Protein AF-0000000065856736 (afdb_homodimer)

Radius of gyration: 24.72 Å; Cα contacts (8 Å, |Δi|>4): 1465; chains: 2; bounding box: 56×66×64 Å

Foldseek 3Di:
DDPVVQQPFAEEEEAQEDDPCRVLRVQLSVQLQVLCVVVRHNYDYDDDDPCRVVVCVVVVHQAYEQSYDAPCGQQQNVLVVCLVVFHWYFKFHRQLSNCQQFQVNLVVLCVVLPHAAFDKDKDFPPDDDDVVVVPQHDFKWKAAGRDDLCQLIFTRGDPVCVVVSNVSRVVPHRIMIIGHDDDFWKKKFKDAQLFTQAIKTWAQPVPVVPRPRVRPPDDTDIDVRDDDPPVLRVVVRVSQSSSCPSSPMGGIWMWIWGAHPVSRTHTRGIGRNFRQDCPTDNQVNCCRRPVQHSSNRSSRSRRRTGRDDDDDPPPD/DDPVVQQPFAEEEEAQEDDPCRVLRVQLSVQLQVLCVVVRHNYDYDHDDPCRVVVCVVVVHQAYEQSYDAPCGQQQNVLVVCLVVFHWYFKFHRQLSNCQQFQVNLVVLCVVLPHAAFDKDKDFPPDDDDVVVVPQHDFKWKAAGRDDLCQLIFTRGDPVCVVVSNVSRVVPHRIMIIGHDDDFWKKKFKDAQLFTQAIKTWAQPVPVVPRPRVRPPDDTDIDVRDDDPPVLRVVVRVSQSSSCVSSPMGGIWMWIWGAHPVSRTHTRGIGRNFRQDCPTDNQVNCCRRPVQHSSNRSVRSRRRTGRDDDDDPPPD

Nearest PDB structures (foldseek):
  5bph-assembly2_B  TM=9.162E-01  e=7.139E-39  Yersinia pestis
  4c5b-assembly1_A  TM=9.143E-01  e=4.103E-37  Escherichia coli K-12
  8evy-assembly1_B  TM=9.304E-01  e=3.976E-36  Pseudomonas aeruginosa PAO1
  5c1p-assembly2_D  TM=9.088E-01  e=4.103E-37  Yersinia pestis
  1iow-assembly1_A  TM=9.155E-01  e=1.030E-36  Escherichia coli

InterPro domains:
  IPR000291 D-alanine--D-alanine ligase/VANA/B/C, conserved site [PS00843] (69-80)
  IPR000291 D-alanine--D-alanine ligase/VANA/B/C, conserved site [PS00844] (247-275)
  IPR005905 D-alanine--D-alanine ligase [MF_00047] (9-306)
  IPR005905 D-alanine--D-alanine ligase [PIRSF039102] (8-306)
  IPR005905 D-alanine--D-alanine ligase [TIGR01205] (10-305)
  IPR011095 D-alanine--D-alanine ligase, C-terminal [PF07478] (110-302)
  IPR011127 D-alanine--D-alanine ligase, N-terminal domain [PF01820] (10-50)
  IPR011127 D-alanine--D-alanine ligase, N-terminal domain [PF01820] (59-92)
  IPR011761 ATP-grasp fold [PS50975] (107-303)
  IPR013815 ATP-grasp fold, subdomain 1 [G3DSA:3.30.1490.20] (117-182)
  IPR016185 Pre-ATP-grasp domain superfamily [SSF52440] (8-102)

Secondary structure (DSSP, 8-state):
--HHHHHTSEEEEEEE-SSTTHHHHHHHHHHHHHHHHHTT-EEEEEEE-TTHHHHHHHTT--EEEE---STTTSSSHHHHHHHHHT--BSS--HHHHHHHH-HHHHHHHHHHTT-----EEEEETT----HHHHT--SSEEEEESS--TTTT-EEE-SGGGHHHHHHHHHTT-SEEEEEE----EEEEEEEETTEEEEEEEEEESS----TTGGGS---EEEESS----HHHHHHHHHHHHHHHHHTT--SEEEEEEEE-TT--EEEEEEESS---STTSHHHHHHHHHH---HHHHHHHHHHT-B--S--TT---/--HHHHHTSEEEEEEE-SSTTHHHHHHHHHHHHHHHHHTT-EEEEEEE-TTHHHHHHHTT--EEEE---STTTSSSHHHHHHHHHT--BSS--HHHHHHHH-HHHHHHHHHHTT-----EEEEETT----HHHHT--SSEEEEESS--TTTT-EEE-SGGGHHHHHHHHHTT-SEEEEEE----EEEEEEEETTEEEEEEEEEESS----TTGGGS---EEEESS----HHHHHHHHHHHHHHHHHTT--SEEEEEEEE-TT--EEEEEEESS---STTSHHHHHHHHHH---HHHHHHHHHHT-B--S--TT---

Sequence (632 aa):
MTRDELKTTKIGVLMGGLSAEREVSLASGGAVLKALQSRGYDAVPVDVGRDLPQVLVREWIDVAFICLHGRYGEDGTVQGLLELMGIPYTGSGVLASALAMNKIVAKEVFAARGLTIAPYRVVRRGETVDPVAEGFGYPVVVKPSQEGSSVGVSIVKSPEELPSALELAFRYDDDILVERFIKGREIQIGILDDRAMGAIEIVPVNEFYDFEAKYTAGKAEHICPPVLPAELHRRLLAEGEAAHRALGCSGYSRVDFLVTEGGECYLLEVNTLPGMTALSLLPEIALKESGIGFEDLVERILISAELKIKGEGAGSMTRDELKTTKIGVLMGGLSAEREVSLASGGAVLKALQSRGYDAVPVDVGRDLPQVLVREWIDVAFICLHGRYGEDGTVQGLLELMGIPYTGSGVLASALAMNKIVAKEVFAARGLTIAPYRVVRRGETVDPVAEGFGYPVVVKPSQEGSSVGVSIVKSPEELPSALELAFRYDDDILVERFIKGREIQIGILDDRAMGAIEIVPVNEFYDFEAKYTAGKAEHICPPVLPAELHRRLLAEGEAAHRALGCSGYSRVDFLVTEGGECYLLEVNTLPGMTALSLLPEIALKESGIGFEDLVERILISAELKIKGEGAGS

pLDDT: mean 92.14, std 13.68, range [24.47, 98.94]

Structure (mmCIF, N/CA/C/O backbone):
data_AF-0000000065856736-model_v1
#
loop_
_entity.id
_entity.type
_entity.pdbx_description
1 polymer 'D-alanine--D-alanine ligase'
#
loop_
_atom_site.group_PDB
_atom_site.id
_atom_site.type_symbol
_atom_site.label_atom_id
_atom_site.label_alt_id
_atom_site.label_comp_id
_atom_site.label_asym_id
_atom_site.label_entity_id
_atom_site.label_seq_id
_atom_site.pdbx_PDB_ins_code
_atom_site.Cartn_x
_atom_site.Cartn_y
_atom_site.Cartn_z
_atom_site.occupancy
_atom_site.B_iso_or_equiv
_atom_site.auth_seq_id
_atom_site.auth_comp_id
_atom_site.auth_asym_id
_atom_site.auth_atom_id
_atom_site.pdbx_PDB_model_num
ATOM 1 N N . MET A 1 1 ? -14.578 17.531 -8.914 1 79 1 MET A N 1
ATOM 2 C CA . MET A 1 1 ? -15.945 18.031 -8.961 1 79 1 MET A CA 1
ATOM 3 C C . MET A 1 1 ? -15.992 19.531 -8.688 1 79 1 MET A C 1
ATOM 5 O O . MET A 1 1 ? -15.18 20.047 -7.926 1 79 1 MET A O 1
ATOM 9 N N . THR A 1 2 ? -17 20.156 -9.305 1 84.31 2 THR A N 1
ATOM 10 C CA . THR A 1 2 ? -17.156 21.594 -9.062 1 84.31 2 THR A CA 1
ATOM 11 C C . THR A 1 2 ? -17.938 21.844 -7.781 1 84.31 2 THR A C 1
ATOM 13 O O . THR A 1 2 ? -18.594 20.938 -7.266 1 84.31 2 THR A O 1
ATOM 16 N N . ARG A 1 3 ? -17.906 23.047 -7.379 1 85.88 3 ARG A N 1
ATOM 17 C CA . ARG A 1 3 ? -18.656 23.453 -6.191 1 85.88 3 ARG A CA 1
ATOM 18 C C . ARG A 1 3 ? -20.156 23.266 -6.398 1 85.88 3 ARG A C 1
ATOM 20 O O . ARG A 1 3 ? -20.859 22.828 -5.496 1 85.88 3 ARG A O 1
ATOM 27 N N . ASP A 1 4 ? -20.547 23.625 -7.555 1 87 4 ASP A N 1
ATOM 28 C CA . ASP A 1 4 ? -21.984 23.547 -7.852 1 87 4 ASP A CA 1
ATOM 29 C C . ASP A 1 4 ? -22.453 22.094 -7.848 1 87 4 ASP A C 1
ATOM 31 O O . ASP A 1 4 ? -23.547 21.797 -7.34 1 87 4 ASP A O 1
ATOM 35 N N . GLU A 1 5 ? -21.688 21.219 -8.375 1 88.62 5 GLU A N 1
ATOM 36 C CA . GLU A 1 5 ? -22 19.797 -8.359 1 88.62 5 GLU A CA 1
ATOM 37 C C . GLU A 1 5 ? -22.047 19.266 -6.938 1 88.62 5 GLU A C 1
ATOM 39 O O . GLU A 1 5 ? -22.953 18.5 -6.59 1 88.62 5 GLU A O 1
ATOM 44 N N . LEU A 1 6 ? -21.172 19.75 -6.18 1 92.25 6 LEU A N 1
ATOM 45 C CA . LEU A 1 6 ? -21.078 19.25 -4.809 1 92.25 6 LEU A CA 1
ATOM 46 C C . LEU A 1 6 ? -22.234 19.766 -3.965 1 92.25 6 LEU A C 1
ATOM 48 O O . LEU A 1 6 ? -22.641 19.094 -3.006 1 92.25 6 LEU A O 1
ATOM 52 N N . LYS A 1 7 ? -22.781 20.859 -4.352 1 91.25 7 LYS A N 1
ATOM 53 C CA . LYS A 1 7 ? -23.906 21.422 -3.602 1 91.25 7 LYS A CA 1
ATOM 54 C C . LYS A 1 7 ? -25.188 20.625 -3.832 1 91.25 7 LYS A C 1
ATOM 56 O O . LYS A 1 7 ? -26.125 20.734 -3.051 1 91.25 7 LYS A O 1
ATOM 61 N N . THR A 1 8 ? -25.172 19.781 -4.855 1 91.81 8 THR A N 1
ATOM 62 C CA . THR A 1 8 ? -26.359 19 -5.164 1 91.81 8 THR A CA 1
ATOM 63 C C . THR A 1 8 ? -26.141 17.516 -4.836 1 91.81 8 THR A C 1
ATOM 65 O O . THR A 1 8 ? -26.969 16.672 -5.18 1 91.81 8 THR A O 1
ATOM 68 N N . THR A 1 9 ? -25.016 17.266 -4.238 1 96 9 THR A N 1
ATOM 69 C CA . THR A 1 9 ? -24.719 15.891 -3.861 1 96 9 THR A CA 1
ATOM 70 C C . THR A 1 9 ? -24.781 15.719 -2.346 1 96 9 THR A C 1
ATOM 72 O O . THR A 1 9 ? -24.719 16.703 -1.602 1 96 9 THR A O 1
ATOM 75 N N . LYS A 1 10 ? -25.047 14.539 -1.944 1 98.5 10 LYS A N 1
ATOM 76 C CA . LYS A 1 10 ? -25.047 14.227 -0.518 1 98.5 10 LYS A CA 1
ATOM 77 C C . LYS A 1 10 ? -23.672 13.805 -0.045 1 98.5 10 LYS A C 1
ATOM 79 O O . LYS A 1 10 ? -23.094 12.844 -0.564 1 98.5 10 LYS 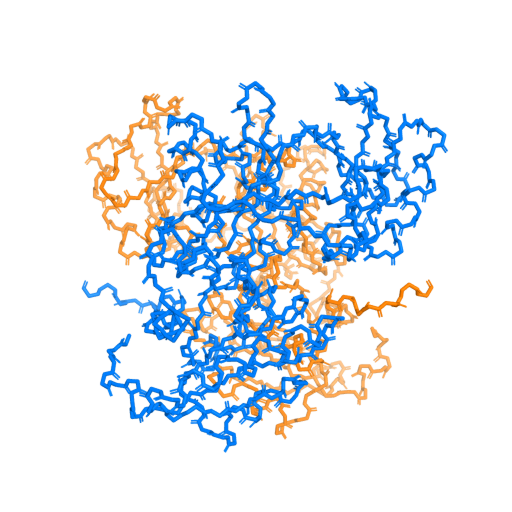A O 1
ATOM 84 N N . ILE A 1 11 ? -23.141 14.547 0.938 1 98.81 11 ILE A N 1
ATOM 85 C CA . ILE A 1 11 ? -21.797 14.336 1.436 1 98.81 11 ILE A CA 1
ATOM 86 C C . ILE A 1 11 ? -21.844 13.578 2.762 1 98.81 11 ILE A C 1
ATOM 88 O O . ILE A 1 11 ? -22.5 14.023 3.711 1 98.81 11 ILE A O 1
ATOM 92 N N . GLY A 1 12 ? -21.25 12.391 2.818 1 98.88 12 GLY A N 1
ATOM 93 C CA . GLY A 1 12 ? -21.062 11.688 4.078 1 98.88 12 GLY A CA 1
ATOM 94 C C . GLY A 1 12 ? -19.75 12.031 4.762 1 98.88 12 GLY A C 1
ATOM 95 O O . GLY A 1 12 ? -18.672 11.789 4.211 1 98.88 12 GLY A O 1
ATOM 96 N N . VAL A 1 13 ? -19.812 12.617 5.914 1 98.94 13 VAL A N 1
ATOM 97 C CA . VAL A 1 13 ? -18.625 12.828 6.727 1 98.94 13 VAL A CA 1
ATOM 98 C C . VAL A 1 13 ? -18.344 11.586 7.566 1 98.94 13 VAL A C 1
ATOM 100 O O . VAL A 1 13 ? -19.016 11.336 8.57 1 98.94 13 VAL A O 1
ATOM 103 N N . LEU A 1 14 ? -17.391 10.828 7.141 1 98.94 14 LEU A N 1
ATOM 104 C CA . LEU A 1 14 ? -17.047 9.586 7.828 1 98.94 14 LEU A CA 1
ATOM 105 C C . LEU A 1 14 ? -16.234 9.875 9.094 1 98.94 14 L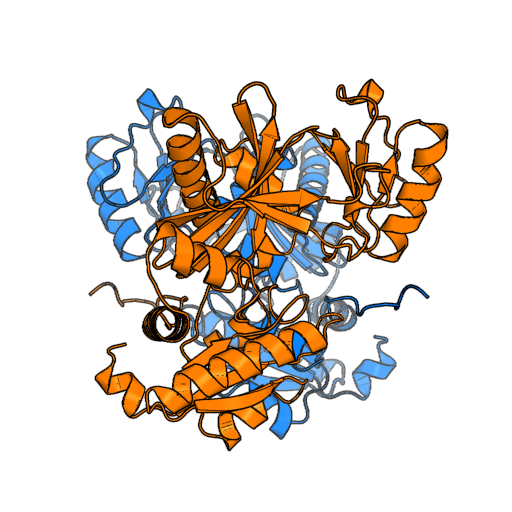EU A C 1
ATOM 107 O O . LEU A 1 14 ? -15.156 10.469 9.023 1 98.94 14 LEU A O 1
ATOM 111 N N . MET A 1 15 ? -16.672 9.445 10.234 1 98.62 15 MET A N 1
ATOM 112 C CA . MET A 1 15 ? -16.047 9.727 11.523 1 98.62 15 MET A CA 1
ATOM 113 C C . MET A 1 15 ? -16.203 8.539 12.477 1 98.62 15 MET A C 1
ATOM 115 O O . MET A 1 15 ? -16.844 7.543 12.125 1 98.62 15 MET A O 1
ATOM 119 N N . GLY A 1 16 ? -15.539 8.578 13.672 1 97.56 16 GLY A N 1
ATOM 120 C CA . GLY A 1 16 ? -15.523 7.473 14.609 1 97.56 16 GLY A CA 1
ATOM 121 C C . GLY A 1 16 ? -14.562 6.371 14.227 1 97.56 16 GLY A C 1
ATOM 122 O O . GLY A 1 16 ? -13.344 6.574 14.227 1 97.56 16 GLY A O 1
ATOM 123 N N . GLY A 1 17 ? -15.219 5.285 13.773 1 94.69 17 GLY A N 1
ATOM 124 C CA . GLY A 1 17 ? -14.391 4.184 13.312 1 94.69 17 GLY A CA 1
ATOM 125 C C . GLY A 1 17 ? -14.078 3.178 14.406 1 94.69 17 GLY A C 1
ATOM 126 O O . GLY A 1 17 ? -14.664 3.227 15.484 1 94.69 17 GLY A O 1
ATOM 127 N N . LEU A 1 18 ? -13.156 2.299 14.156 1 90.94 18 LEU A N 1
ATOM 128 C CA . LEU A 1 18 ? -12.914 1.116 14.977 1 90.94 18 LEU A CA 1
ATOM 129 C C . LEU A 1 18 ? -11.562 1.209 15.68 1 90.94 18 LEU A C 1
ATOM 131 O O . LEU A 1 18 ? -11.188 0.304 16.422 1 90.94 18 LEU A O 1
ATOM 135 N N . SER A 1 19 ? -10.867 2.287 15.477 1 87.06 19 SER A N 1
ATOM 136 C CA . SER A 1 19 ? -9.523 2.408 16.031 1 87.06 19 SER A CA 1
ATOM 137 C C . SER A 1 19 ? -9.57 3.021 17.438 1 87.06 19 SER A C 1
ATOM 139 O O . SER A 1 19 ? -10.609 3.512 17.875 1 87.06 19 SER A O 1
ATOM 141 N N . ALA A 1 20 ? -8.406 3.014 18.094 1 83.06 20 ALA A N 1
ATOM 142 C CA . ALA A 1 20 ? -8.273 3.607 19.422 1 83.06 20 ALA A CA 1
ATOM 143 C C . ALA A 1 20 ? -8.398 5.125 19.359 1 83.06 20 ALA A C 1
ATOM 145 O O . ALA A 1 20 ? -8.594 5.781 20.391 1 83.06 20 ALA A O 1
ATOM 146 N N . GLU A 1 21 ? -8.398 5.723 18.203 1 87.44 21 GLU A N 1
ATOM 147 C CA . GLU A 1 21 ? -8.445 7.172 18.031 1 87.44 21 GLU A CA 1
ATOM 148 C C . GLU A 1 21 ? -9.852 7.637 17.641 1 87.44 21 GLU A C 1
ATOM 150 O O . GLU A 1 21 ? -10.016 8.703 17.047 1 87.44 21 GLU A O 1
ATOM 155 N N . ARG A 1 22 ? -10.812 6.879 17.984 1 92.75 22 ARG A N 1
ATOM 156 C CA . ARG A 1 22 ? -12.203 7.133 17.656 1 92.75 22 ARG A CA 1
ATOM 157 C C . ARG A 1 22 ? -12.648 8.508 18.156 1 92.75 22 ARG A C 1
ATOM 159 O O . ARG A 1 22 ? -13.328 9.242 17.438 1 92.75 22 ARG A O 1
ATOM 166 N N . GLU A 1 23 ? -12.242 8.898 19.328 1 92.12 23 GLU A N 1
ATOM 167 C CA . GLU A 1 23 ? -12.703 10.156 19.906 1 92.12 23 GLU A CA 1
ATOM 168 C C . GLU A 1 23 ? -12.148 11.352 19.156 1 92.12 23 GLU A C 1
ATOM 170 O O . GLU A 1 23 ? -12.852 12.344 18.938 1 92.12 23 GLU A O 1
ATOM 175 N N . VAL A 1 24 ? -10.883 11.273 18.766 1 90.56 24 VAL A N 1
ATOM 176 C CA . VAL A 1 24 ? -10.273 12.32 17.953 1 90.56 24 VAL A CA 1
ATOM 177 C C . VAL A 1 24 ? -10.992 12.422 16.609 1 90.56 24 VAL A C 1
ATOM 179 O O . VAL A 1 24 ? -11.227 13.523 16.109 1 90.56 24 VAL A O 1
ATOM 182 N N . SER A 1 25 ? -11.32 11.305 16.062 1 95.69 25 SER A N 1
ATOM 183 C CA . SER A 1 25 ? -12.047 11.234 14.797 1 95.69 25 SER A CA 1
ATOM 184 C C . SER A 1 25 ? -13.414 11.891 14.906 1 95.69 25 SER A C 1
ATOM 186 O O . SER A 1 25 ? -13.797 12.688 14.047 1 95.69 25 SER A O 1
ATOM 188 N N . LEU A 1 26 ? -14.141 11.602 15.977 1 97.25 26 LEU A N 1
ATOM 189 C CA . LEU A 1 26 ? -15.469 12.18 16.172 1 97.25 26 LEU A CA 1
ATOM 190 C C . LEU A 1 26 ? -15.391 13.695 16.297 1 97.25 26 LEU A C 1
ATOM 192 O O . LEU A 1 26 ? -16.25 14.414 15.773 1 97.25 26 LEU A O 1
ATOM 196 N N . ALA A 1 27 ? -14.367 14.172 16.984 1 96.31 27 ALA A N 1
ATOM 197 C CA . ALA A 1 27 ? -14.172 15.609 17.125 1 96.31 27 ALA A CA 1
ATOM 198 C C . ALA A 1 27 ? -13.898 16.266 15.766 1 96.31 27 ALA A C 1
ATOM 200 O O . ALA A 1 27 ? -14.508 17.281 15.422 1 96.31 27 ALA A O 1
ATOM 201 N N . SER A 1 28 ? -12.984 15.664 15.008 1 97.25 28 SER A N 1
ATOM 202 C CA . SER A 1 28 ? -12.648 16.172 13.68 1 97.25 28 SER A CA 1
ATOM 203 C C . SER A 1 28 ? -13.867 16.156 12.758 1 97.25 28 SER A C 1
ATOM 205 O O . SER A 1 28 ? -14.148 17.141 12.078 1 97.25 28 SER A O 1
ATOM 207 N N . GLY A 1 29 ? -14.562 15.023 12.773 1 98.44 29 GLY A N 1
ATOM 208 C CA . GLY A 1 29 ? -15.742 14.883 11.938 1 98.44 29 GLY A CA 1
ATOM 209 C C . GLY A 1 29 ? -16.828 15.883 12.281 1 98.44 29 GLY A C 1
ATOM 210 O O . GLY A 1 29 ? -17.484 16.422 11.391 1 98.44 29 GLY A O 1
ATOM 211 N N . GLY A 1 30 ? -17.031 16.062 13.594 1 98.19 30 GLY A N 1
ATOM 212 C CA . GLY A 1 30 ? -18 17.047 14.023 1 98.19 30 GLY A CA 1
ATOM 213 C C . GLY A 1 30 ? -17.688 18.453 13.531 1 98.19 30 GLY A C 1
ATOM 214 O O . GLY A 1 30 ? -18.578 19.172 13.078 1 98.19 30 GLY A O 1
ATOM 215 N N . ALA A 1 31 ? -16.438 18.859 13.648 1 98.25 31 ALA A N 1
ATOM 216 C CA . ALA A 1 31 ? -16 20.172 13.188 1 98.25 31 ALA A CA 1
ATOM 217 C C . ALA A 1 31 ? -16.188 20.328 11.68 1 98.25 31 ALA A C 1
ATOM 219 O O . ALA A 1 31 ? -16.688 21.344 11.211 1 98.25 31 ALA A O 1
ATOM 220 N N . VAL A 1 32 ? -15.836 19.328 10.922 1 98.75 32 VAL A N 1
ATOM 221 C CA . VAL A 1 32 ? -15.953 19.344 9.469 1 98.75 32 VAL A CA 1
ATOM 222 C C . VAL A 1 32 ? -17.422 19.406 9.07 1 98.75 32 VAL A C 1
ATOM 224 O O . VAL A 1 32 ? -17.797 20.172 8.172 1 98.75 32 VAL A O 1
ATOM 227 N N . LEU A 1 33 ? -18.234 18.609 9.742 1 98.69 33 LEU A N 1
ATOM 228 C CA . LEU A 1 33 ? -19.672 18.594 9.469 1 98.69 33 LEU A CA 1
ATOM 229 C C . LEU A 1 33 ? -20.266 19.984 9.617 1 98.69 33 LEU A C 1
ATOM 231 O O . LEU A 1 33 ? -20.984 20.453 8.727 1 98.69 33 LEU A O 1
ATOM 235 N N . LYS A 1 34 ? -20.016 20.609 10.727 1 98.44 34 LYS A N 1
ATOM 236 C CA . LYS A 1 34 ? -20.531 21.938 10.992 1 98.44 34 LYS A CA 1
ATOM 237 C C . LYS A 1 34 ? -20.078 22.938 9.93 1 98.44 34 LYS A C 1
ATOM 239 O O . LYS A 1 34 ? -20.859 23.766 9.477 1 98.44 34 LYS A O 1
ATOM 244 N N . ALA A 1 35 ? -18.812 22.859 9.57 1 98.38 35 ALA A N 1
ATOM 245 C CA . ALA A 1 35 ? -18.266 23.766 8.562 1 98.38 35 ALA A CA 1
ATOM 246 C C . ALA A 1 35 ? -18.969 23.578 7.223 1 98.38 35 ALA A C 1
ATOM 248 O O . ALA A 1 35 ? -19.344 24.562 6.574 1 98.38 35 ALA A O 1
ATOM 249 N N . LEU A 1 36 ? -19.172 22.359 6.801 1 98.38 36 LEU A N 1
ATOM 250 C CA . LEU A 1 36 ? -19.828 22.094 5.527 1 98.38 36 LEU A CA 1
ATOM 251 C C . LEU A 1 36 ? -21.281 22.562 5.547 1 98.38 36 LEU A C 1
ATOM 253 O O . LEU A 1 36 ? -21.734 23.203 4.598 1 98.38 36 LEU A O 1
ATOM 257 N N . GLN A 1 37 ? -21.953 22.281 6.613 1 98.25 37 GLN A N 1
ATOM 258 C CA . GLN A 1 37 ? -23.344 22.703 6.734 1 98.25 37 GLN A CA 1
ATOM 259 C C . GLN A 1 37 ? -23.453 24.219 6.746 1 98.25 37 GLN A C 1
ATOM 261 O O . GLN A 1 37 ? -24.375 24.781 6.148 1 98.25 37 GLN A O 1
ATOM 266 N N . SER A 1 38 ? -22.562 24.875 7.387 1 97.62 38 SER A N 1
ATOM 267 C CA . SER A 1 38 ? -22.578 26.328 7.434 1 97.62 38 SER A CA 1
ATOM 268 C C . SER A 1 38 ? -22.375 26.938 6.047 1 97.62 38 SER A C 1
ATOM 270 O O . SER A 1 38 ? -22.781 28.062 5.797 1 97.62 38 SER A O 1
ATOM 272 N N . ARG A 1 39 ? -21.75 26.188 5.184 1 96.69 39 ARG A N 1
ATOM 273 C CA . ARG A 1 39 ? -21.5 26.656 3.826 1 96.69 39 ARG A CA 1
ATOM 274 C C . ARG A 1 39 ? -22.594 26.188 2.873 1 96.69 39 ARG A C 1
ATOM 276 O O . ARG A 1 39 ? -22.469 26.344 1.655 1 96.69 39 ARG A O 1
ATOM 283 N N . GLY A 1 40 ? -23.594 25.453 3.387 1 96.75 40 GLY A N 1
ATOM 284 C CA . GLY A 1 40 ? -24.766 25.125 2.615 1 96.75 40 GLY A CA 1
ATOM 285 C C . GLY A 1 40 ? -24.688 23.75 1.96 1 96.75 40 GLY A C 1
ATOM 286 O O . GLY A 1 40 ? -25.516 23.422 1.115 1 96.75 40 GLY A O 1
ATOM 287 N N . TYR A 1 41 ? -23.75 22.953 2.256 1 98.19 41 TYR A N 1
ATOM 288 C CA . TYR A 1 41 ? -23.656 21.609 1.69 1 98.19 41 TYR A CA 1
ATOM 289 C C . TYR A 1 41 ? -24.609 20.656 2.395 1 98.19 41 TYR A C 1
ATOM 291 O O . TYR A 1 41 ? -24.875 20.812 3.588 1 98.19 41 TYR A O 1
ATOM 299 N N . ASP A 1 42 ? -25.109 19.703 1.625 1 98.38 42 ASP A N 1
ATOM 300 C CA . ASP A 1 42 ? -25.891 18.609 2.203 1 98.38 42 ASP A CA 1
ATOM 301 C C . ASP A 1 42 ? -24.969 17.547 2.793 1 98.38 42 ASP A C 1
ATOM 303 O O . ASP A 1 42 ? -24.781 16.484 2.189 1 98.38 42 ASP A O 1
ATOM 307 N N . ALA A 1 43 ? -24.469 17.859 3.994 1 98.69 43 ALA A N 1
ATOM 308 C CA . ALA A 1 43 ? -23.531 16.969 4.684 1 98.69 43 ALA A CA 1
ATOM 309 C C . ALA A 1 43 ? -24.203 16.266 5.859 1 98.69 43 ALA A C 1
ATOM 311 O O . ALA A 1 43 ? -24.938 16.891 6.621 1 98.69 43 ALA A O 1
ATOM 312 N N . VAL A 1 44 ? -23.938 14.969 6 1 98.81 44 VAL A N 1
ATOM 313 C CA . VAL A 1 44 ? -24.5 14.195 7.098 1 98.81 44 VAL A CA 1
ATOM 314 C C . VAL A 1 44 ? -23.391 13.406 7.797 1 98.81 44 VAL A C 1
ATOM 316 O O . VAL A 1 44 ? -22.391 13.039 7.172 1 98.81 44 VAL A O 1
ATOM 319 N N . PRO A 1 45 ? -23.516 13.227 9.094 1 98.75 45 PRO A N 1
ATOM 320 C CA . PRO A 1 45 ? -22.531 12.406 9.805 1 98.75 45 PRO A CA 1
ATOM 321 C C . PRO A 1 45 ? -22.688 10.914 9.523 1 98.75 45 PRO A C 1
ATOM 323 O O . PRO A 1 45 ? -23.812 10.422 9.406 1 98.75 45 PRO A O 1
ATOM 326 N N . VAL A 1 46 ? -21.656 10.234 9.336 1 98.75 46 VAL A N 1
ATOM 327 C CA . VAL A 1 46 ? -21.625 8.781 9.227 1 98.75 46 VAL A CA 1
ATOM 328 C C . VAL A 1 46 ? -20.672 8.203 10.273 1 98.75 46 VAL A C 1
ATOM 330 O O . VAL A 1 46 ? -19.453 8.328 10.141 1 98.75 46 VAL A O 1
ATOM 333 N N . ASP A 1 47 ? -21.156 7.617 11.328 1 98.31 47 ASP A N 1
ATOM 334 C CA . ASP A 1 47 ? -20.344 6.926 12.32 1 98.31 47 ASP A CA 1
ATOM 335 C C . ASP A 1 47 ? -19.922 5.543 11.812 1 98.31 47 ASP A C 1
ATOM 337 O O . ASP A 1 47 ? -20.734 4.621 11.773 1 98.31 47 ASP A O 1
ATOM 341 N N . VAL A 1 48 ? -18.688 5.406 11.555 1 98.12 48 VAL A N 1
ATOM 342 C CA . VAL A 1 48 ? -18.188 4.281 10.773 1 98.12 48 VAL A CA 1
ATOM 343 C C . VAL A 1 48 ? -18.094 3.039 11.656 1 98.12 48 VAL A C 1
ATOM 345 O O . VAL A 1 48 ? -17.484 3.078 12.734 1 98.12 48 VAL A O 1
ATOM 348 N N . GLY A 1 49 ? -18.672 2.008 11.289 1 96.62 49 GLY A N 1
ATOM 349 C CA . GLY A 1 49 ? -18.547 0.655 11.805 1 96.62 49 GLY A CA 1
ATOM 350 C C . GLY A 1 49 ? -18.391 -0.39 10.719 1 96.62 49 GLY A C 1
ATOM 351 O O . GLY A 1 49 ? -18.109 -0.058 9.57 1 96.62 49 GLY A O 1
ATOM 352 N N . ARG A 1 50 ? -18.562 -1.616 11.109 1 95.88 50 ARG A N 1
ATOM 353 C CA . ARG A 1 50 ? -18.422 -2.713 10.156 1 95.88 50 ARG A CA 1
ATOM 354 C C . ARG A 1 50 ? -19.531 -2.682 9.125 1 95.88 50 ARG A C 1
ATOM 356 O O . ARG A 1 50 ? -19.422 -3.287 8.055 1 95.88 50 ARG A O 1
ATOM 363 N N . ASP A 1 51 ? -20.562 -1.938 9.352 1 97.38 51 ASP A N 1
ATOM 364 C CA . ASP A 1 51 ? -21.719 -1.863 8.461 1 97.38 51 ASP A CA 1
ATOM 365 C C . ASP A 1 51 ? -21.625 -0.634 7.559 1 97.38 51 ASP A C 1
ATOM 367 O O . ASP A 1 51 ? -22.625 -0.237 6.941 1 97.38 51 ASP A O 1
ATOM 371 N N . LEU A 1 52 ? -20.469 -0.017 7.434 1 98.38 52 LEU A N 1
ATOM 372 C CA . LEU A 1 52 ? -20.281 1.222 6.688 1 98.38 52 LEU A CA 1
ATOM 373 C C . LEU A 1 52 ? -20.844 1.101 5.277 1 98.38 52 LEU A C 1
ATOM 375 O O . LEU A 1 52 ? -21.562 1.992 4.812 1 98.38 52 LEU A O 1
ATOM 379 N N . PRO A 1 53 ? -20.578 0.002 4.527 1 98.25 53 PRO A N 1
ATOM 380 C CA . PRO A 1 53 ? -21.125 -0.05 3.166 1 98.25 53 PRO A CA 1
ATOM 381 C C . PRO A 1 53 ? -22.656 0.058 3.133 1 98.25 53 PRO A C 1
ATOM 383 O O . PRO A 1 53 ? -23.203 0.723 2.256 1 98.25 53 PRO A O 1
ATOM 386 N N . GLN A 1 54 ? -23.328 -0.566 4.031 1 97.25 54 GLN A N 1
ATOM 387 C CA . GLN A 1 54 ? -24.781 -0.501 4.109 1 97.25 54 GLN A CA 1
ATOM 388 C C . GLN A 1 54 ? -25.266 0.919 4.41 1 97.25 54 GLN A C 1
ATOM 390 O O . GLN A 1 54 ? -26.25 1.385 3.834 1 97.25 54 GLN A O 1
ATOM 395 N N . VAL A 1 55 ? -24.578 1.545 5.316 1 98.38 55 VAL A N 1
ATOM 396 C CA . VAL A 1 55 ? -24.938 2.902 5.711 1 98.38 55 VAL A CA 1
ATOM 397 C C . VAL A 1 55 ? -24.781 3.848 4.52 1 98.38 55 VAL A C 1
ATOM 399 O O . VAL A 1 55 ? -25.641 4.699 4.277 1 98.38 55 VAL A O 1
ATOM 402 N N . LEU A 1 56 ? -23.688 3.674 3.748 1 98.62 56 LEU A N 1
ATOM 403 C CA . LEU A 1 56 ? -23.422 4.531 2.598 1 98.62 56 LEU A CA 1
ATOM 404 C C . LEU A 1 56 ? -24.531 4.418 1.566 1 98.62 56 LEU A C 1
ATOM 406 O O . LEU A 1 56 ? -24.953 5.418 0.979 1 98.62 56 LEU A O 1
ATOM 410 N N . VAL A 1 57 ? -24.984 3.203 1.359 1 97.75 57 VAL A N 1
ATOM 411 C CA . VAL A 1 57 ? -26.047 2.961 0.389 1 97.75 57 VAL A CA 1
ATOM 412 C C . VAL A 1 57 ? -27.375 3.494 0.931 1 97.75 57 VAL A C 1
ATOM 414 O O . VAL A 1 57 ? -28.109 4.191 0.225 1 97.75 57 VAL A O 1
ATOM 417 N N . ARG A 1 58 ? -27.672 3.107 2.176 1 97.31 58 ARG A N 1
ATOM 418 C CA . ARG A 1 58 ? -28.938 3.494 2.799 1 97.31 58 ARG A CA 1
ATOM 419 C C . ARG A 1 58 ? -29.094 5.012 2.82 1 97.31 58 ARG A C 1
ATOM 421 O O . ARG A 1 58 ? -30.188 5.527 2.605 1 97.31 58 ARG A O 1
ATOM 428 N N . GLU A 1 59 ? -28.016 5.738 3.018 1 98 59 GLU A N 1
ATOM 429 C CA . GLU A 1 59 ? -28.062 7.191 3.148 1 98 59 GLU A CA 1
ATOM 430 C C . GLU A 1 59 ? -27.797 7.871 1.809 1 98 59 GLU A C 1
ATOM 432 O O . GLU A 1 59 ? -27.75 9.102 1.73 1 98 59 GLU A O 1
ATOM 437 N N . TRP A 1 60 ? -27.578 7.137 0.737 1 97.62 60 TRP A N 1
ATOM 438 C CA . TRP A 1 60 ? -27.375 7.633 -0.621 1 97.62 60 TRP A CA 1
ATOM 439 C C . TRP A 1 60 ? -26.203 8.602 -0.682 1 97.62 60 TRP A C 1
ATOM 441 O O . TRP A 1 60 ? -26.328 9.703 -1.225 1 97.62 60 TRP A O 1
ATOM 451 N N . ILE A 1 61 ? -25.125 8.25 -0.067 1 98.62 61 ILE A N 1
ATOM 452 C CA . ILE A 1 61 ? -23.953 9.109 -0.038 1 98.62 61 ILE A CA 1
ATOM 453 C C . ILE A 1 61 ? -23.312 9.156 -1.424 1 98.62 61 ILE A C 1
ATOM 455 O O . ILE A 1 61 ? -23.016 8.117 -2.014 1 98.62 61 ILE A O 1
ATOM 459 N N . ASP A 1 62 ? -23.016 10.352 -1.89 1 98.25 62 ASP A N 1
ATOM 460 C CA . ASP A 1 62 ? -22.422 10.555 -3.209 1 98.25 62 ASP A CA 1
ATOM 461 C C . ASP A 1 62 ? -20.922 10.797 -3.105 1 98.25 62 ASP A C 1
ATOM 463 O O . ASP A 1 62 ? -20.172 10.484 -4.031 1 98.25 62 ASP A O 1
ATOM 467 N N . VAL A 1 63 ? -20.547 11.438 -2.074 1 98.62 63 VAL A N 1
ATOM 468 C CA . VAL A 1 63 ? -19.156 11.82 -1.833 1 98.62 63 VAL A CA 1
ATOM 469 C C . VAL A 1 63 ? -18.812 11.617 -0.358 1 98.62 63 VAL A C 1
ATOM 471 O O . VAL A 1 63 ? -19.641 11.875 0.517 1 98.62 63 VAL A O 1
ATOM 474 N N . ALA A 1 64 ? -17.641 11.164 -0.133 1 98.88 64 ALA A N 1
ATOM 475 C CA . ALA A 1 64 ? -17.234 10.914 1.249 1 98.88 64 ALA A CA 1
ATOM 476 C C . ALA A 1 64 ? -16.109 11.852 1.668 1 98.88 64 ALA A C 1
ATOM 478 O O . ALA A 1 64 ? -15.102 11.969 0.975 1 98.88 64 ALA A O 1
ATOM 479 N N . PHE A 1 65 ? -16.281 12.586 2.736 1 98.88 65 PHE A N 1
ATOM 480 C CA . PHE A 1 65 ? -15.227 13.289 3.445 1 98.88 65 PHE A CA 1
ATOM 481 C C . PHE A 1 65 ? -14.68 12.438 4.586 1 98.88 65 PHE A C 1
ATOM 483 O O . PHE A 1 65 ? -15.367 12.227 5.59 1 98.88 65 PHE A O 1
ATOM 490 N N . ILE A 1 66 ? -13.492 12.016 4.531 1 98.88 66 ILE A N 1
ATOM 491 C CA . ILE A 1 66 ? -12.977 11.031 5.48 1 98.88 66 ILE A CA 1
ATOM 492 C C . ILE A 1 66 ? -12.336 11.742 6.668 1 98.88 66 ILE A C 1
ATOM 494 O O . ILE A 1 66 ? -11.328 12.445 6.508 1 98.88 66 ILE A O 1
ATOM 498 N N . CYS A 1 67 ? -12.875 11.578 7.82 1 98.44 67 CYS A N 1
ATOM 499 C CA . CYS A 1 67 ? -12.312 12.078 9.07 1 98.44 67 CYS A CA 1
ATOM 500 C C . CYS A 1 67 ? -12.031 10.93 10.031 1 98.44 67 CYS A C 1
ATOM 502 O O . CYS A 1 67 ? -12.438 10.969 11.195 1 98.44 67 CYS A O 1
ATOM 504 N N . LEU A 1 68 ? -11.359 9.93 9.586 1 97.56 68 LEU A N 1
ATOM 505 C CA . LEU A 1 68 ? -11.008 8.758 10.375 1 97.56 68 LEU A CA 1
ATOM 506 C C . LEU A 1 68 ? -9.523 8.773 10.742 1 97.56 68 LEU A C 1
ATOM 508 O O . LEU A 1 68 ? -8.719 9.406 10.055 1 97.56 68 LEU A O 1
ATOM 512 N N . HIS A 1 69 ? -9.203 8.039 11.789 1 93.62 69 HIS A N 1
ATOM 513 C CA . HIS A 1 69 ? -7.812 7.945 12.227 1 93.62 69 HIS A CA 1
ATOM 514 C C . HIS A 1 69 ? -7.43 6.5 12.531 1 93.62 69 HIS A C 1
ATOM 516 O O . HIS A 1 69 ? -8.281 5.703 12.938 1 93.62 69 HIS A O 1
ATOM 522 N N . GLY A 1 70 ? -6.148 6.223 12.344 1 91.25 70 GLY A N 1
ATOM 523 C CA . GLY A 1 70 ? -5.633 4.906 12.688 1 91.25 70 GLY A CA 1
ATOM 524 C C . GLY A 1 70 ? -6.07 3.824 11.719 1 91.25 70 GLY A C 1
ATOM 525 O O . GLY A 1 70 ? -6.324 4.102 10.547 1 91.25 70 GLY A O 1
ATOM 526 N N . ARG A 1 71 ? -6.105 2.625 12.211 1 91.88 71 ARG A N 1
ATOM 527 C CA . ARG A 1 71 ? -6.48 1.458 11.414 1 91.88 71 ARG A CA 1
ATOM 528 C C . ARG A 1 71 ? -7.902 1.599 10.875 1 91.88 71 ARG A C 1
ATOM 530 O O . ARG A 1 71 ? -8.773 2.166 11.539 1 91.88 71 ARG A O 1
ATOM 537 N N . TYR A 1 72 ? -8.172 1.107 9.68 1 95.69 72 TYR A N 1
ATOM 538 C CA . TYR A 1 72 ? -9.445 1.131 8.961 1 95.69 72 TYR A CA 1
ATOM 539 C C . TYR A 1 72 ? -9.758 2.531 8.445 1 95.69 72 TYR A C 1
ATOM 541 O O . TYR A 1 72 ? -10.727 2.73 7.715 1 95.69 72 TYR A O 1
ATOM 549 N N . GLY A 1 73 ? -8.945 3.488 8.805 1 96 73 GLY A N 1
ATOM 550 C CA . GLY A 1 73 ? -9.148 4.855 8.352 1 96 73 GLY A CA 1
ATOM 551 C C . GLY A 1 73 ? -8 5.387 7.516 1 96 73 GLY A C 1
ATOM 552 O O . GLY A 1 73 ? -8.195 5.836 6.387 1 96 73 GLY A O 1
ATOM 553 N N . GLU A 1 74 ? -6.848 5.242 8.023 1 96.44 74 GLU A N 1
ATOM 554 C CA . GLU A 1 74 ? -5.656 5.828 7.418 1 96.44 74 GLU A CA 1
ATOM 555 C C . GLU A 1 74 ? -4.82 4.766 6.711 1 96.44 74 GLU A C 1
ATOM 557 O O . GLU A 1 74 ? -3.715 5.051 6.242 1 96.44 74 GLU A O 1
ATOM 562 N N . ASP A 1 75 ? -5.332 3.564 6.559 1 96.62 75 ASP A N 1
ATOM 563 C CA . ASP A 1 75 ? -4.484 2.447 6.152 1 96.62 75 ASP A CA 1
ATOM 564 C C . ASP A 1 75 ? -4.91 1.901 4.793 1 96.62 75 ASP A C 1
ATOM 566 O O . ASP A 1 75 ? -4.5 0.808 4.402 1 96.62 75 ASP A O 1
ATOM 570 N N . GLY A 1 76 ? -5.789 2.557 4.09 1 98.19 76 GLY A N 1
ATOM 571 C CA . GLY A 1 76 ? -6.207 2.146 2.758 1 98.19 76 GLY A CA 1
ATOM 572 C C . GLY A 1 76 ? -7.488 1.334 2.756 1 98.19 76 GLY A C 1
ATOM 573 O O . GLY A 1 76 ? -8.062 1.078 1.697 1 98.19 76 GLY A O 1
ATOM 574 N N . THR A 1 77 ? -8.039 0.92 3.959 1 98.12 77 THR A N 1
ATOM 575 C CA . THR A 1 77 ? -9.211 0.049 4.039 1 98.12 77 THR A CA 1
ATOM 576 C C . THR A 1 77 ? -10.461 0.781 3.568 1 98.12 77 THR A C 1
ATOM 578 O O . THR A 1 77 ? -11.109 0.364 2.604 1 98.12 77 THR A O 1
ATOM 581 N N . VAL A 1 78 ? -10.711 1.924 4.168 1 98.69 78 VAL A N 1
ATOM 582 C CA . VAL A 1 78 ? -11.914 2.662 3.799 1 98.69 78 VAL A CA 1
ATOM 583 C C . VAL A 1 78 ? -11.773 3.205 2.377 1 98.69 78 VAL A C 1
ATOM 585 O O . VAL A 1 78 ? -12.758 3.277 1.633 1 98.69 78 VAL A O 1
ATOM 588 N N . GLN A 1 79 ? -10.562 3.57 2 1 98.75 79 GLN A N 1
ATOM 589 C CA . GLN A 1 79 ? -10.312 4.016 0.634 1 98.75 79 GLN A CA 1
ATOM 590 C C . GLN A 1 79 ? -10.664 2.928 -0.374 1 98.75 79 GLN A C 1
ATOM 592 O O . GLN A 1 79 ? -11.289 3.203 -1.399 1 98.75 79 GLN A O 1
ATOM 597 N N . GLY A 1 80 ? -10.219 1.713 -0.026 1 98.56 80 GLY A N 1
ATOM 598 C CA . GLY A 1 80 ? -10.531 0.595 -0.9 1 98.56 80 GLY A CA 1
ATOM 599 C C . GLY A 1 80 ? -12.023 0.366 -1.057 1 98.56 80 GLY A C 1
ATOM 600 O O . GLY A 1 80 ? -12.508 0.122 -2.164 1 98.56 80 GLY A O 1
ATOM 601 N N . LEU A 1 81 ? -12.758 0.419 0.029 1 98.5 81 LEU A N 1
ATOM 602 C CA . LEU A 1 81 ? -14.211 0.29 0.008 1 98.5 81 LEU A CA 1
ATOM 603 C C . LEU A 1 81 ? -14.836 1.339 -0.904 1 98.5 81 LEU A C 1
ATOM 605 O O . LEU A 1 81 ? -15.672 1.015 -1.747 1 98.5 81 LEU A O 1
ATOM 609 N N . LEU A 1 82 ? -14.391 2.584 -0.759 1 98.75 82 LEU A N 1
ATOM 610 C CA . LEU A 1 82 ? -14.977 3.688 -1.513 1 98.75 82 LEU A CA 1
ATOM 611 C C . LEU A 1 82 ? -14.641 3.574 -2.994 1 98.75 82 LEU A C 1
ATOM 613 O O . LEU A 1 82 ? -15.477 3.861 -3.854 1 98.75 82 LEU A O 1
ATOM 617 N N . GLU A 1 83 ? -13.398 3.156 -3.289 1 98.25 83 GLU A N 1
ATOM 618 C CA . GLU A 1 83 ? -13.031 2.896 -4.676 1 98.25 83 GLU A CA 1
ATOM 619 C C . GLU A 1 83 ? -13.945 1.852 -5.305 1 98.25 83 GLU A C 1
ATOM 621 O O . GLU A 1 83 ? -14.453 2.047 -6.414 1 98.25 83 GLU A O 1
ATOM 626 N N . LEU A 1 84 ? -14.141 0.789 -4.617 1 97.5 84 LEU A N 1
ATOM 627 C CA . LEU A 1 84 ? -14.93 -0.312 -5.156 1 97.5 84 LEU A CA 1
ATOM 628 C C . LEU A 1 84 ? -16.375 0.117 -5.375 1 97.5 84 LEU A C 1
ATOM 630 O O . LEU A 1 84 ? -17 -0.253 -6.375 1 97.5 84 LEU A O 1
ATOM 634 N N . MET A 1 85 ? -16.891 0.886 -4.48 1 97.88 85 MET A N 1
ATOM 635 C CA . MET A 1 85 ? -18.281 1.313 -4.559 1 97.88 85 MET A CA 1
ATOM 636 C C . MET A 1 85 ? -18.438 2.484 -5.523 1 97.88 85 MET A C 1
ATOM 638 O O . MET A 1 85 ? -19.562 2.877 -5.848 1 97.88 85 MET A O 1
ATOM 642 N N . GLY A 1 86 ? -17.328 3.088 -5.965 1 97.31 86 GLY A N 1
ATOM 643 C CA . GLY A 1 86 ? -17.375 4.203 -6.898 1 97.31 86 GLY A CA 1
ATOM 644 C C . GLY A 1 86 ? -17.781 5.508 -6.254 1 97.31 86 GLY A C 1
ATOM 645 O O . GLY A 1 86 ? -18.453 6.332 -6.887 1 97.31 86 GLY A O 1
ATOM 646 N N . ILE A 1 87 ? -17.453 5.684 -5 1 98.19 87 ILE A N 1
ATOM 647 C CA . ILE A 1 87 ? -17.797 6.902 -4.273 1 98.19 87 ILE A CA 1
ATOM 648 C C . ILE A 1 87 ? -16.547 7.781 -4.145 1 98.19 87 ILE A C 1
ATOM 650 O O . ILE A 1 87 ? -15.594 7.422 -3.447 1 98.19 87 ILE A O 1
ATOM 654 N N . PRO A 1 88 ? -16.531 8.938 -4.812 1 98.12 88 PRO A N 1
ATOM 655 C CA . PRO A 1 88 ? -15.391 9.844 -4.645 1 98.12 88 PRO A CA 1
ATOM 656 C C . PRO A 1 88 ? -15.148 10.227 -3.186 1 98.12 88 PRO A C 1
ATOM 658 O O . PRO A 1 88 ? -16.094 10.305 -2.4 1 98.12 88 PRO A O 1
ATOM 661 N N . TYR A 1 89 ? -13.891 10.5 -2.844 1 98.69 89 TYR A N 1
ATOM 662 C CA . TYR A 1 89 ? -13.57 10.75 -1.443 1 98.69 89 TYR A CA 1
ATOM 663 C C . TYR A 1 89 ? -12.383 11.695 -1.312 1 98.69 89 TYR A C 1
ATOM 665 O O . TYR A 1 89 ? -11.625 11.891 -2.266 1 98.69 89 TYR A O 1
ATOM 673 N N . THR A 1 90 ? -12.258 12.289 -0.15 1 98.62 90 THR A N 1
ATOM 674 C CA . THR A 1 90 ? -11.172 13.219 0.131 1 98.62 90 THR A CA 1
ATOM 675 C C . THR A 1 90 ? -9.906 12.469 0.534 1 98.62 90 THR A C 1
ATOM 677 O O . THR A 1 90 ? -9.977 11.391 1.137 1 98.62 90 THR A O 1
ATOM 680 N N . GLY A 1 91 ? -8.734 13.094 0.225 1 98.25 91 GLY A N 1
ATOM 681 C CA . GLY A 1 91 ? -7.457 12.562 0.685 1 98.25 91 GLY A CA 1
ATOM 682 C C . GLY A 1 91 ? -6.852 11.555 -0.267 1 98.25 91 GLY A C 1
ATOM 683 O O . GLY A 1 91 ? -7.18 11.539 -1.456 1 98.25 91 GLY A O 1
ATOM 684 N N . SER A 1 92 ? -5.977 10.773 0.267 1 98.62 92 SER A N 1
ATOM 685 C CA . SER A 1 92 ? -5.133 9.898 -0.534 1 98.62 92 SER A CA 1
ATOM 686 C C . SER A 1 92 ? -5.801 8.539 -0.756 1 98.62 92 SER A C 1
ATOM 688 O O . SER A 1 92 ? -6.719 8.172 -0.022 1 98.62 92 SER A O 1
ATOM 690 N N . GLY A 1 93 ? -5.355 7.828 -1.768 1 98.25 93 GLY A N 1
ATOM 691 C CA . GLY A 1 93 ? -5.914 6.539 -2.148 1 98.25 93 GLY A CA 1
ATOM 692 C C . GLY A 1 93 ? -5.359 5.387 -1.335 1 98.25 93 GLY A C 1
ATOM 693 O O . GLY A 1 93 ? -4.738 5.598 -0.29 1 98.25 93 GLY A O 1
ATOM 694 N N . VAL A 1 94 ? -5.52 4.191 -1.806 1 98.56 94 VAL A N 1
ATOM 695 C CA . VAL A 1 94 ? -5.25 2.957 -1.078 1 98.56 94 VAL A CA 1
ATOM 696 C C . VAL A 1 94 ? -3.748 2.824 -0.827 1 98.56 94 VAL A C 1
ATOM 698 O O . VAL A 1 94 ? -3.312 2.729 0.322 1 98.56 94 VAL A O 1
ATOM 701 N N . LEU A 1 95 ? -2.979 2.848 -1.822 1 98.25 95 LEU A N 1
ATOM 702 C CA . LEU A 1 95 ? -1.545 2.615 -1.688 1 98.25 95 LEU A CA 1
ATOM 703 C C . LEU A 1 95 ? -0.906 3.672 -0.793 1 98.25 95 LEU A C 1
ATOM 705 O O . LEU A 1 95 ? -0.188 3.338 0.152 1 98.25 95 LEU A O 1
ATOM 709 N N . ALA A 1 96 ? -1.178 4.926 -1.095 1 98.56 96 ALA A N 1
ATOM 710 C CA . ALA A 1 96 ? -0.572 6.012 -0.328 1 98.56 96 ALA A CA 1
ATOM 711 C C . ALA A 1 96 ? -0.934 5.906 1.15 1 98.56 96 ALA A C 1
ATOM 713 O O . ALA A 1 96 ? -0.075 6.074 2.02 1 98.56 96 ALA A O 1
ATOM 714 N N . SER A 1 97 ? -2.199 5.641 1.406 1 98.56 97 SER A N 1
ATOM 715 C CA . SER A 1 97 ? -2.654 5.492 2.785 1 98.56 97 SER A CA 1
ATOM 716 C C . SER A 1 97 ? -1.977 4.309 3.469 1 98.56 97 SER A C 1
ATOM 718 O O . SER A 1 97 ? -1.484 4.434 4.59 1 98.56 97 SER A O 1
ATOM 720 N N . ALA A 1 98 ? -1.918 3.217 2.783 1 98.19 98 ALA A N 1
ATOM 721 C CA . ALA A 1 98 ? -1.311 2.014 3.348 1 98.19 98 ALA A CA 1
ATOM 722 C C . ALA A 1 98 ? 0.178 2.223 3.609 1 98.19 98 ALA A C 1
ATOM 724 O O . ALA A 1 98 ? 0.701 1.792 4.641 1 98.19 98 ALA A O 1
ATOM 725 N N . LEU A 1 99 ? 0.853 2.852 2.688 1 98.38 99 LEU A N 1
ATOM 726 C CA . LEU A 1 99 ? 2.271 3.152 2.848 1 98.38 99 LEU A CA 1
ATOM 727 C C . LEU A 1 99 ? 2.506 4.043 4.066 1 98.38 99 LEU A C 1
ATOM 729 O O . LEU A 1 99 ? 3.381 3.76 4.887 1 98.38 99 LEU A O 1
ATOM 733 N N . ALA A 1 100 ? 1.704 5.074 4.133 1 98.06 100 ALA A N 1
ATOM 734 C CA . ALA A 1 100 ? 1.905 6.066 5.188 1 98.06 100 ALA A CA 1
ATOM 735 C C . ALA A 1 100 ? 1.684 5.453 6.566 1 98.06 100 ALA A C 1
ATOM 737 O O . ALA A 1 100 ? 2.32 5.859 7.543 1 98.06 100 ALA A O 1
ATOM 738 N N . MET A 1 101 ? 0.859 4.457 6.645 1 95.62 101 MET A N 1
ATOM 739 C CA . MET A 1 101 ? 0.517 3.83 7.918 1 95.62 101 MET A CA 1
ATOM 740 C C . MET A 1 101 ? 1.637 2.91 8.391 1 95.62 101 MET A C 1
ATOM 742 O O . MET A 1 101 ? 1.736 2.609 9.586 1 95.62 101 MET A O 1
ATOM 746 N N . ASN A 1 102 ? 2.445 2.402 7.539 1 96.12 102 ASN A N 1
ATOM 747 C CA . ASN A 1 102 ? 3.541 1.496 7.863 1 96.12 102 ASN A CA 1
ATOM 748 C C . ASN A 1 102 ? 4.883 2.223 7.875 1 96.12 102 ASN A C 1
ATOM 750 O O . ASN A 1 102 ? 5.473 2.459 6.82 1 96.12 102 ASN A O 1
ATOM 754 N N . LYS A 1 103 ? 5.418 2.467 9.047 1 96.12 103 LYS A N 1
ATOM 755 C CA . LYS A 1 103 ? 6.602 3.307 9.219 1 96.12 103 LYS A CA 1
ATOM 756 C C . LYS A 1 103 ? 7.809 2.703 8.508 1 96.12 103 LYS A C 1
ATOM 758 O O . LYS A 1 103 ? 8.641 3.43 7.969 1 96.12 103 LYS A O 1
ATOM 763 N N . ILE A 1 104 ? 7.871 1.43 8.469 1 96.44 104 ILE A N 1
ATOM 764 C CA . ILE A 1 104 ? 9.031 0.762 7.887 1 96.44 104 ILE A CA 1
ATOM 765 C C . ILE A 1 104 ? 9.008 0.918 6.367 1 96.44 104 ILE A C 1
ATOM 767 O O . ILE A 1 104 ? 9.977 1.397 5.773 1 96.44 104 ILE A O 1
ATOM 771 N N . VAL A 1 105 ? 7.902 0.603 5.738 1 97.81 105 VAL A N 1
ATOM 772 C CA . VAL A 1 105 ? 7.828 0.674 4.281 1 97.81 105 VAL A CA 1
ATOM 773 C C . VAL A 1 105 ? 7.891 2.131 3.832 1 97.81 105 VAL A C 1
ATOM 775 O O . VAL A 1 105 ? 8.516 2.447 2.816 1 97.81 105 VAL A O 1
ATOM 778 N N . ALA A 1 106 ? 7.258 2.994 4.57 1 98.19 106 ALA A N 1
ATOM 779 C CA . ALA A 1 106 ? 7.355 4.418 4.254 1 98.19 106 ALA A CA 1
ATOM 780 C C . ALA A 1 106 ? 8.812 4.871 4.219 1 98.19 106 ALA A C 1
ATOM 782 O O . ALA A 1 106 ? 9.234 5.551 3.281 1 98.19 106 ALA A O 1
ATOM 783 N N . LYS A 1 107 ? 9.578 4.48 5.199 1 98 107 LYS A N 1
ATOM 784 C CA . LYS A 1 107 ? 10.992 4.859 5.277 1 98 107 LYS A CA 1
ATOM 785 C C . LYS A 1 107 ? 11.773 4.309 4.09 1 98 107 LYS A C 1
ATOM 787 O O . LYS A 1 107 ? 12.664 4.98 3.561 1 98 107 LYS A O 1
ATOM 792 N N . GLU A 1 108 ? 11.453 3.094 3.732 1 97.88 108 GLU A N 1
ATOM 793 C CA . GLU A 1 108 ? 12.109 2.5 2.574 1 97.88 108 GLU A CA 1
ATOM 794 C C . GLU A 1 108 ? 11.836 3.305 1.307 1 97.88 108 GLU A C 1
ATOM 796 O O . GLU A 1 108 ? 12.742 3.561 0.517 1 97.88 108 GLU A O 1
ATOM 801 N N . VAL A 1 109 ? 10.633 3.734 1.167 1 98.19 109 VAL A N 1
ATOM 802 C CA . VAL A 1 109 ? 10.242 4.527 0.004 1 98.19 109 VAL A CA 1
ATOM 803 C C . VAL A 1 109 ? 10.906 5.902 0.07 1 98.19 109 VAL A C 1
ATOM 805 O O . VAL A 1 109 ? 11.438 6.391 -0.928 1 98.19 109 VAL A O 1
ATOM 808 N N . PHE A 1 110 ? 10.875 6.539 1.279 1 98.44 110 PHE A N 1
ATOM 809 C CA . PHE A 1 110 ? 11.523 7.832 1.458 1 98.44 110 PHE A CA 1
ATOM 810 C C . PHE A 1 110 ? 12.992 7.758 1.066 1 98.44 110 PHE A C 1
ATOM 812 O O . PHE A 1 110 ? 13.484 8.609 0.321 1 98.44 110 PHE A O 1
ATOM 819 N N . ALA A 1 111 ?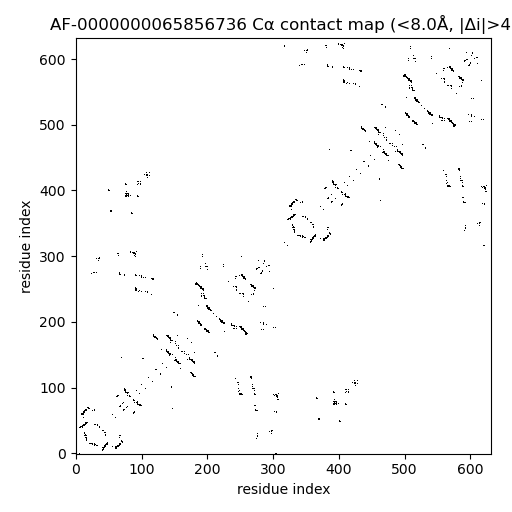 13.656 6.754 1.554 1 97.75 111 ALA A N 1
ATOM 820 C CA . ALA A 1 111 ? 15.078 6.586 1.271 1 97.75 111 ALA A CA 1
ATOM 821 C C . ALA A 1 111 ? 15.328 6.406 -0.224 1 97.75 111 ALA A C 1
ATOM 823 O O . ALA A 1 111 ? 16.25 7.008 -0.787 1 97.75 111 ALA A O 1
ATOM 824 N N . ALA A 1 112 ? 14.492 5.629 -0.847 1 95.75 112 ALA A N 1
ATOM 825 C CA . ALA A 1 112 ? 14.625 5.367 -2.277 1 95.75 112 ALA A CA 1
ATOM 826 C C . ALA A 1 112 ? 14.445 6.648 -3.088 1 95.75 112 ALA A C 1
ATOM 828 O O . ALA A 1 112 ? 14.977 6.773 -4.191 1 95.75 112 ALA A O 1
ATOM 829 N N . ARG A 1 113 ? 13.711 7.559 -2.541 1 95.69 113 ARG A N 1
ATOM 830 C CA . ARG A 1 113 ? 13.414 8.805 -3.24 1 95.69 113 ARG A CA 1
ATOM 831 C C . ARG A 1 113 ? 14.383 9.914 -2.826 1 95.69 113 ARG A C 1
ATOM 833 O O . ARG A 1 113 ? 14.18 11.078 -3.168 1 95.69 113 ARG A O 1
ATOM 840 N N . GLY A 1 114 ? 15.344 9.617 -2.031 1 96.25 114 GLY A N 1
ATOM 841 C CA . GLY A 1 114 ? 16.422 10.539 -1.706 1 96.25 114 GLY A CA 1
ATOM 842 C C . GLY A 1 114 ? 16.094 11.438 -0.527 1 96.25 114 GLY A C 1
ATOM 843 O O . GLY A 1 114 ? 16.75 12.461 -0.317 1 96.25 114 GLY A O 1
ATOM 844 N N . LEU A 1 115 ? 15.07 11.164 0.209 1 98.06 115 LEU A N 1
ATOM 845 C CA . LEU A 1 115 ? 14.719 11.938 1.395 1 98.06 115 LEU A CA 1
ATOM 846 C C . LEU A 1 115 ? 15.484 11.438 2.617 1 98.06 115 LEU A C 1
ATOM 848 O O . LEU A 1 115 ? 15.789 10.25 2.719 1 98.06 115 LEU A O 1
ATOM 852 N N . THR A 1 116 ? 15.789 12.289 3.551 1 98.12 116 THR A N 1
ATOM 853 C CA . THR A 1 116 ? 16.625 11.969 4.703 1 98.12 116 THR A CA 1
ATOM 854 C C . THR A 1 116 ? 15.797 11.344 5.816 1 98.12 116 THR A C 1
ATOM 856 O O . THR A 1 116 ? 14.812 11.93 6.27 1 98.12 116 THR A O 1
ATOM 859 N N . ILE A 1 117 ? 16.156 10.172 6.258 1 97.94 117 ILE A N 1
ATOM 860 C CA . ILE A 1 117 ? 15.516 9.484 7.375 1 97.94 117 ILE A CA 1
ATOM 861 C C . ILE A 1 117 ? 16.562 9.094 8.406 1 97.94 117 ILE A C 1
ATOM 863 O O . ILE A 1 117 ? 17.766 9.039 8.094 1 97.94 117 ILE A O 1
ATOM 867 N N . ALA A 1 118 ? 16.172 8.836 9.602 1 97.44 118 ALA A N 1
ATOM 868 C CA . ALA A 1 118 ? 17.094 8.352 10.617 1 97.44 118 ALA A CA 1
ATOM 869 C C . ALA A 1 118 ? 17.562 6.934 10.289 1 97.44 118 ALA A C 1
ATOM 871 O O . ALA A 1 118 ? 16.781 6.102 9.836 1 97.44 118 ALA A O 1
ATOM 872 N N . PRO A 1 119 ? 18.859 6.695 10.547 1 97.19 119 PRO A N 1
ATOM 873 C CA . PRO A 1 119 ? 19.297 5.297 10.453 1 97.19 119 PRO A CA 1
ATOM 874 C C . PRO A 1 119 ? 18.484 4.367 11.352 1 97.19 119 PRO A C 1
ATOM 876 O O . PRO A 1 119 ? 18.125 4.746 12.469 1 97.19 119 PRO A O 1
ATOM 879 N N . TYR A 1 120 ? 18.203 3.197 10.844 1 97 120 TYR A N 1
ATOM 880 C CA . TYR A 1 120 ? 17.344 2.312 11.617 1 97 120 TYR A CA 1
ATOM 881 C C . TYR A 1 120 ? 17.641 0.851 11.312 1 97 120 TYR A C 1
ATOM 883 O O . TYR A 1 120 ? 18.391 0.545 10.383 1 97 120 TYR A O 1
ATOM 891 N N . ARG A 1 121 ? 17.109 0.006 12.156 1 96.44 121 ARG A N 1
ATOM 892 C CA . ARG A 1 121 ? 17.062 -1.441 11.977 1 96.44 121 ARG A CA 1
ATOM 893 C C . ARG A 1 121 ? 15.68 -1.991 12.336 1 96.44 121 ARG A C 1
ATOM 895 O O . ARG A 1 121 ? 15.07 -1.565 13.312 1 96.44 121 ARG A O 1
ATOM 902 N N . VAL A 1 122 ? 15.219 -2.871 11.461 1 95.81 122 VAL A N 1
ATOM 903 C CA . VAL A 1 122 ? 13.969 -3.568 11.758 1 95.81 122 VAL A CA 1
ATOM 904 C C . VAL A 1 122 ? 14.266 -4.855 12.523 1 95.81 122 VAL A C 1
ATOM 906 O O . VAL A 1 122 ? 15.18 -5.602 12.164 1 95.81 122 VAL A O 1
ATOM 909 N N . VAL A 1 123 ? 13.5 -5.047 13.539 1 95.44 123 VAL A N 1
ATOM 910 C CA . VAL A 1 123 ? 13.719 -6.219 14.383 1 95.44 123 VAL A CA 1
ATOM 911 C C . VAL A 1 123 ? 12.422 -7.012 14.516 1 95.44 123 VAL A C 1
ATOM 913 O O . VAL A 1 123 ? 11.367 -6.441 14.781 1 95.44 123 VAL A O 1
ATOM 916 N N . ARG A 1 124 ? 12.531 -8.32 14.297 1 92.31 124 ARG A N 1
ATOM 917 C CA . ARG A 1 124 ? 11.422 -9.242 14.547 1 92.31 124 ARG A CA 1
ATOM 918 C C . ARG A 1 124 ? 11.688 -10.086 15.789 1 92.31 124 ARG A C 1
ATOM 920 O O . ARG A 1 124 ? 12.805 -10.109 16.297 1 92.31 124 ARG A O 1
ATOM 927 N N . ARG A 1 125 ? 10.57 -10.719 16.234 1 90.31 125 ARG A N 1
ATOM 928 C CA . ARG A 1 125 ? 10.727 -11.539 17.438 1 90.31 125 ARG A CA 1
ATOM 929 C C . ARG A 1 125 ? 11.82 -12.586 17.234 1 90.31 125 ARG A C 1
ATOM 931 O O . ARG A 1 125 ? 11.867 -13.258 16.203 1 90.31 125 ARG A O 1
ATOM 938 N N . GLY A 1 126 ? 12.703 -12.703 18.188 1 90.06 126 GLY A N 1
ATOM 939 C CA . GLY A 1 126 ? 13.781 -13.664 18.141 1 90.06 126 GLY A CA 1
ATOM 940 C C . GLY A 1 126 ? 15.07 -13.102 17.562 1 90.06 126 GLY A C 1
ATOM 941 O O . GLY A 1 126 ? 16.141 -13.695 17.703 1 90.06 126 GLY A O 1
ATOM 942 N N . GLU A 1 127 ? 14.922 -11.969 16.906 1 91.88 127 GLU A N 1
ATOM 943 C CA . GLU A 1 127 ? 16.109 -11.32 16.359 1 91.88 127 GLU A CA 1
ATOM 944 C C . GLU A 1 127 ? 16.75 -10.398 17.406 1 91.88 127 GLU A C 1
ATOM 946 O O . GLU A 1 127 ? 16.094 -9.977 18.359 1 91.88 127 GLU A O 1
ATOM 951 N N . THR A 1 128 ? 18.016 -10.242 17.219 1 90.69 128 THR A N 1
ATOM 952 C CA . THR A 1 128 ? 18.75 -9.336 18.094 1 90.69 128 THR A CA 1
ATOM 953 C C . THR A 1 128 ? 19.234 -8.109 17.312 1 90.69 128 THR A C 1
ATOM 955 O O . THR A 1 128 ? 19.359 -8.156 16.078 1 90.69 128 THR A O 1
ATOM 958 N N . VAL A 1 129 ? 19.375 -7.078 18.078 1 94.25 129 VAL A N 1
ATOM 959 C CA . VAL A 1 129 ? 19.891 -5.859 17.469 1 94.25 129 VAL A CA 1
ATOM 960 C C . VAL A 1 129 ? 20.875 -5.188 18.422 1 94.25 129 VAL A C 1
ATOM 962 O O . VAL A 1 129 ? 20.672 -5.191 19.641 1 94.25 129 VAL A O 1
ATOM 965 N N . ASP A 1 130 ? 21.984 -4.762 17.875 1 95.81 130 ASP A N 1
ATOM 966 C CA . ASP A 1 130 ? 22.984 -3.955 18.578 1 95.81 130 ASP A CA 1
ATOM 967 C C . ASP A 1 130 ? 23.219 -2.635 17.844 1 95.81 130 ASP A C 1
ATOM 969 O O . ASP A 1 130 ? 23.984 -2.582 16.875 1 95.81 130 ASP A O 1
ATOM 973 N N . PRO A 1 131 ? 22.641 -1.638 18.375 1 95.56 131 PRO A N 1
ATOM 974 C CA . PRO A 1 131 ? 22.766 -0.334 17.719 1 95.56 131 PRO A CA 1
ATOM 975 C C . PRO A 1 131 ? 24.219 0.094 17.516 1 95.56 131 PRO A C 1
ATOM 977 O O . PRO A 1 131 ? 24.531 0.781 16.531 1 95.56 131 PRO A O 1
ATOM 980 N N . VAL A 1 132 ? 25.094 -0.217 18.391 1 95.44 132 VAL A N 1
ATOM 981 C CA . VAL A 1 132 ? 26.5 0.118 18.25 1 95.44 132 VAL A CA 1
ATOM 982 C C . VAL A 1 132 ? 27.094 -0.603 17.031 1 95.44 132 VAL A C 1
ATOM 984 O O . VAL A 1 132 ? 27.766 0.011 16.203 1 95.44 132 VAL A O 1
ATOM 987 N N . ALA A 1 133 ? 26.812 -1.841 16.953 1 93.5 133 ALA A N 1
ATOM 988 C CA . ALA A 1 133 ? 27.297 -2.635 15.836 1 93.5 133 ALA A CA 1
ATOM 989 C C . ALA A 1 133 ? 26.688 -2.154 14.523 1 93.5 133 ALA A C 1
ATOM 991 O O . ALA A 1 133 ? 27.312 -2.279 13.461 1 93.5 133 ALA A O 1
ATOM 992 N N . GLU A 1 134 ? 25.453 -1.624 14.617 1 92.5 134 GLU A N 1
ATOM 993 C CA . GLU A 1 134 ? 24.75 -1.13 13.438 1 92.5 134 GLU A CA 1
ATOM 994 C C . GLU A 1 134 ? 25.328 0.21 12.977 1 92.5 134 GLU A C 1
ATOM 996 O O . GLU A 1 134 ? 25.016 0.676 11.875 1 92.5 134 GLU A O 1
ATOM 1001 N N . GLY A 1 135 ? 26.031 0.91 13.922 1 92.62 135 GLY A N 1
ATOM 1002 C CA . GLY A 1 135 ? 26.75 2.117 13.523 1 92.62 135 GLY A CA 1
ATOM 1003 C C . GLY A 1 135 ? 26.078 3.387 14.031 1 92.62 135 GLY A C 1
ATOM 1004 O O . GLY A 1 135 ? 26.609 4.484 13.836 1 92.62 135 GLY A O 1
ATOM 1005 N N . PHE A 1 136 ? 24.875 3.299 14.703 1 89.31 136 PHE A N 1
ATOM 1006 C CA . PHE A 1 136 ? 24.25 4.551 15.125 1 89.31 136 PHE A CA 1
ATOM 1007 C C . PHE A 1 136 ? 24.219 4.652 16.641 1 89.31 136 PHE A C 1
ATOM 1009 O O . PHE A 1 136 ? 24 5.738 17.188 1 89.31 136 PHE A O 1
ATOM 1016 N N . GLY A 1 137 ? 24.5 3.594 17.344 1 94 137 GLY A N 1
ATOM 1017 C CA . GLY A 1 137 ? 24.672 3.645 18.781 1 94 137 GLY A CA 1
ATOM 1018 C C . GLY A 1 137 ? 23.438 4.105 19.516 1 94 137 GLY A C 1
ATOM 1019 O O . GLY A 1 137 ? 22.328 4.031 18.984 1 94 137 GLY A O 1
ATOM 1020 N N . TYR A 1 138 ? 23.688 4.469 20.812 1 96 138 TYR A N 1
ATOM 1021 C CA . TYR A 1 138 ? 22.625 4.969 21.672 1 96 138 TYR A CA 1
ATOM 1022 C C . TYR A 1 138 ? 22.703 6.488 21.812 1 96 138 TYR A C 1
ATOM 1024 O O . TYR A 1 138 ? 23.781 7.074 21.688 1 96 138 TYR A O 1
ATOM 1032 N N . PRO A 1 139 ? 21.578 7.227 22.062 1 97 139 PRO A N 1
ATOM 1033 C CA . PRO A 1 139 ? 20.234 6.703 22.297 1 97 139 PRO A CA 1
ATOM 1034 C C . PRO A 1 139 ? 19.516 6.285 21.016 1 97 139 PRO A C 1
ATOM 1036 O O . PRO A 1 139 ? 19.859 6.758 19.938 1 97 139 PRO A O 1
ATOM 1039 N N . VAL A 1 140 ? 18.5 5.371 21.156 1 97.5 140 VAL A N 1
ATOM 1040 C CA . VAL A 1 140 ? 17.688 4.934 20.031 1 97.5 140 VAL A CA 1
ATOM 1041 C C . VAL A 1 140 ? 16.203 5.055 20.406 1 97.5 140 VAL A C 1
ATOM 1043 O O . VAL A 1 140 ? 15.852 5.148 21.578 1 97.5 140 VAL A O 1
ATOM 1046 N N . VAL A 1 141 ? 15.414 5.184 19.422 1 96.56 141 VAL A N 1
ATOM 1047 C CA . VAL A 1 141 ? 13.969 5.117 19.578 1 96.56 141 VAL A CA 1
ATOM 1048 C C . VAL A 1 141 ? 13.461 3.75 19.125 1 96.56 141 VAL A C 1
ATOM 1050 O O . VAL A 1 141 ? 13.797 3.289 18.031 1 96.56 141 VAL A O 1
ATOM 1053 N N . VAL A 1 142 ? 12.734 3.082 19.984 1 96.62 142 VAL A N 1
ATOM 1054 C CA . VAL A 1 142 ? 12.109 1.797 19.688 1 96.62 142 VAL A CA 1
ATOM 1055 C C . VAL A 1 142 ? 10.609 1.979 19.516 1 96.62 142 VAL A C 1
ATOM 1057 O O . VAL A 1 142 ? 9.93 2.492 20.406 1 96.62 142 VAL A O 1
ATOM 1060 N N . LYS A 1 143 ? 10.109 1.599 18.359 1 94.81 143 LYS A N 1
ATOM 1061 C CA . LYS A 1 143 ? 8.68 1.835 18.156 1 94.81 143 LYS A CA 1
ATOM 1062 C C . LYS A 1 143 ? 8.07 0.77 17.25 1 94.81 143 LYS A C 1
ATOM 1064 O O . LYS A 1 143 ? 8.734 0.277 16.328 1 94.81 143 LYS A O 1
ATOM 1069 N N . PRO A 1 144 ? 6.781 0.42 17.547 1 92.44 144 PRO A N 1
ATOM 1070 C CA . PRO A 1 144 ? 6.066 -0.447 16.609 1 92.44 144 PRO A CA 1
ATOM 1071 C C . PRO A 1 144 ? 5.883 0.195 15.234 1 92.44 144 PRO A C 1
ATOM 1073 O O . PRO A 1 144 ? 5.805 1.422 15.133 1 92.44 144 PRO A O 1
ATOM 1076 N N . SER A 1 145 ? 5.727 -0.588 14.203 1 91.12 145 SER A N 1
ATOM 1077 C CA . SER A 1 145 ? 5.73 -0.095 12.828 1 91.12 145 SER A CA 1
ATOM 1078 C C . SER A 1 145 ? 4.383 0.522 12.461 1 91.12 145 SER A C 1
ATOM 1080 O O . SER A 1 145 ? 4.316 1.41 11.609 1 91.12 145 SER A O 1
ATOM 1082 N N . GLN A 1 146 ? 3.273 0.076 13.086 1 85.75 146 GLN A N 1
ATOM 1083 C CA . GLN A 1 146 ? 1.965 0.471 12.57 1 85.75 146 GLN A CA 1
ATOM 1084 C C . GLN A 1 146 ? 1.126 1.137 13.656 1 85.75 146 GLN A C 1
ATOM 1086 O O . GLN A 1 146 ? -0.1 1.212 13.547 1 85.75 146 GLN A O 1
ATOM 1091 N N . GLU A 1 147 ? 1.725 1.517 14.68 1 78.38 147 GLU A N 1
ATOM 1092 C CA . GLU A 1 147 ? 0.966 2.176 15.734 1 78.38 147 GLU A CA 1
ATOM 1093 C C . GLU A 1 147 ? 1.158 3.689 15.695 1 78.38 147 GLU A C 1
ATOM 1095 O O . GLU A 1 147 ? 2.15 4.18 15.148 1 78.38 147 GLU A O 1
ATOM 1100 N N . GLY A 1 148 ? 0.104 4.297 16.125 1 73.56 148 GLY A N 1
ATOM 1101 C CA . GLY A 1 148 ? 0.152 5.742 16.25 1 73.56 148 GLY A CA 1
ATOM 1102 C C . GLY A 1 148 ? 0.162 6.215 17.703 1 73.56 148 GLY A C 1
ATOM 1103 O O . GLY A 1 148 ? 0.238 5.402 18.625 1 73.56 148 GLY A O 1
ATOM 1104 N N . SER A 1 149 ? 0.351 7.438 17.844 1 69.44 149 SER A N 1
ATOM 1105 C CA . SER A 1 149 ? 0.205 8.125 19.109 1 69.44 149 SER A CA 1
ATOM 1106 C C . SER A 1 149 ? 1.211 7.613 20.141 1 69.44 149 SER A C 1
ATOM 1108 O O . SER A 1 149 ? 0.868 7.41 21.312 1 69.44 149 SER A O 1
ATOM 1110 N N . SER A 1 150 ? 2.264 7.258 19.75 1 73.19 150 SER A N 1
ATOM 1111 C CA . SER A 1 150 ? 3.416 6.902 20.578 1 73.19 150 SER A CA 1
ATOM 1112 C C . SER A 1 150 ? 3.135 5.66 21.406 1 73.19 150 SER A C 1
ATOM 1114 O O . SER A 1 150 ? 3.77 5.449 22.453 1 73.19 150 SER A O 1
ATOM 1116 N N . VAL A 1 151 ? 2.213 4.945 20.984 1 77.12 151 VAL A N 1
ATOM 1117 C CA . VAL A 1 151 ? 1.944 3.682 21.672 1 77.12 151 VAL A CA 1
ATOM 1118 C C . VAL A 1 151 ? 3.1 2.711 21.438 1 77.12 151 VAL A C 1
ATOM 1120 O O . VAL A 1 151 ? 3.514 2.496 20.297 1 77.12 151 VAL A O 1
ATOM 1123 N N . GLY A 1 152 ? 3.656 2.25 22.453 1 85.38 152 GLY A N 1
ATOM 1124 C CA . GLY A 1 152 ? 4.711 1.252 22.375 1 85.38 152 GLY A CA 1
ATOM 1125 C C . GLY A 1 152 ? 6.066 1.842 22.031 1 85.38 152 GLY A C 1
ATOM 1126 O O . GLY A 1 152 ? 6.984 1.117 21.641 1 85.38 152 GLY A O 1
ATOM 1127 N N . VAL A 1 153 ? 6.133 3.119 22.156 1 91.06 153 VAL A N 1
ATOM 1128 C CA . VAL A 1 153 ? 7.367 3.807 21.797 1 91.06 153 VAL A CA 1
ATOM 1129 C C . VAL A 1 153 ? 8.234 4.004 23.047 1 91.06 153 VAL A C 1
ATOM 1131 O O . VAL A 1 153 ? 7.719 4.32 24.125 1 91.06 153 VAL A O 1
ATOM 1134 N N . SER A 1 154 ? 9.508 3.805 22.922 1 94.19 154 SER A N 1
ATOM 1135 C CA . SER A 1 154 ? 10.469 4.016 24 1 94.19 154 SER A CA 1
ATOM 1136 C C . SER A 1 154 ? 11.734 4.691 23.484 1 94.19 154 SER A C 1
ATOM 1138 O O . SER A 1 154 ? 12.195 4.391 22.375 1 94.19 154 SER A O 1
ATOM 1140 N N . ILE A 1 155 ? 12.219 5.578 24.266 1 94.5 155 ILE A N 1
ATOM 1141 C CA . ILE A 1 155 ? 13.578 6.062 24.062 1 94.5 155 ILE A CA 1
ATOM 1142 C C . ILE A 1 155 ? 14.547 5.262 24.922 1 94.5 155 ILE A C 1
ATOM 1144 O O . ILE A 1 155 ? 14.391 5.195 26.156 1 94.5 155 ILE A O 1
ATOM 1148 N N . VAL A 1 156 ? 15.484 4.684 24.312 1 96.25 156 VAL A N 1
ATOM 1149 C CA . VAL A 1 156 ? 16.422 3.795 24.984 1 96.25 156 VAL A CA 1
ATOM 1150 C C . VAL A 1 156 ? 17.812 4.426 24.984 1 96.25 156 VAL A C 1
ATOM 1152 O O . VAL A 1 156 ? 18.391 4.703 23.922 1 96.25 156 VAL A O 1
ATOM 1155 N N . LYS A 1 157 ? 18.391 4.516 26.141 1 96 157 LYS A N 1
ATOM 1156 C CA . LYS A 1 157 ? 19.641 5.258 26.266 1 96 157 LYS A CA 1
ATOM 1157 C C . LYS A 1 157 ? 20.828 4.312 26.469 1 96 157 LYS A C 1
ATOM 1159 O O . LYS A 1 157 ? 21.984 4.723 26.359 1 96 157 LYS A O 1
ATOM 1164 N N . SER A 1 158 ? 20.5 3.027 26.859 1 95.88 158 SER A N 1
ATOM 1165 C CA . SER A 1 158 ? 21.562 2.062 27.109 1 95.88 158 SER A CA 1
ATOM 1166 C C . SER A 1 158 ? 21.156 0.658 26.688 1 95.88 158 SER A C 1
ATOM 1168 O O . SER A 1 158 ? 19.969 0.371 26.531 1 95.88 158 SER A O 1
ATOM 1170 N N . PRO A 1 159 ? 22.156 -0.185 26.469 1 96.06 159 PRO A N 1
ATOM 1171 C CA . PRO A 1 159 ? 21.859 -1.556 26.047 1 96.06 159 PRO A CA 1
ATOM 1172 C C . PRO A 1 159 ? 20.969 -2.305 27.031 1 96.06 159 PRO A C 1
ATOM 1174 O O . PRO A 1 159 ? 20.172 -3.16 26.625 1 96.06 159 PRO A O 1
ATOM 1177 N N . GLU A 1 160 ? 21.094 -2.004 28.25 1 96.31 160 GLU A N 1
ATOM 1178 C CA . GLU A 1 160 ? 20.359 -2.725 29.281 1 96.31 160 GLU A CA 1
ATOM 1179 C C . GLU A 1 160 ? 18.859 -2.484 29.188 1 96.31 160 GLU A C 1
ATOM 1181 O O . GLU A 1 160 ? 18.062 -3.322 29.594 1 96.31 160 GLU A O 1
ATOM 1186 N N . GLU A 1 161 ? 18.531 -1.376 28.562 1 96.62 161 GLU A N 1
ATOM 1187 C CA . GLU A 1 161 ? 17.125 -0.993 28.453 1 96.62 161 GLU A CA 1
ATOM 1188 C C . GLU A 1 161 ? 16.484 -1.584 27.203 1 96.62 161 GLU A C 1
ATOM 1190 O O . GLU A 1 161 ? 15.25 -1.622 27.094 1 96.62 161 GLU A O 1
ATOM 1195 N N . LEU A 1 162 ? 17.234 -2.016 26.297 1 96.25 162 LEU A N 1
ATOM 1196 C CA . LEU A 1 162 ? 16.781 -2.348 24.953 1 96.25 162 LEU A CA 1
ATOM 1197 C C . LEU A 1 162 ? 15.844 -3.553 24.984 1 96.25 162 LEU A C 1
ATOM 1199 O O . LEU A 1 162 ? 14.781 -3.529 24.359 1 96.25 162 LEU A O 1
ATOM 1203 N N . PRO A 1 163 ? 16.172 -4.613 25.734 1 95.88 163 PRO A N 1
ATOM 1204 C CA . PRO A 1 163 ? 15.281 -5.781 25.734 1 95.88 163 PRO A CA 1
ATOM 1205 C C . PRO A 1 163 ? 13.867 -5.449 26.219 1 95.88 163 PRO A C 1
ATOM 1207 O O . PRO A 1 163 ? 12.891 -5.895 25.609 1 95.88 163 PRO A O 1
ATOM 1210 N N . SER A 1 164 ? 13.781 -4.695 27.234 1 96.25 164 SER A N 1
ATOM 1211 C CA . SER A 1 164 ? 12.469 -4.332 27.766 1 96.25 164 SER A CA 1
ATOM 1212 C C . SER A 1 164 ? 11.695 -3.471 26.766 1 96.25 164 SER A C 1
ATOM 1214 O O . SER A 1 164 ? 10.477 -3.613 26.641 1 96.25 164 SER A O 1
ATOM 1216 N N . ALA A 1 165 ? 12.383 -2.555 26.156 1 96.12 165 ALA A N 1
ATOM 1217 C CA . ALA A 1 165 ? 11.75 -1.705 25.141 1 96.12 165 ALA A CA 1
ATOM 1218 C C . ALA A 1 165 ? 11.227 -2.535 23.969 1 96.12 165 ALA A C 1
ATOM 1220 O O . ALA A 1 165 ? 10.125 -2.287 23.469 1 96.12 165 ALA A O 1
ATOM 1221 N N . LEU A 1 166 ? 11.992 -3.467 23.547 1 96.44 166 LEU A N 1
ATOM 1222 C CA . LEU A 1 166 ? 11.578 -4.352 22.469 1 96.44 166 LEU A CA 1
ATOM 1223 C C . LEU A 1 166 ? 10.359 -5.176 22.859 1 96.44 166 LEU A C 1
ATOM 1225 O O . LEU A 1 166 ? 9.414 -5.312 22.078 1 96.44 166 LEU A O 1
ATOM 1229 N N . GLU A 1 167 ? 10.391 -5.719 24.047 1 95.31 167 GLU A N 1
ATOM 1230 C CA . GLU A 1 167 ? 9.266 -6.504 24.531 1 95.31 167 GLU A CA 1
ATOM 1231 C C . GLU A 1 167 ? 7.98 -5.676 24.531 1 95.31 167 GLU A C 1
ATOM 1233 O O . GLU A 1 167 ? 6.922 -6.156 24.141 1 95.31 167 GLU A O 1
ATOM 1238 N N . LEU A 1 168 ? 8.141 -4.465 25.016 1 93.94 168 LEU A N 1
ATOM 1239 C CA . LEU A 1 168 ? 6.988 -3.572 25.016 1 93.94 168 LEU A CA 1
ATOM 1240 C C . LEU A 1 168 ? 6.461 -3.355 23.594 1 93.94 168 LEU A C 1
ATOM 1242 O O . LEU A 1 168 ? 5.258 -3.453 23.359 1 93.94 168 LEU A O 1
ATOM 1246 N N . ALA A 1 169 ? 7.328 -3.004 22.719 1 93.69 169 ALA A N 1
ATOM 1247 C CA . ALA A 1 169 ? 6.934 -2.729 21.328 1 93.69 169 ALA A CA 1
ATOM 1248 C C . ALA A 1 169 ? 6.297 -3.959 20.688 1 93.69 169 ALA A C 1
ATOM 1250 O O . ALA A 1 169 ? 5.316 -3.844 19.953 1 93.69 169 ALA A O 1
ATOM 1251 N N . PHE A 1 170 ? 6.777 -5.148 20.984 1 93.5 170 PHE A N 1
ATOM 1252 C CA . PHE A 1 170 ? 6.312 -6.402 20.406 1 93.5 170 PHE A CA 1
ATOM 1253 C C . PHE A 1 170 ? 4.895 -6.719 20.859 1 93.5 170 PHE A C 1
ATOM 1255 O O . PHE A 1 170 ? 4.219 -7.559 20.266 1 93.5 170 PHE A O 1
ATOM 1262 N N . ARG A 1 171 ? 4.457 -6.09 21.906 1 89.88 171 ARG A N 1
ATOM 1263 C CA . ARG A 1 171 ? 3.074 -6.262 22.344 1 89.88 171 ARG A CA 1
ATOM 1264 C C . ARG A 1 171 ? 2.1 -5.688 21.312 1 89.88 171 ARG A C 1
ATOM 1266 O O . ARG A 1 171 ? 0.927 -6.062 21.297 1 89.88 171 ARG A O 1
ATOM 1273 N N . TYR A 1 172 ? 2.684 -4.852 20.469 1 86.19 172 TYR A N 1
ATOM 1274 C CA . TYR A 1 172 ? 1.771 -4.113 19.594 1 86.19 172 TYR A CA 1
ATOM 1275 C C . TYR A 1 172 ? 2.014 -4.453 18.141 1 86.19 172 TYR A C 1
ATOM 1277 O O . TYR A 1 172 ? 1.163 -4.191 17.281 1 86.19 172 TYR A O 1
ATOM 1285 N N . ASP A 1 173 ? 3.121 -4.949 17.875 1 88.38 173 ASP A N 1
ATOM 1286 C CA . ASP A 1 173 ? 3.449 -5.227 16.469 1 88.38 173 ASP A CA 1
ATOM 1287 C C . ASP A 1 173 ? 4.5 -6.328 16.359 1 88.38 173 ASP A C 1
ATOM 1289 O O . ASP A 1 173 ? 5.238 -6.59 17.312 1 88.38 173 ASP A O 1
ATOM 1293 N N . ASP A 1 174 ? 4.559 -6.926 15.25 1 88.19 174 ASP A N 1
ATOM 1294 C CA . ASP A 1 174 ? 5.543 -7.98 15.016 1 88.19 174 ASP A CA 1
ATOM 1295 C C . ASP A 1 174 ? 6.84 -7.406 14.453 1 88.19 174 ASP A C 1
ATOM 1297 O O . ASP A 1 174 ? 7.906 -8.016 14.594 1 88.19 174 ASP A O 1
ATOM 1301 N N . ASP A 1 175 ? 6.781 -6.328 13.766 1 92.56 175 ASP A N 1
ATOM 1302 C CA . ASP A 1 175 ? 7.938 -5.637 13.203 1 92.56 175 ASP A CA 1
ATOM 1303 C C . ASP A 1 175 ? 8.234 -4.355 13.984 1 92.56 175 ASP A C 1
ATOM 1305 O O . ASP A 1 175 ? 7.418 -3.439 14.023 1 92.56 175 ASP A O 1
ATOM 1309 N N . ILE A 1 176 ? 9.43 -4.324 14.555 1 95.56 176 ILE A N 1
ATOM 1310 C CA . ILE A 1 176 ? 9.789 -3.205 15.414 1 95.56 176 ILE A CA 1
ATOM 1311 C C . ILE A 1 176 ? 10.898 -2.387 14.766 1 95.56 176 ILE A C 1
ATOM 1313 O O . ILE A 1 176 ? 11.852 -2.947 14.211 1 95.56 176 ILE A O 1
ATOM 1317 N N . LEU A 1 177 ? 10.719 -1.127 14.797 1 95.88 177 LEU A N 1
ATOM 1318 C CA . LEU A 1 177 ? 11.719 -0.181 14.305 1 95.88 177 LEU A CA 1
ATOM 1319 C C . LEU A 1 177 ? 12.625 0.286 15.445 1 95.88 177 LEU A C 1
ATOM 1321 O O . LEU A 1 177 ? 12.141 0.816 16.453 1 95.88 177 LEU A O 1
ATOM 1325 N N . VAL A 1 178 ? 13.891 0.067 15.312 1 96.94 178 VAL A N 1
ATOM 1326 C CA . VAL A 1 178 ? 14.914 0.634 16.188 1 96.94 178 VAL A CA 1
ATOM 1327 C C . VAL A 1 178 ? 15.727 1.678 15.414 1 96.94 178 VAL A C 1
ATOM 1329 O O . VAL A 1 178 ? 16.484 1.339 14.5 1 96.94 178 VAL A O 1
ATOM 1332 N N . GLU A 1 179 ? 15.562 2.912 15.805 1 97.19 179 GLU A N 1
ATOM 1333 C CA . GLU A 1 179 ? 16.188 3.963 15.008 1 97.19 179 GLU A CA 1
ATOM 1334 C C . GLU A 1 179 ? 17.016 4.902 15.883 1 97.19 179 GLU A C 1
ATOM 1336 O O . GLU A 1 179 ? 16.719 5.07 17.078 1 97.19 179 GLU A O 1
ATOM 1341 N N . ARG A 1 180 ? 18 5.5 15.281 1 97.44 180 ARG A N 1
ATOM 1342 C CA . ARG A 1 180 ? 18.812 6.508 15.969 1 97.44 180 ARG A CA 1
ATOM 1343 C C . ARG A 1 180 ? 17.938 7.648 16.484 1 97.44 180 ARG A C 1
ATOM 1345 O O . ARG A 1 180 ? 17.047 8.133 15.781 1 97.44 180 ARG A O 1
ATOM 1352 N N . PHE A 1 181 ? 18.188 7.977 17.75 1 96.31 181 PHE A N 1
ATOM 1353 C CA . PHE A 1 181 ? 17.547 9.18 18.266 1 96.31 181 PHE A CA 1
ATOM 1354 C C . PHE A 1 181 ? 18.141 10.43 17.641 1 96.31 181 PHE A C 1
ATOM 1356 O O . PHE A 1 181 ? 19.344 10.625 17.656 1 96.31 181 PHE A O 1
ATOM 1363 N N . ILE A 1 182 ? 17.312 11.25 17.078 1 96.06 182 ILE A N 1
ATOM 1364 C CA . ILE A 1 182 ? 17.734 12.516 16.484 1 96.06 182 ILE A CA 1
ATOM 1365 C C . ILE A 1 182 ? 17.297 13.672 17.375 1 96.06 182 ILE A C 1
ATOM 1367 O O . ILE A 1 182 ? 16.094 13.883 17.578 1 96.06 182 ILE A O 1
ATOM 1371 N N . LYS A 1 183 ? 18.203 14.344 17.906 1 93.62 183 LYS A N 1
ATOM 1372 C CA . LYS A 1 183 ? 17.875 15.57 18.641 1 93.62 183 LYS A CA 1
ATOM 1373 C C . LYS A 1 183 ? 17.578 16.719 17.672 1 93.62 183 LYS A C 1
ATOM 1375 O O . LYS A 1 183 ? 18.422 17.078 16.844 1 93.62 183 LYS A O 1
ATOM 1380 N N . GLY A 1 184 ? 16.438 17.25 17.781 1 94.94 184 GLY A N 1
ATOM 1381 C CA . GLY A 1 184 ? 16.062 18.328 16.875 1 94.94 184 GLY A CA 1
ATOM 1382 C C . GLY A 1 184 ? 14.711 18.938 17.188 1 94.94 184 GLY A C 1
ATOM 1383 O O . GLY A 1 184 ? 14.039 18.516 18.141 1 94.94 184 GLY A O 1
ATOM 1384 N N . ARG A 1 185 ? 14.383 19.969 16.438 1 95.69 185 ARG A N 1
ATOM 1385 C CA . ARG A 1 185 ? 13.086 20.641 16.531 1 95.69 185 ARG A CA 1
ATOM 1386 C C . ARG A 1 185 ? 12.031 19.891 15.734 1 95.69 185 ARG A C 1
ATOM 1388 O O . ARG A 1 185 ? 12.266 19.5 14.586 1 95.69 185 ARG A O 1
ATOM 1395 N N . GLU A 1 186 ? 10.883 19.688 16.359 1 96.38 186 GLU A N 1
ATOM 1396 C CA . GLU A 1 186 ? 9.773 19.078 15.625 1 96.38 186 GLU A CA 1
ATOM 1397 C C . GLU A 1 186 ? 9.031 20.109 14.781 1 96.38 186 GLU A C 1
ATOM 1399 O O . GLU A 1 186 ? 8.438 21.047 15.32 1 96.38 186 GLU A O 1
ATOM 1404 N N . ILE A 1 187 ? 9.078 19.938 13.508 1 98.06 187 ILE A N 1
ATOM 1405 C CA . ILE A 1 187 ? 8.422 20.844 12.57 1 98.06 187 ILE A CA 1
ATOM 1406 C C . ILE A 1 187 ? 7.484 20.047 11.664 1 98.06 187 ILE A C 1
ATOM 1408 O O . ILE A 1 187 ? 7.867 19.016 11.109 1 98.06 187 ILE A O 1
ATOM 1412 N N . GLN A 1 188 ? 6.27 20.547 11.523 1 98.25 188 GLN A N 1
ATOM 1413 C CA . GLN A 1 188 ? 5.254 19.875 10.711 1 98.25 188 GLN A CA 1
ATOM 1414 C C . GLN A 1 188 ? 4.824 20.766 9.547 1 98.25 188 GLN A C 1
ATOM 1416 O O . GLN A 1 188 ? 4.617 21.969 9.719 1 98.25 188 GLN A O 1
ATOM 1421 N N . ILE A 1 189 ? 4.793 20.219 8.383 1 98.81 189 ILE A N 1
ATOM 1422 C CA . ILE A 1 189 ? 4.434 20.938 7.16 1 98.81 189 ILE A CA 1
ATOM 1423 C C . ILE A 1 189 ? 3.002 20.578 6.762 1 98.81 189 ILE A C 1
ATOM 1425 O O . ILE A 1 189 ? 2.645 19.406 6.68 1 98.81 189 ILE A O 1
ATOM 1429 N N . GLY A 1 190 ? 2.182 21.594 6.535 1 98.75 190 GLY A N 1
ATOM 1430 C CA . GLY A 1 190 ? 0.844 21.391 6.008 1 98.75 190 GLY A CA 1
ATOM 1431 C C . GLY A 1 190 ? 0.79 21.391 4.492 1 98.75 190 GLY A C 1
ATOM 1432 O O . GLY A 1 190 ? 1.305 22.312 3.854 1 98.75 190 GLY A O 1
ATOM 1433 N N . ILE A 1 191 ? 0.211 20.359 3.914 1 98.88 191 ILE A N 1
ATOM 1434 C CA . ILE A 1 191 ? 0.021 20.234 2.473 1 98.88 191 ILE A CA 1
ATOM 1435 C C . ILE A 1 191 ? -1.454 20.438 2.129 1 98.88 191 ILE A C 1
ATOM 1437 O O . ILE A 1 191 ? -2.33 19.891 2.803 1 98.88 191 ILE A O 1
ATOM 1441 N N . LEU A 1 192 ? -1.787 21.188 1.172 1 98.62 192 LEU A N 1
ATOM 1442 C CA . LEU A 1 192 ? -3.109 21.391 0.585 1 98.62 192 LEU A CA 1
ATOM 1443 C C . LEU A 1 192 ? -3.014 21.547 -0.929 1 98.62 192 LEU A C 1
ATOM 1445 O O . LEU A 1 192 ? -2.137 22.25 -1.429 1 98.62 192 LEU A O 1
ATOM 1449 N N . ASP A 1 193 ? -3.922 20.906 -1.655 1 97.69 193 ASP A N 1
ATOM 1450 C CA . ASP A 1 193 ? -3.873 20.922 -3.115 1 97.69 193 ASP A CA 1
ATOM 1451 C C . ASP A 1 193 ? -2.504 20.484 -3.623 1 97.69 193 ASP A C 1
ATOM 1453 O O . ASP A 1 193 ? -1.957 21.078 -4.555 1 97.69 193 ASP A O 1
ATOM 1457 N N . ASP A 1 194 ? -1.863 19.609 -2.863 1 97.81 194 ASP A N 1
ATOM 1458 C CA . ASP A 1 194 ? -0.604 18.953 -3.195 1 97.81 194 ASP A CA 1
ATOM 1459 C C . ASP A 1 194 ? 0.567 19.922 -3.102 1 97.81 194 ASP A C 1
ATOM 1461 O O . ASP A 1 194 ? 1.631 19.688 -3.678 1 97.81 194 ASP A O 1
ATOM 1465 N N . ARG A 1 195 ? 0.338 21 -2.363 1 98.31 195 ARG A N 1
ATOM 1466 C CA . ARG A 1 195 ? 1.382 22 -2.164 1 98.31 195 ARG A CA 1
ATOM 1467 C C . ARG A 1 195 ? 1.54 22.344 -0.685 1 98.31 195 ARG A C 1
ATOM 1469 O O . ARG A 1 195 ? 0.565 22.328 0.069 1 98.31 195 ARG A O 1
ATOM 1476 N N . ALA A 1 196 ? 2.74 22.703 -0.356 1 98.62 196 ALA A N 1
ATOM 1477 C CA . ALA A 1 196 ? 2.98 23.094 1.027 1 98.62 196 ALA A CA 1
ATOM 1478 C C . ALA A 1 196 ? 2.357 24.453 1.323 1 98.62 196 ALA A C 1
ATOM 1480 O O . ALA A 1 196 ? 2.576 25.422 0.584 1 98.62 196 ALA A O 1
ATOM 1481 N N . MET A 1 197 ? 1.638 24.531 2.404 1 97.75 197 MET A N 1
ATOM 1482 C CA . MET A 1 197 ? 0.99 25.781 2.801 1 97.75 197 MET A CA 1
ATOM 1483 C C . MET A 1 197 ? 1.853 26.547 3.795 1 97.75 197 MET A C 1
ATOM 1485 O O . MET A 1 197 ? 1.736 27.766 3.908 1 97.75 197 MET A O 1
ATOM 1489 N N . GLY A 1 198 ? 2.568 25.766 4.539 1 98.06 198 GLY A N 1
ATOM 1490 C CA . GLY A 1 198 ? 3.332 26.344 5.633 1 98.06 198 GLY A CA 1
ATOM 1491 C C . GLY A 1 198 ? 3.818 25.312 6.633 1 98.06 198 GLY A C 1
ATOM 1492 O O . GLY A 1 198 ? 3.623 24.109 6.438 1 98.06 198 GLY A O 1
ATOM 1493 N N . ALA A 1 199 ? 4.488 25.859 7.668 1 98.38 199 ALA A N 1
ATOM 1494 C CA . ALA A 1 199 ? 5.098 25 8.672 1 98.38 199 ALA A CA 1
ATOM 1495 C C . ALA A 1 199 ? 4.781 25.484 10.086 1 98.38 199 ALA A C 1
ATOM 1497 O O . ALA A 1 199 ? 4.492 26.672 10.289 1 98.38 199 ALA A O 1
ATOM 1498 N N . ILE A 1 200 ? 4.801 24.547 11 1 97.81 200 ILE A N 1
ATOM 1499 C CA . ILE A 1 200 ? 4.598 24.859 12.414 1 97.81 200 ILE A CA 1
ATOM 1500 C C . ILE A 1 200 ? 5.582 24.047 13.258 1 97.81 200 ILE A C 1
ATOM 1502 O O . ILE A 1 200 ? 5.918 22.906 12.922 1 97.81 200 ILE A O 1
ATOM 1506 N N . GLU A 1 201 ? 6.062 24.688 14.289 1 97.38 201 GLU A N 1
ATOM 1507 C CA . GLU A 1 201 ? 6.945 24.016 15.242 1 97.38 201 GLU A CA 1
ATOM 1508 C C . GLU A 1 201 ? 6.199 23.641 16.516 1 97.38 201 GLU A C 1
ATOM 1510 O O . GLU A 1 201 ? 5.445 24.453 17.062 1 97.38 201 GLU A O 1
ATOM 1515 N N . ILE A 1 202 ? 6.375 22.453 16.953 1 93.94 202 ILE A N 1
ATOM 1516 C CA . ILE A 1 202 ? 5.832 21.984 18.234 1 93.94 202 ILE A CA 1
ATOM 1517 C C . ILE A 1 202 ? 6.934 21.969 19.281 1 93.94 202 ILE A C 1
ATOM 1519 O O . ILE A 1 202 ? 7.93 21.25 19.156 1 93.94 202 ILE A O 1
ATOM 1523 N N . VAL A 1 203 ? 6.723 22.75 20.344 1 90.25 203 VAL A N 1
ATOM 1524 C CA . VAL A 1 203 ? 7.707 22.875 21.422 1 90.25 203 VAL A CA 1
ATOM 1525 C C . VAL A 1 203 ? 7.148 22.25 22.688 1 90.25 203 VAL A C 1
ATOM 1527 O O . VAL A 1 203 ? 6.16 22.734 23.25 1 90.25 203 VAL A O 1
ATOM 1530 N N . PRO A 1 204 ? 7.719 21.234 23.094 1 79.31 204 PRO A N 1
ATOM 1531 C CA . PRO A 1 204 ? 7.219 20.641 24.344 1 79.31 204 PRO A CA 1
ATOM 1532 C C . PRO A 1 204 ? 7.43 21.547 25.547 1 79.31 204 PRO A C 1
ATOM 1534 O O . PRO A 1 204 ? 8.445 22.25 25.625 1 79.31 204 PRO A O 1
ATOM 1537 N N . VAL A 1 205 ? 6.383 22.078 26.344 1 66.44 205 VAL A N 1
ATOM 1538 C CA . VAL A 1 205 ? 6.496 22.953 27.5 1 66.44 205 VAL A CA 1
ATOM 1539 C C . VAL A 1 205 ? 7.348 22.266 28.578 1 66.44 205 VAL A C 1
ATOM 1541 O O . VAL A 1 205 ? 8.148 22.922 29.25 1 66.44 205 VAL A O 1
ATOM 1544 N N . ASN A 1 206 ? 6.934 21.312 29.141 1 54.69 206 ASN A N 1
ATOM 1545 C CA . ASN A 1 206 ? 7.762 20.75 30.203 1 54.69 206 ASN A CA 1
ATOM 1546 C C . ASN A 1 206 ? 9.062 20.172 29.656 1 54.69 206 ASN A C 1
ATOM 1548 O O . ASN A 1 206 ? 9.047 19.344 28.734 1 54.69 206 ASN A O 1
ATOM 1552 N N . GLU A 1 207 ? 9.992 21.156 29.625 1 45.78 207 GLU A N 1
ATOM 1553 C CA . GLU A 1 207 ? 11.375 20.906 29.219 1 45.78 207 GLU A CA 1
ATOM 1554 C C . GLU A 1 207 ? 11.805 19.484 29.531 1 45.78 207 GLU A C 1
ATOM 1556 O O . GLU A 1 207 ? 12.828 19.016 29.031 1 45.78 207 GLU A O 1
ATOM 1561 N N . PHE A 1 208 ? 11.648 19.188 30.922 1 38.38 208 PHE A N 1
ATOM 1562 C CA . PHE A 1 208 ? 12.305 17.922 31.188 1 38.38 208 PHE A CA 1
ATOM 1563 C C . PHE A 1 208 ? 11.859 16.859 30.203 1 38.38 208 PHE A C 1
ATOM 1565 O O . PHE A 1 208 ? 10.742 16.359 30.281 1 38.38 208 PHE A O 1
ATOM 1572 N N . TYR A 1 209 ? 12.062 17.125 29.047 1 41.22 209 TYR A N 1
ATOM 1573 C CA . TYR A 1 209 ? 11.922 16.188 27.938 1 41.22 209 TYR A CA 1
ATOM 1574 C C . TYR A 1 209 ? 12.312 14.773 28.375 1 41.22 209 TYR A C 1
ATOM 1576 O O . TYR A 1 209 ? 13.477 14.383 28.266 1 41.22 209 TYR A O 1
ATOM 1584 N N . ASP A 1 210 ? 12.109 14.57 29.562 1 38 210 ASP A N 1
ATOM 1585 C CA . ASP A 1 210 ? 12.375 13.148 29.734 1 38 210 ASP A CA 1
ATOM 1586 C C . ASP A 1 210 ? 11.758 12.328 28.609 1 38 210 ASP A C 1
ATOM 1588 O O . ASP A 1 210 ? 10.773 12.75 28 1 38 210 ASP A O 1
ATOM 1592 N N . PHE A 1 211 ? 12.57 11.586 28.109 1 41.22 211 PHE A N 1
ATOM 1593 C CA . PHE A 1 211 ? 12.242 10.594 27.094 1 41.22 211 PHE A CA 1
ATOM 1594 C C . PHE A 1 211 ? 10.75 10.266 27.125 1 41.22 211 PHE A C 1
ATOM 1596 O O . PHE A 1 211 ? 10.148 10.008 26.078 1 41.22 211 PHE A O 1
ATOM 1603 N N . GLU A 1 212 ? 10.172 10.508 28.266 1 40.91 212 GLU A N 1
ATOM 1604 C CA . GLU A 1 212 ? 8.781 10.102 28.484 1 40.91 212 GLU A CA 1
ATOM 1605 C C . GLU A 1 212 ? 7.816 11.188 28.031 1 40.91 212 GLU A C 1
ATOM 1607 O O . GLU A 1 212 ? 6.664 10.898 27.703 1 40.91 212 GLU A O 1
ATOM 1612 N N . ALA A 1 213 ? 8.18 12.391 28.031 1 43.34 213 ALA A N 1
ATOM 1613 C CA . ALA A 1 213 ? 7.242 13.5 27.891 1 43.34 213 ALA A CA 1
ATOM 1614 C C . ALA A 1 213 ? 6.715 13.594 26.453 1 43.34 213 ALA A C 1
ATOM 1616 O O . ALA A 1 213 ? 5.586 14.039 26.234 1 43.34 213 ALA A O 1
ATOM 1617 N N . LYS A 1 214 ? 7.621 13.422 25.531 1 42.62 214 LYS A N 1
ATOM 1618 C CA . LYS A 1 214 ? 7.172 13.633 24.156 1 42.62 214 LYS A CA 1
ATOM 1619 C C . LYS A 1 214 ? 5.82 12.961 23.922 1 42.62 214 LYS A C 1
ATOM 1621 O O . LYS A 1 214 ? 5.027 13.438 23.094 1 42.62 214 LYS A O 1
ATOM 1626 N N . TYR A 1 215 ? 5.547 11.945 24.641 1 40.44 215 TYR A N 1
ATOM 1627 C CA . TYR A 1 215 ? 4.332 11.195 24.328 1 40.44 215 TYR A CA 1
ATOM 1628 C C . TYR A 1 215 ? 3.242 11.477 25.359 1 40.44 215 TYR A C 1
ATOM 1630 O O . TYR A 1 215 ? 2.172 10.867 25.328 1 40.44 215 TYR A O 1
ATOM 1638 N N . THR A 1 216 ? 3.617 12.312 26.359 1 40.78 216 THR A N 1
ATOM 1639 C CA . THR A 1 216 ? 2.516 12.664 27.25 1 40.78 216 THR A CA 1
ATOM 1640 C C . THR A 1 216 ? 1.774 13.891 26.75 1 40.78 216 THR A C 1
ATOM 1642 O O . THR A 1 216 ? 2.396 14.852 26.281 1 40.78 216 THR A O 1
ATOM 1645 N N . ALA A 1 217 ? 0.521 13.82 26.531 1 46.84 217 ALA A N 1
ATOM 1646 C CA . ALA A 1 217 ? -0.434 14.859 26.141 1 46.84 217 ALA A CA 1
ATOM 1647 C C . ALA A 1 217 ? -0.154 16.156 26.891 1 46.84 217 ALA A C 1
ATOM 1649 O O . ALA A 1 217 ? -0.638 16.359 28 1 46.84 217 ALA A O 1
ATOM 1650 N N . GLY A 1 218 ? 1.096 16.453 27.234 1 50.56 218 GLY A N 1
ATOM 1651 C CA . GLY A 1 218 ? 1.207 17.75 27.875 1 50.56 218 GLY A CA 1
ATOM 1652 C C . GLY A 1 218 ? 1.045 18.906 26.922 1 50.56 218 GLY A C 1
ATOM 1653 O O . GLY A 1 218 ? 0.895 18.703 25.703 1 50.56 218 GLY A O 1
ATOM 1654 N N . LYS A 1 219 ? 0.948 20.219 27.484 1 63.12 219 LYS A N 1
ATOM 1655 C CA . LYS A 1 219 ? 0.776 21.516 26.812 1 63.12 219 LYS A CA 1
ATOM 1656 C C . LYS A 1 219 ? 1.957 21.828 25.906 1 63.12 219 LYS A C 1
ATOM 1658 O O . LYS A 1 219 ? 3.113 21.641 26.281 1 63.12 219 LYS A O 1
ATOM 1663 N N . ALA A 1 220 ? 1.834 21.641 24.625 1 75.44 220 ALA A N 1
ATOM 1664 C CA . ALA A 1 220 ? 2.846 22.078 23.656 1 75.44 220 ALA A CA 1
ATOM 1665 C C . ALA A 1 220 ? 2.564 23.484 23.156 1 75.44 220 ALA A C 1
ATOM 1667 O O . ALA A 1 220 ? 1.405 23.891 23.047 1 75.44 220 ALA A O 1
ATOM 1668 N N . GLU A 1 221 ? 3.629 24.156 23.234 1 86.56 221 GLU A N 1
ATOM 1669 C CA . GLU A 1 221 ? 3.559 25.469 22.578 1 86.56 221 GLU A CA 1
ATOM 1670 C C . GLU A 1 221 ? 3.773 25.328 21.062 1 86.56 221 GLU A C 1
ATOM 1672 O O . GLU A 1 221 ? 4.59 24.516 20.625 1 86.56 221 GLU A O 1
ATOM 1677 N N . HIS A 1 222 ? 3.008 26.078 20.312 1 93 222 HIS A N 1
ATOM 1678 C CA . HIS A 1 222 ? 3.129 26.109 18.859 1 93 222 HIS A CA 1
ATOM 1679 C C . HIS A 1 222 ? 3.744 27.406 18.375 1 93 222 HIS A C 1
ATOM 1681 O O . HIS A 1 222 ? 3.355 28.484 18.828 1 93 222 HIS A O 1
ATOM 1687 N N . ILE A 1 223 ? 4.688 27.297 17.562 1 96.06 223 ILE A N 1
ATOM 1688 C CA . ILE A 1 223 ? 5.27 28.453 16.906 1 96.06 223 ILE A CA 1
ATOM 1689 C C . ILE A 1 223 ? 5.008 28.375 15.398 1 96.06 223 ILE A C 1
ATOM 1691 O O . ILE A 1 223 ? 5.559 27.5 14.711 1 96.06 223 ILE A O 1
ATOM 1695 N N . CYS A 1 224 ? 4.219 29.312 14.906 1 96.12 224 CYS A N 1
ATOM 1696 C CA . CYS A 1 224 ? 3.793 29.266 13.516 1 96.12 224 CYS A CA 1
ATOM 1697 C C . CYS A 1 224 ? 3.816 30.672 12.898 1 96.12 224 CYS A C 1
ATOM 1699 O O . CYS A 1 224 ? 3.049 31.547 13.305 1 96.12 224 CYS A O 1
ATOM 1701 N N . PRO A 1 225 ? 4.68 30.953 11.984 1 96.44 225 PRO A N 1
ATOM 1702 C CA . PRO A 1 225 ? 5.656 30.016 11.43 1 96.44 225 PRO A CA 1
ATOM 1703 C C . PRO A 1 225 ? 6.824 29.75 12.375 1 96.44 225 PRO A C 1
ATOM 1705 O O . PRO A 1 225 ? 7.078 30.531 13.281 1 96.44 225 PRO A O 1
ATOM 1708 N N . PRO A 1 226 ? 7.508 28.609 12.102 1 97.56 226 PRO A N 1
ATOM 1709 C CA . PRO A 1 226 ? 8.711 28.375 12.898 1 97.56 226 PRO A CA 1
ATOM 1710 C C . PRO A 1 226 ? 9.797 29.422 12.648 1 97.56 226 PRO A C 1
ATOM 1712 O O . PRO A 1 226 ? 9.867 29.984 11.555 1 97.56 226 PRO A O 1
ATOM 1715 N N . VAL A 1 227 ? 10.641 29.656 13.656 1 96.62 227 VAL A N 1
ATOM 1716 C CA . VAL A 1 227 ? 11.758 30.578 13.516 1 96.62 227 VAL A CA 1
ATOM 1717 C C . VAL A 1 227 ? 12.945 29.859 12.898 1 96.62 227 VAL A C 1
ATOM 1719 O O . VAL A 1 227 ? 13.734 29.219 13.602 1 96.62 227 VAL A O 1
ATOM 1722 N N . LEU A 1 228 ? 13.086 29.984 11.609 1 96.5 228 LEU A N 1
ATOM 1723 C CA . LEU A 1 228 ? 14.133 29.359 10.805 1 96.5 228 LEU A CA 1
ATOM 1724 C C . LEU A 1 228 ? 14.711 30.344 9.797 1 96.5 228 LEU A C 1
ATOM 1726 O O . LEU A 1 228 ? 14.016 31.266 9.352 1 96.5 228 LEU A O 1
ATOM 1730 N N . PRO A 1 229 ? 16.047 30.109 9.445 1 96.69 229 PRO A N 1
ATOM 1731 C CA . PRO A 1 229 ? 16.516 30.844 8.266 1 96.69 229 PRO A CA 1
ATOM 1732 C C . PRO A 1 229 ? 15.641 30.609 7.035 1 96.69 229 PRO A C 1
ATOM 1734 O O . PRO A 1 229 ? 15.133 29.5 6.832 1 96.69 229 PRO A O 1
ATOM 1737 N N . ALA A 1 230 ? 15.547 31.625 6.207 1 96.44 230 ALA A N 1
ATOM 1738 C CA . ALA A 1 230 ? 14.641 31.609 5.059 1 96.44 230 ALA A CA 1
ATOM 1739 C C . ALA A 1 230 ? 14.938 30.438 4.137 1 96.44 230 ALA A C 1
ATOM 1741 O O . ALA A 1 230 ? 14.023 29.766 3.654 1 96.44 230 ALA A O 1
ATOM 1742 N N . GLU A 1 231 ? 16.172 30.203 3.959 1 97.25 231 GLU A N 1
ATOM 1743 C CA . GLU A 1 231 ? 16.578 29.125 3.059 1 97.25 231 GLU A CA 1
ATOM 1744 C C . GLU A 1 231 ? 16.172 27.766 3.609 1 97.25 231 GLU A C 1
ATOM 1746 O O . GLU A 1 231 ? 15.703 26.906 2.861 1 97.25 231 GLU A O 1
ATOM 1751 N N . LEU A 1 232 ? 16.328 27.578 4.883 1 97.69 232 LEU A N 1
ATOM 1752 C CA . LEU A 1 232 ? 15.961 26.328 5.523 1 97.69 232 LEU A CA 1
ATOM 1753 C C . LEU A 1 232 ? 14.445 26.125 5.484 1 97.69 232 LEU A C 1
ATOM 1755 O O . LEU A 1 232 ? 13.969 25.016 5.25 1 97.69 232 LEU A O 1
ATOM 1759 N N . HIS A 1 233 ? 13.734 27.156 5.727 1 97.44 233 HIS A N 1
ATOM 1760 C CA . HIS A 1 233 ? 12.273 27.109 5.664 1 97.44 233 HIS A CA 1
ATOM 1761 C C . HIS A 1 233 ? 11.797 26.672 4.281 1 97.44 233 HIS A C 1
ATOM 1763 O O . HIS A 1 233 ? 10.945 25.797 4.16 1 97.44 233 HIS A O 1
ATOM 1769 N N . ARG A 1 234 ? 12.352 27.281 3.271 1 97.44 234 ARG A N 1
ATOM 1770 C CA . ARG A 1 234 ? 11.992 26.938 1.897 1 97.44 234 ARG A CA 1
ATOM 1771 C C . ARG A 1 234 ? 12.32 25.484 1.585 1 97.44 234 ARG A C 1
ATOM 1773 O O . ARG A 1 234 ? 11.523 24.797 0.948 1 97.44 234 ARG A O 1
ATOM 1780 N N . ARG A 1 235 ? 13.43 25.094 2.006 1 97.69 235 ARG A N 1
ATOM 1781 C CA . ARG A 1 235 ? 13.844 23.719 1.78 1 97.69 235 ARG A CA 1
ATOM 1782 C C . ARG A 1 235 ? 12.898 22.734 2.475 1 97.69 235 ARG A C 1
ATOM 1784 O O . ARG A 1 235 ? 12.547 21.703 1.91 1 97.69 235 ARG A O 1
ATOM 1791 N N . LEU A 1 236 ? 12.516 23.062 3.637 1 98 236 LEU A N 1
ATOM 1792 C CA . LEU A 1 236 ? 11.609 22.219 4.402 1 98 236 LEU A CA 1
ATOM 1793 C C . LEU A 1 236 ? 10.266 22.078 3.695 1 98 236 LEU A C 1
ATOM 1795 O O . LEU A 1 236 ? 9.695 20.984 3.645 1 98 236 LEU A O 1
ATOM 1799 N N . LEU A 1 237 ? 9.766 23.172 3.217 1 98.56 237 LEU A N 1
ATOM 1800 C CA . LEU A 1 237 ? 8.508 23.125 2.477 1 98.56 237 LEU A CA 1
ATOM 1801 C C . LEU A 1 237 ? 8.633 22.25 1.243 1 98.56 237 LEU A C 1
ATOM 1803 O O . LEU A 1 237 ? 7.762 21.422 0.976 1 98.56 237 LEU A O 1
ATOM 1807 N N . ALA A 1 238 ? 9.719 22.375 0.556 1 98.44 238 ALA A N 1
ATOM 1808 C CA . ALA A 1 238 ? 9.969 21.578 -0.64 1 98.44 238 ALA A CA 1
ATOM 1809 C C . ALA A 1 238 ? 10.078 20.094 -0.292 1 98.44 238 ALA A C 1
ATOM 1811 O O . ALA A 1 238 ? 9.562 19.234 -1.016 1 98.44 238 ALA A O 1
ATOM 1812 N N . GLU A 1 239 ? 10.734 19.766 0.8 1 98.38 239 GLU A N 1
ATOM 1813 C CA . GLU A 1 239 ? 10.875 18.375 1.242 1 98.38 239 GLU A CA 1
ATOM 1814 C C . GLU A 1 239 ? 9.539 17.797 1.685 1 98.38 239 GLU A C 1
ATOM 1816 O O . GLU A 1 239 ? 9.281 16.609 1.504 1 98.38 239 GLU A O 1
ATOM 1821 N N . GLY A 1 240 ? 8.75 18.656 2.301 1 98.69 240 GLY A N 1
ATOM 1822 C CA . GLY A 1 240 ? 7.402 18.219 2.633 1 98.69 240 GLY A CA 1
ATOM 1823 C C . GLY A 1 240 ? 6.594 17.812 1.418 1 98.69 240 GLY A C 1
ATOM 1824 O O . GLY A 1 240 ? 5.945 16.766 1.432 1 98.69 240 GLY A O 1
ATOM 1825 N N . GLU A 1 241 ? 6.648 18.594 0.362 1 98.62 241 GLU A N 1
ATOM 1826 C CA . GLU A 1 241 ? 5.973 18.266 -0.886 1 98.62 241 GLU A CA 1
ATOM 1827 C C . GLU A 1 241 ? 6.531 16.969 -1.489 1 98.62 241 GLU A C 1
ATOM 1829 O O . GLU A 1 241 ? 5.777 16.141 -1.989 1 98.62 241 GLU A O 1
ATOM 1834 N N . ALA A 1 242 ? 7.852 16.859 -1.4 1 98.25 242 ALA A N 1
ATOM 1835 C CA . ALA A 1 242 ? 8.508 15.68 -1.944 1 98.25 242 ALA A CA 1
ATOM 1836 C C . ALA A 1 242 ? 8.062 14.422 -1.203 1 98.25 242 ALA A C 1
ATOM 1838 O O . ALA A 1 242 ? 7.828 13.375 -1.821 1 98.25 242 ALA A O 1
ATOM 1839 N N . ALA A 1 243 ? 7.941 14.508 0.102 1 98.81 243 ALA A N 1
ATOM 1840 C CA . ALA A 1 243 ? 7.5 13.375 0.906 1 98.81 243 ALA A CA 1
ATOM 1841 C C . ALA A 1 243 ? 6.059 12.992 0.573 1 98.81 243 ALA A C 1
ATOM 1843 O O . ALA A 1 243 ? 5.742 11.805 0.428 1 98.81 243 ALA A O 1
ATOM 1844 N N . HIS A 1 244 ? 5.211 14 0.469 1 98.75 244 HIS A N 1
ATOM 1845 C CA . HIS A 1 244 ? 3.824 13.828 0.057 1 98.75 244 HIS A CA 1
ATOM 1846 C C . HIS A 1 244 ? 3.732 13.094 -1.279 1 98.75 244 HIS A C 1
ATOM 1848 O O . HIS A 1 244 ? 2.975 12.133 -1.415 1 98.75 244 HIS A O 1
ATOM 1854 N N . ARG A 1 245 ? 4.551 13.445 -2.191 1 96.94 245 ARG A N 1
ATOM 1855 C CA . ARG A 1 245 ? 4.559 12.852 -3.525 1 96.94 245 ARG A CA 1
ATOM 1856 C C . ARG A 1 245 ? 5.18 11.461 -3.506 1 96.94 245 ARG A C 1
ATOM 1858 O O . ARG A 1 245 ? 4.738 10.57 -4.23 1 96.94 245 ARG A O 1
ATOM 1865 N N . ALA A 1 246 ? 6.164 11.305 -2.713 1 97.25 246 ALA A N 1
ATOM 1866 C CA . ALA A 1 246 ? 6.891 10.039 -2.666 1 97.25 246 ALA A CA 1
ATOM 1867 C C . ALA A 1 246 ? 5.961 8.883 -2.316 1 97.25 246 ALA A C 1
ATOM 1869 O O . ALA A 1 246 ? 6.082 7.789 -2.877 1 97.25 246 ALA A O 1
ATOM 1870 N N . LEU A 1 247 ? 5.031 9.172 -1.453 1 98.19 247 LEU A N 1
ATOM 1871 C CA . LEU A 1 247 ? 4.125 8.102 -1.039 1 98.19 247 LEU A CA 1
ATOM 1872 C C . LEU A 1 247 ? 2.92 8.023 -1.971 1 98.19 247 LEU A C 1
ATOM 1874 O O . LEU A 1 247 ? 2.088 7.125 -1.84 1 98.19 247 LEU A O 1
ATOM 1878 N N . GLY A 1 248 ? 2.82 8.922 -2.883 1 96.56 248 GLY A N 1
ATOM 1879 C CA . GLY A 1 248 ? 1.684 8.961 -3.789 1 96.56 248 GLY A CA 1
ATOM 1880 C C . GLY A 1 248 ? 0.455 9.609 -3.18 1 96.56 248 GLY A C 1
ATOM 1881 O O . GLY A 1 248 ? -0.674 9.289 -3.553 1 96.56 248 GLY A O 1
ATOM 1882 N N . CYS A 1 249 ? 0.643 10.453 -2.199 1 98.38 249 CYS A N 1
ATOM 1883 C CA . CYS A 1 249 ? -0.476 11.141 -1.559 1 98.38 249 CYS A CA 1
ATOM 1884 C C . CYS A 1 249 ? -1.122 12.133 -2.512 1 98.38 249 CYS A C 1
ATOM 1886 O O . CYS A 1 249 ? -0.499 12.562 -3.486 1 98.38 249 CYS A O 1
ATOM 1888 N N . SER A 1 250 ? -2.357 12.469 -2.209 1 97.25 250 SER A N 1
ATOM 1889 C CA . SER A 1 250 ? -3.109 13.414 -3.021 1 97.25 250 SER A CA 1
ATOM 1890 C C . SER A 1 250 ? -3.99 14.305 -2.154 1 97.25 250 SER A C 1
ATOM 1892 O O . SER A 1 250 ? -4.566 13.852 -1.169 1 97.25 250 SER A O 1
ATOM 1894 N N . GLY A 1 251 ? -4.086 15.57 -2.547 1 97.56 251 GLY A N 1
ATOM 1895 C CA . GLY A 1 251 ? -4.988 16.516 -1.904 1 97.56 251 GLY A CA 1
ATOM 1896 C C . GLY A 1 251 ? -4.359 17.234 -0.731 1 97.56 251 GLY A C 1
ATOM 1897 O O . GLY A 1 251 ? -3.889 18.375 -0.876 1 97.56 251 GLY A O 1
ATOM 1898 N N . TYR A 1 252 ? -4.262 16.5 0.367 1 98.62 252 TYR A N 1
ATOM 1899 C CA . TYR A 1 252 ? -3.729 17.125 1.569 1 98.62 252 TYR A CA 1
ATOM 1900 C C . TYR A 1 252 ? -3.066 16.094 2.479 1 98.62 252 TYR A C 1
ATOM 1902 O O . TYR A 1 252 ? -3.332 14.898 2.365 1 98.62 252 TYR A O 1
ATOM 1910 N N . SER A 1 253 ? -2.186 16.516 3.252 1 98.81 253 SER A N 1
ATOM 1911 C CA . SER A 1 253 ? -1.514 15.734 4.289 1 98.81 253 SER A CA 1
ATOM 1912 C C . SER A 1 253 ? -0.725 16.641 5.23 1 98.81 253 SER A C 1
ATOM 1914 O O . SER A 1 253 ? -0.71 17.859 5.062 1 98.81 253 SER A O 1
ATOM 1916 N N . ARG A 1 254 ? -0.245 16.109 6.258 1 98.62 254 ARG A N 1
ATOM 1917 C CA . ARG A 1 254 ? 0.712 16.75 7.148 1 98.62 254 ARG A CA 1
ATOM 1918 C C . ARG A 1 254 ? 2 15.945 7.25 1 98.62 254 ARG A C 1
ATOM 1920 O O . ARG A 1 254 ? 1.964 14.742 7.52 1 98.62 254 ARG A O 1
ATOM 1927 N N . VAL A 1 255 ? 3.104 16.578 7.07 1 98.75 255 VAL A N 1
ATOM 1928 C CA . VAL A 1 255 ? 4.398 15.906 7.039 1 98.75 255 VAL A CA 1
ATOM 1929 C C . VAL A 1 255 ? 5.238 16.344 8.234 1 98.75 255 VAL A C 1
ATOM 1931 O O . VAL A 1 255 ? 5.453 17.547 8.445 1 98.75 255 VAL A O 1
ATOM 1934 N N . ASP A 1 256 ? 5.727 15.391 8.984 1 97.62 256 ASP A N 1
ATOM 1935 C CA . ASP A 1 256 ? 6.445 15.672 10.219 1 97.62 256 ASP A CA 1
ATOM 1936 C C . ASP A 1 256 ? 7.949 15.477 10.039 1 97.62 256 ASP A C 1
ATOM 1938 O O . ASP A 1 256 ? 8.391 14.461 9.492 1 97.62 256 ASP A O 1
ATOM 1942 N N . PHE A 1 257 ? 8.703 16.469 10.586 1 98.44 257 PHE A N 1
ATOM 1943 C CA . PHE A 1 257 ? 10.164 16.422 10.508 1 98.44 257 PHE A CA 1
ATOM 1944 C C . PHE A 1 257 ? 10.781 16.672 11.883 1 98.44 257 PHE A C 1
ATOM 1946 O O . PHE A 1 257 ? 10.156 17.281 12.758 1 98.44 257 PHE A O 1
ATOM 1953 N N . LEU A 1 258 ? 11.961 16.203 12.016 1 97.62 258 LEU A N 1
ATOM 1954 C CA . LEU A 1 258 ? 12.914 16.719 12.992 1 97.62 258 LEU A CA 1
ATOM 1955 C C . LEU A 1 258 ? 14.008 17.516 12.305 1 97.62 258 LEU A C 1
ATOM 1957 O O . LEU A 1 258 ? 14.641 17.047 11.359 1 97.62 258 LEU A O 1
ATOM 1961 N N . VAL A 1 259 ? 14.211 18.703 12.781 1 98.12 259 VAL A N 1
ATOM 1962 C CA . VAL A 1 259 ? 15.242 19.562 12.219 1 98.12 259 VAL A CA 1
ATOM 1963 C C . VAL A 1 259 ? 16.359 19.766 13.227 1 98.12 259 VAL A C 1
ATOM 1965 O O . VAL A 1 259 ? 16.141 20.297 14.32 1 98.12 259 VAL A O 1
ATOM 1968 N N . THR A 1 260 ? 17.547 19.375 12.852 1 97.56 260 THR A N 1
ATOM 1969 C CA . THR A 1 260 ? 18.688 19.469 13.758 1 97.56 260 THR A CA 1
ATOM 1970 C C . THR A 1 260 ? 19.234 20.891 13.812 1 97.56 260 THR A C 1
ATOM 1972 O O . THR A 1 260 ? 18.859 21.734 12.992 1 97.56 260 THR A O 1
ATOM 1975 N N . GLU A 1 261 ? 20.062 21.094 14.75 1 95.44 261 GLU A N 1
ATOM 1976 C CA . GLU A 1 261 ? 20.719 22.406 14.867 1 95.44 261 GLU A CA 1
ATOM 1977 C C . GLU A 1 261 ? 21.531 22.734 13.617 1 95.44 261 GLU A C 1
ATOM 1979 O O . GLU A 1 261 ? 21.641 23.891 13.227 1 95.44 261 GLU A O 1
ATOM 1984 N N . GLY A 1 262 ? 22.047 21.734 12.977 1 95.19 262 GLY A N 1
ATOM 1985 C CA . GLY A 1 262 ? 22.844 21.906 11.773 1 95.19 262 GLY A CA 1
ATOM 1986 C C . GLY A 1 262 ? 22 22.109 10.523 1 95.19 262 GLY A C 1
ATOM 1987 O O . GLY A 1 262 ? 22.531 22.375 9.445 1 95.19 262 GLY A O 1
ATOM 1988 N N . GLY A 1 263 ? 20.75 21.953 10.672 1 96.19 263 GLY A N 1
ATOM 1989 C CA . GLY A 1 263 ? 19.859 22.234 9.555 1 96.19 263 GLY A CA 1
ATOM 1990 C C . GLY A 1 263 ? 19.469 20.984 8.781 1 96.19 263 GLY A C 1
ATOM 1991 O O . GLY A 1 263 ? 18.844 21.078 7.723 1 96.19 263 GLY A O 1
ATOM 1992 N N . GLU A 1 264 ? 19.844 19.828 9.234 1 96.88 264 GLU A N 1
ATOM 1993 C CA . GLU A 1 264 ? 19.406 18.594 8.586 1 96.88 264 GLU A CA 1
ATOM 1994 C C . GLU A 1 264 ? 17.938 18.312 8.891 1 96.88 264 GLU A C 1
ATOM 1996 O O . GLU A 1 264 ? 17.484 18.469 10.023 1 96.88 264 GLU A O 1
ATOM 2001 N N . CYS A 1 265 ? 17.203 17.969 7.852 1 98 265 CYS A N 1
ATOM 2002 C CA . CYS A 1 265 ? 15.781 17.672 7.973 1 98 265 CYS A CA 1
ATOM 2003 C C . CYS A 1 265 ? 15.523 16.172 7.914 1 98 265 CYS A C 1
ATOM 2005 O O . CYS A 1 265 ? 15.602 15.57 6.844 1 98 265 CYS A O 1
ATOM 2007 N N . TYR A 1 266 ? 15.188 15.586 9.047 1 98.44 266 TYR A N 1
ATOM 2008 C CA . TYR A 1 266 ? 14.867 14.164 9.109 1 98.44 266 TYR A CA 1
ATOM 2009 C C . TYR A 1 266 ? 13.359 13.938 9.008 1 98.44 266 TYR A C 1
ATOM 2011 O O . TYR A 1 266 ? 12.602 14.406 9.867 1 98.44 266 TYR A O 1
ATOM 2019 N N . LEU A 1 267 ? 12.953 13.289 7.988 1 98.56 267 LEU A N 1
ATOM 2020 C CA . LEU A 1 267 ? 11.547 12.984 7.758 1 98.56 267 LEU A CA 1
ATOM 2021 C C . LEU A 1 267 ? 11.055 11.906 8.727 1 98.56 267 LEU A C 1
ATOM 2023 O O . LEU A 1 267 ? 11.688 10.852 8.852 1 98.56 267 LEU A O 1
ATOM 2027 N N . LEU A 1 268 ? 9.977 12.164 9.398 1 96.25 268 LEU A N 1
ATOM 2028 C CA . LEU A 1 268 ? 9.422 11.219 10.367 1 96.25 268 LEU A CA 1
ATOM 2029 C C . LEU A 1 268 ? 8.266 10.438 9.75 1 96.25 268 LEU A C 1
ATOM 2031 O O . LEU A 1 268 ? 8.344 9.211 9.609 1 96.25 268 LEU A O 1
ATOM 2035 N N . GLU A 1 269 ? 7.223 11.117 9.352 1 96.31 269 GLU A N 1
ATOM 2036 C CA . GLU A 1 269 ? 6.035 10.453 8.82 1 96.31 269 GLU A CA 1
ATOM 2037 C C . GLU A 1 269 ? 5.172 11.43 8.023 1 96.31 269 GLU A C 1
ATOM 2039 O O . GLU A 1 269 ? 5.348 12.641 8.117 1 96.31 269 GLU A O 1
ATOM 2044 N N . VAL A 1 270 ? 4.344 10.906 7.195 1 98.31 270 VAL A N 1
ATOM 2045 C CA . VAL A 1 270 ? 3.275 11.633 6.508 1 98.31 270 VAL A CA 1
ATOM 2046 C C . VAL A 1 270 ? 1.92 11.203 7.066 1 98.31 270 VAL A C 1
ATOM 2048 O O . VAL A 1 270 ? 1.605 10.008 7.098 1 98.31 270 VAL A O 1
ATOM 2051 N N . ASN A 1 271 ? 1.192 12.125 7.566 1 97.19 271 ASN A N 1
ATOM 2052 C CA . ASN A 1 271 ? -0.171 11.875 8.023 1 97.19 271 ASN A CA 1
ATOM 2053 C C . ASN A 1 271 ? -1.194 12.195 6.938 1 97.19 271 ASN A C 1
ATOM 2055 O O . ASN A 1 271 ? -1.423 13.367 6.617 1 97.19 271 ASN A O 1
ATOM 2059 N N . THR A 1 272 ? -1.861 11.188 6.445 1 98.25 272 THR A N 1
ATOM 2060 C CA . THR A 1 272 ? -2.705 11.344 5.266 1 98.25 272 THR A CA 1
ATOM 2061 C C . THR A 1 272 ? -4.07 11.914 5.648 1 98.25 272 THR A C 1
ATOM 2063 O O . THR A 1 272 ? -4.805 12.406 4.793 1 98.25 272 THR A O 1
ATOM 2066 N N . LEU A 1 273 ? -4.441 11.766 6.922 1 97.75 273 LEU A N 1
ATOM 2067 C CA . LEU A 1 273 ? -5.691 12.312 7.445 1 97.75 273 LEU A CA 1
ATOM 2068 C C . LEU A 1 273 ? -5.453 13.055 8.758 1 97.75 273 LEU A C 1
ATOM 2070 O O . LEU A 1 273 ? -5.926 12.617 9.812 1 97.75 273 LEU A O 1
ATOM 2074 N N . PRO A 1 274 ? -4.781 14.148 8.672 1 97.06 274 PRO A N 1
ATOM 2075 C CA . PRO A 1 274 ? -4.504 14.883 9.906 1 97.06 274 PRO A CA 1
ATOM 2076 C C . PRO A 1 274 ? -5.77 15.359 10.609 1 97.06 274 PRO A C 1
ATOM 2078 O O . PRO A 1 274 ? -6.828 15.453 9.984 1 97.06 274 PRO A O 1
ATOM 2081 N N . GLY A 1 275 ? -5.605 15.641 11.859 1 94.81 275 GLY A N 1
ATOM 2082 C CA . GLY A 1 275 ? -6.719 16.172 12.633 1 94.81 275 GLY A CA 1
ATOM 2083 C C . GLY A 1 275 ? -7.328 17.422 12.016 1 94.81 275 GLY A C 1
ATOM 2084 O O . GLY A 1 275 ? -6.617 18.266 11.477 1 94.81 275 GLY A O 1
ATOM 2085 N N . MET A 1 276 ? -8.664 17.531 12.211 1 96.31 276 MET A N 1
ATOM 2086 C CA . MET A 1 276 ? -9.414 18.594 11.547 1 96.31 276 MET A CA 1
ATOM 2087 C C . MET A 1 276 ? -10.359 19.281 12.531 1 96.31 276 MET A C 1
ATOM 2089 O O . MET A 1 276 ? -11.539 19.484 12.234 1 96.31 276 MET A O 1
ATOM 2093 N N . THR A 1 277 ? -9.82 19.625 13.609 1 90.5 277 THR A N 1
ATOM 2094 C CA . THR A 1 277 ? -10.5 20.578 14.484 1 90.5 277 THR A CA 1
ATOM 2095 C C . THR A 1 277 ? -9.859 21.953 14.383 1 90.5 277 THR A C 1
ATOM 2097 O O . THR A 1 277 ? -8.758 22.109 13.836 1 90.5 277 THR A O 1
ATOM 2100 N N . ALA A 1 278 ? -10.562 22.891 14.914 1 82.25 278 ALA A N 1
ATOM 2101 C CA . ALA A 1 278 ? -10.016 24.25 14.859 1 82.25 278 ALA A CA 1
ATOM 2102 C C . ALA A 1 278 ? -8.695 24.344 15.617 1 82.25 278 ALA A C 1
ATOM 2104 O O . ALA A 1 278 ? -7.879 25.219 15.336 1 82.25 278 ALA A O 1
ATOM 2105 N N . LEU A 1 279 ? -8.391 23.391 16.469 1 83.94 279 LEU A N 1
ATOM 2106 C CA . LEU A 1 279 ? -7.18 23.406 17.281 1 83.94 279 LEU A CA 1
ATOM 2107 C C . LEU A 1 279 ? -6.129 22.453 16.734 1 83.94 279 LEU A C 1
ATOM 2109 O O . LEU A 1 279 ? -5.031 22.344 17.297 1 83.94 279 LEU A O 1
ATOM 2113 N N . SER A 1 280 ? -6.488 21.859 15.664 1 92.56 280 SER A N 1
ATOM 2114 C CA . SER A 1 280 ? -5.543 20.922 15.07 1 92.56 280 SER A CA 1
ATOM 2115 C C . SER A 1 280 ? -4.434 21.656 14.32 1 92.56 280 SER A C 1
ATOM 2117 O O . SER A 1 280 ? -4.57 22.828 14 1 92.56 280 SER A O 1
ATOM 2119 N N . LEU A 1 281 ? -3.432 20.938 14.039 1 94.94 281 LEU A N 1
ATOM 2120 C CA . LEU A 1 281 ? -2.215 21.531 13.492 1 94.94 281 LEU A CA 1
ATOM 2121 C C . LEU A 1 281 ? -2.414 21.953 12.039 1 94.94 281 LEU A C 1
ATOM 2123 O O . LEU A 1 281 ? -2.004 23.031 11.633 1 94.94 281 LEU A O 1
ATOM 2127 N N . LEU A 1 282 ? -3.086 21.188 11.242 1 97.56 282 LEU A N 1
ATOM 2128 C CA . LEU A 1 282 ? -3.244 21.531 9.836 1 97.56 282 LEU A CA 1
ATOM 2129 C C . LEU A 1 282 ? -4.094 22.781 9.664 1 97.56 282 LEU A C 1
ATOM 2131 O O . LEU A 1 282 ? -3.693 23.719 8.969 1 97.56 282 LEU A O 1
ATOM 2135 N N . PRO A 1 283 ? -5.223 22.906 10.336 1 97.69 283 PRO A N 1
ATOM 2136 C CA . PRO A 1 283 ? -5.992 24.156 10.258 1 97.69 283 PRO A CA 1
ATOM 2137 C C . PRO A 1 283 ? -5.219 25.359 10.781 1 97.69 283 PRO A C 1
ATOM 2139 O O . PRO A 1 283 ? -5.328 26.453 10.219 1 97.69 283 PRO A O 1
ATOM 2142 N N . GLU A 1 284 ? -4.418 25.156 11.836 1 97 284 GLU A N 1
ATOM 2143 C CA . GLU A 1 284 ? -3.621 26.25 12.375 1 97 284 GLU A CA 1
ATOM 2144 C C . GLU A 1 284 ? -2.59 26.734 11.352 1 97 284 GLU A C 1
ATOM 2146 O O . GLU A 1 284 ? -2.418 27.938 11.156 1 97 284 GLU A O 1
ATOM 2151 N N . ILE A 1 285 ? -1.983 25.797 10.656 1 97.94 285 ILE A N 1
ATOM 2152 C CA . ILE A 1 285 ? -1.017 26.141 9.625 1 97.94 285 ILE A CA 1
ATOM 2153 C C . ILE A 1 285 ? -1.715 26.891 8.492 1 97.94 285 ILE A C 1
ATOM 2155 O O . ILE A 1 285 ? -1.22 27.922 8.031 1 97.94 285 ILE A O 1
ATOM 2159 N N . ALA A 1 286 ? -2.84 26.406 8.102 1 97.88 286 ALA A N 1
ATOM 2160 C CA . ALA A 1 286 ? -3.592 27.031 7.02 1 97.88 286 ALA A CA 1
ATOM 2161 C C . ALA A 1 286 ? -3.939 28.484 7.359 1 97.88 286 ALA A C 1
ATOM 2163 O O . ALA A 1 286 ? -3.734 29.391 6.543 1 97.88 286 ALA A O 1
ATOM 2164 N N . LEU A 1 287 ? -4.414 28.703 8.562 1 97.12 287 LEU A N 1
ATOM 2165 C CA . LEU A 1 287 ? -4.852 30.016 8.984 1 97.12 287 LEU A CA 1
ATOM 2166 C C . LEU A 1 287 ? -3.662 30.969 9.141 1 97.12 287 LEU A C 1
ATOM 2168 O O . LEU A 1 287 ? -3.645 32.062 8.562 1 97.12 287 LEU A O 1
ATOM 2172 N N . LYS A 1 288 ? -2.635 30.547 9.82 1 96.44 288 LYS A N 1
ATOM 2173 C CA . LYS A 1 288 ? -1.552 31.438 10.234 1 96.44 288 LYS A CA 1
ATOM 2174 C C . LYS A 1 288 ? -0.56 31.672 9.102 1 96.44 288 LYS A C 1
ATOM 2176 O O . LYS A 1 288 ? 0.04 32.75 8.992 1 96.44 288 LYS A O 1
ATOM 2181 N N . GLU A 1 289 ? -0.397 30.656 8.25 1 96.12 289 GLU A N 1
ATOM 2182 C CA . GLU A 1 289 ? 0.632 30.75 7.219 1 96.12 289 GLU A CA 1
ATOM 2183 C C . GLU A 1 289 ? 0.035 31.156 5.875 1 96.12 289 GLU A C 1
ATOM 2185 O O . GLU A 1 289 ? 0.721 31.75 5.039 1 96.12 289 GLU A O 1
ATOM 2190 N N . SER A 1 290 ? -1.243 30.891 5.68 1 95.69 290 SER A N 1
ATOM 2191 C CA . SER A 1 290 ? -1.783 31.109 4.344 1 95.69 290 SER A CA 1
ATOM 2192 C C . SER A 1 290 ? -3.096 31.891 4.398 1 95.69 290 SER A C 1
ATOM 2194 O O . SER A 1 290 ? -3.715 32.156 3.365 1 95.69 290 SER A O 1
ATOM 2196 N N . GLY A 1 291 ? -3.613 32.219 5.602 1 96.81 291 GLY A N 1
ATOM 2197 C CA . GLY A 1 291 ? -4.836 33 5.746 1 96.81 291 GLY A CA 1
ATOM 2198 C C . GLY A 1 291 ? -6.082 32.219 5.348 1 96.81 291 GLY A C 1
ATOM 2199 O O . GLY A 1 291 ? -7.109 32.812 5.027 1 96.81 291 GLY A O 1
ATOM 2200 N N . ILE A 1 292 ? -6.016 30.953 5.32 1 97.56 292 ILE A N 1
ATOM 2201 C CA . ILE A 1 292 ? -7.152 30.094 4.973 1 97.56 292 ILE A CA 1
ATOM 2202 C C . ILE A 1 292 ? -7.91 29.703 6.238 1 97.56 292 ILE A C 1
ATOM 2204 O O . ILE A 1 292 ? -7.395 28.953 7.07 1 97.56 292 ILE A O 1
ATOM 2208 N N . GLY A 1 293 ? -9.094 30.188 6.348 1 97.38 293 GLY A N 1
ATOM 2209 C CA . GLY A 1 293 ? -9.922 29.828 7.488 1 97.38 293 GLY A CA 1
ATOM 2210 C C . GLY A 1 293 ? -10.375 28.375 7.461 1 97.38 293 GLY A C 1
ATOM 2211 O O . GLY A 1 293 ? -10.273 27.703 6.43 1 97.38 293 GLY A O 1
ATOM 2212 N N . PHE A 1 294 ? -10.922 27.984 8.555 1 97.75 294 PHE A N 1
ATOM 2213 C CA . PHE A 1 294 ? -11.273 26.578 8.711 1 97.75 294 PHE A CA 1
ATOM 2214 C C . PHE A 1 294 ? -12.32 26.156 7.684 1 97.75 294 PHE A C 1
ATOM 2216 O O . PHE A 1 294 ? -12.172 25.125 7.027 1 97.75 294 PHE A O 1
ATOM 2223 N N . GLU A 1 295 ? -13.391 26.922 7.535 1 97.88 295 GLU A N 1
ATOM 2224 C CA . GLU A 1 295 ? -14.445 26.578 6.59 1 97.88 295 GLU A CA 1
ATOM 2225 C C . GLU A 1 295 ? -13.922 26.531 5.16 1 97.88 295 GLU A C 1
ATOM 2227 O O . GLU A 1 295 ? -14.305 25.672 4.379 1 97.88 295 GLU A O 1
ATOM 2232 N N . ASP A 1 296 ? -13.094 27.469 4.863 1 97.44 296 ASP A N 1
ATOM 2233 C CA . ASP A 1 296 ? -12.484 27.484 3.537 1 97.44 296 ASP A CA 1
ATOM 2234 C C . ASP A 1 296 ? -11.602 26.25 3.32 1 97.44 296 ASP A C 1
ATOM 2236 O O . ASP A 1 296 ? -11.586 25.672 2.23 1 97.44 296 ASP A O 1
ATOM 2240 N N . LEU A 1 297 ? -10.805 25.906 4.316 1 98.19 297 LEU A N 1
ATOM 2241 C CA . LEU A 1 297 ? -9.945 24.719 4.262 1 98.19 297 LEU A CA 1
ATOM 2242 C C . LEU A 1 297 ? -10.766 23.469 3.998 1 98.19 297 LEU A C 1
ATOM 2244 O O . LEU A 1 297 ? -10.445 22.688 3.096 1 98.19 297 LEU A O 1
ATOM 2248 N N . VAL A 1 298 ? -11.812 23.312 4.727 1 98.31 298 VAL A N 1
ATOM 2249 C CA . VAL A 1 298 ? -12.695 22.156 4.613 1 98.31 298 VAL A CA 1
ATOM 2250 C C . VAL A 1 298 ? -13.281 22.094 3.207 1 98.31 298 VAL A C 1
ATOM 2252 O O . VAL A 1 298 ? -13.305 21.031 2.582 1 98.31 298 VAL A O 1
ATOM 2255 N N . GLU A 1 299 ? -13.75 23.188 2.764 1 97.62 299 GLU A N 1
ATOM 2256 C CA . GLU A 1 299 ? -14.359 23.25 1.438 1 97.62 299 GLU A CA 1
ATOM 2257 C C . GLU A 1 299 ? -13.352 22.891 0.352 1 97.62 299 GLU A C 1
ATOM 2259 O O . GLU A 1 299 ? -13.672 22.156 -0.595 1 97.62 299 GLU A O 1
ATOM 2264 N N . ARG A 1 300 ? -12.164 23.391 0.464 1 97.25 300 ARG A N 1
ATOM 2265 C CA . ARG A 1 300 ? -11.125 23.109 -0.52 1 97.25 300 ARG A CA 1
ATOM 2266 C C . ARG A 1 300 ? -10.789 21.625 -0.536 1 97.25 300 ARG A C 1
ATOM 2268 O O . ARG A 1 300 ? -10.57 21.031 -1.601 1 97.25 300 ARG A O 1
ATOM 2275 N N . ILE A 1 301 ? -10.688 21.031 0.604 1 98.44 301 ILE A N 1
ATOM 2276 C CA . ILE A 1 301 ? -10.445 19.594 0.698 1 98.44 301 ILE A CA 1
ATOM 2277 C C . ILE A 1 301 ? -11.594 18.828 0.035 1 98.44 301 ILE A C 1
ATOM 2279 O O . ILE A 1 301 ? -11.359 17.891 -0.732 1 98.44 301 ILE A O 1
ATOM 2283 N N . LEU A 1 302 ? -12.812 19.25 0.287 1 98.38 302 LEU A N 1
ATOM 2284 C CA . LEU A 1 302 ? -13.977 18.594 -0.3 1 98.38 302 LEU A CA 1
ATOM 2285 C C . LEU A 1 302 ? -13.93 18.672 -1.822 1 98.38 302 LEU A C 1
ATOM 2287 O O . LEU A 1 302 ? -14.227 17.688 -2.502 1 98.38 302 LEU A O 1
ATOM 2291 N N . ILE A 1 303 ? -13.586 19.766 -2.354 1 96.94 303 ILE A N 1
ATOM 2292 C CA . ILE A 1 303 ? -13.57 20.016 -3.791 1 96.94 303 ILE A CA 1
ATOM 2293 C C . ILE A 1 303 ? -12.578 19.062 -4.465 1 96.94 303 ILE A C 1
ATOM 2295 O O . ILE A 1 303 ? -12.781 18.656 -5.613 1 96.94 303 ILE A O 1
ATOM 2299 N N . SER A 1 304 ? -11.609 18.625 -3.709 1 96.44 304 SER A N 1
ATOM 2300 C CA . SER A 1 304 ? -10.57 17.781 -4.277 1 96.44 304 SER A CA 1
ATOM 2301 C C . SER A 1 304 ? -10.984 16.312 -4.254 1 96.44 304 SER A C 1
ATOM 2303 O O . SER A 1 304 ? -10.258 15.445 -4.754 1 96.44 304 SER A O 1
ATOM 2305 N N . ALA A 1 305 ? -12.133 15.984 -3.742 1 97.75 305 ALA A N 1
ATOM 2306 C CA . ALA A 1 305 ? -12.586 14.602 -3.652 1 97.75 305 ALA A CA 1
ATOM 2307 C C . ALA A 1 305 ? -12.719 13.977 -5.039 1 97.75 305 ALA A C 1
ATOM 2309 O O . ALA A 1 305 ? -13.266 14.594 -5.957 1 97.75 305 ALA A O 1
ATOM 2310 N N . GLU A 1 306 ? -12.195 12.789 -5.215 1 97 306 GLU A N 1
ATOM 2311 C CA . GLU A 1 306 ? -12.242 12.039 -6.469 1 97 306 GLU A CA 1
ATOM 2312 C C . GLU A 1 306 ? -11.906 10.57 -6.25 1 97 306 GLU A C 1
ATOM 2314 O O . GLU A 1 306 ? -11.43 10.188 -5.18 1 97 306 GLU A O 1
ATOM 2319 N N . LEU A 1 307 ? -12.273 9.75 -7.191 1 96.62 307 LEU A N 1
ATOM 2320 C CA . LEU A 1 307 ? -11.711 8.406 -7.254 1 96.62 307 LEU A CA 1
ATOM 2321 C C . LEU A 1 307 ? -10.25 8.445 -7.695 1 96.62 307 LEU A C 1
ATOM 2323 O O . LEU A 1 307 ? -9.867 9.289 -8.508 1 96.62 307 LEU A O 1
ATOM 2327 N N . LYS A 1 308 ? -9.5 7.578 -7.133 1 95.25 308 LYS A N 1
ATOM 2328 C CA . LYS A 1 308 ? -8.07 7.645 -7.391 1 95.25 308 LYS A CA 1
ATOM 2329 C C . LYS A 1 308 ? -7.648 6.617 -8.438 1 95.25 308 LYS A C 1
ATOM 2331 O O . LYS A 1 308 ? -6.594 6.75 -9.062 1 95.25 308 LYS A O 1
ATOM 2336 N N . ILE A 1 309 ? -8.414 5.531 -8.539 1 91 309 ILE A N 1
ATOM 2337 C CA . ILE A 1 309 ? -8.102 4.52 -9.539 1 91 309 ILE A CA 1
ATOM 2338 C C . ILE A 1 309 ? -8.625 4.965 -10.898 1 91 309 ILE A C 1
ATOM 2340 O O . ILE A 1 309 ? -9.828 5.195 -11.07 1 91 309 ILE A O 1
ATOM 2344 N N . LYS A 1 310 ? -7.664 5.234 -11.828 1 76.44 310 LYS A N 1
ATOM 2345 C CA . LYS A 1 310 ? -8.039 5.707 -13.164 1 76.44 310 LYS A CA 1
ATOM 2346 C C . LYS A 1 310 ? -8.477 4.543 -14.055 1 76.44 310 LYS A C 1
ATOM 2348 O O . LYS A 1 310 ? -7.895 3.459 -13.992 1 76.44 310 LYS A O 1
ATOM 2353 N N . GLY A 1 311 ? -9.734 4.539 -14.375 1 61.38 311 GLY A N 1
ATOM 2354 C CA . GLY A 1 311 ? -10.281 3.473 -15.203 1 61.38 311 GLY A CA 1
ATOM 2355 C C . GLY A 1 311 ? -9.477 3.238 -16.469 1 61.38 311 GLY A C 1
ATOM 2356 O O . GLY A 1 311 ? -8.664 4.082 -16.859 1 61.38 311 GLY A O 1
ATOM 2357 N N . GLU A 1 312 ? -9.477 2.078 -16.953 1 51.41 312 GLU A N 1
ATOM 2358 C CA . GLU A 1 312 ? -8.953 1.703 -18.266 1 51.41 312 GLU A CA 1
ATOM 2359 C C . GLU A 1 312 ? -9.547 2.57 -19.375 1 51.41 312 GLU A C 1
ATOM 2361 O O . GLU A 1 312 ? -10.75 2.83 -19.391 1 51.41 312 GLU A O 1
ATOM 2366 N N . GLY A 1 313 ? -8.828 3.484 -20.234 1 41.84 313 GLY A N 1
ATOM 2367 C CA . GLY A 1 313 ? -9.211 4.266 -21.406 1 41.84 313 GLY A CA 1
ATOM 2368 C C . GLY A 1 313 ? -9.422 5.738 -21.094 1 41.84 313 GLY A C 1
ATOM 2369 O O . GLY A 1 313 ? -9.977 6.48 -21.906 1 41.84 313 GLY A O 1
ATOM 2370 N N . ALA A 1 314 ? -9.523 6.133 -19.906 1 35.75 314 ALA A N 1
ATOM 2371 C CA . ALA A 1 314 ? -9.812 7.555 -19.75 1 35.75 314 ALA A CA 1
ATOM 2372 C C . ALA A 1 314 ? -8.68 8.414 -20.312 1 35.75 314 ALA A C 1
ATOM 2374 O O . ALA A 1 314 ? -8.492 9.555 -19.891 1 35.75 314 ALA A O 1
ATOM 2375 N N . GLY A 1 315 ? -7.629 8.016 -20.844 1 30.91 315 GLY A N 1
ATOM 2376 C CA . GLY A 1 315 ? -6.961 8.984 -21.703 1 30.91 315 GLY A CA 1
ATOM 2377 C C . GLY A 1 315 ? -7.914 9.742 -22.609 1 30.91 315 GLY A C 1
ATOM 2378 O O . GLY A 1 315 ? -8.539 9.156 -23.484 1 30.91 315 GLY A O 1
ATOM 2379 N N . SER A 1 316 ? -8.648 10.523 -22.141 1 24.47 316 SER A N 1
ATOM 2380 C CA . SER A 1 316 ? -9.148 11.477 -23.125 1 24.47 316 SER A CA 1
ATOM 2381 C C . SER A 1 316 ? -8 12.133 -23.891 1 24.47 316 SER A C 1
ATOM 2383 O O . SER A 1 316 ? -6.934 12.375 -23.328 1 24.47 316 SER A O 1
ATOM 2385 N N . MET B 1 1 ? -8.688 -20.531 10.523 1 78.81 1 MET B N 1
ATOM 2386 C CA . MET B 1 1 ? -9.891 -21.328 10.742 1 78.81 1 MET B CA 1
ATOM 2387 C C . MET B 1 1 ? -9.617 -22.812 10.453 1 78.81 1 MET B C 1
ATOM 2389 O O . MET B 1 1 ? -8.805 -23.141 9.586 1 78.81 1 MET B O 1
ATOM 2393 N N . THR B 1 2 ? -10.344 -23.625 11.188 1 84.12 2 THR B N 1
ATOM 2394 C CA . THR B 1 2 ? -10.188 -25.062 10.953 1 84.12 2 THR B CA 1
ATOM 2395 C C . THR B 1 2 ? -11.055 -25.516 9.773 1 84.12 2 THR B C 1
ATOM 2397 O O . THR B 1 2 ? -11.969 -24.797 9.367 1 84.12 2 THR B O 1
ATOM 2400 N N . ARG B 1 3 ? -10.789 -26.688 9.352 1 85.38 3 ARG B N 1
ATOM 2401 C CA . ARG B 1 3 ? -11.562 -27.266 8.266 1 85.38 3 ARG B CA 1
ATOM 2402 C C . ARG B 1 3 ? -13.023 -27.453 8.672 1 85.38 3 ARG B C 1
ATOM 2404 O O . ARG B 1 3 ? -13.93 -27.203 7.875 1 85.38 3 ARG B O 1
ATOM 2411 N N . ASP B 1 4 ? -13.172 -27.875 9.859 1 86.75 4 ASP B N 1
ATOM 2412 C CA . ASP B 1 4 ? -14.523 -28.125 10.344 1 86.75 4 ASP B CA 1
ATOM 2413 C C . ASP B 1 4 ? -15.328 -26.828 10.422 1 86.75 4 ASP B C 1
ATOM 2415 O O . ASP B 1 4 ? -16.516 -26.797 10.062 1 86.75 4 ASP B O 1
ATOM 2419 N N . GLU B 1 5 ? -14.719 -25.781 10.852 1 88.5 5 GLU B N 1
ATOM 2420 C CA . GLU B 1 5 ? -15.367 -24.484 10.906 1 88.5 5 GLU B CA 1
ATOM 2421 C C . GLU B 1 5 ? -15.734 -23.984 9.5 1 88.5 5 GLU B C 1
ATOM 2423 O O . GLU B 1 5 ? -16.828 -23.453 9.289 1 88.5 5 GLU B O 1
ATOM 2428 N N . LEU B 1 6 ? -14.875 -24.281 8.633 1 92.25 6 LEU B N 1
ATOM 2429 C CA . LEU B 1 6 ? -15.07 -23.797 7.27 1 92.25 6 LEU B CA 1
ATOM 2430 C C . LEU B 1 6 ? -16.188 -24.578 6.578 1 92.25 6 LEU B C 1
ATOM 2432 O O . LEU B 1 6 ? -16.859 -24.047 5.695 1 92.25 6 LEU B O 1
ATOM 2436 N N . LYS B 1 7 ? -16.406 -25.781 7.008 1 91.25 7 LYS B N 1
ATOM 2437 C CA . LYS B 1 7 ? -17.438 -26.594 6.402 1 91.25 7 LYS B CA 1
ATOM 2438 C C . LYS B 1 7 ? -18.828 -26.125 6.812 1 91.25 7 LYS B C 1
ATOM 2440 O O . LYS B 1 7 ? -19.828 -26.469 6.164 1 91.25 7 LYS B O 1
ATOM 2445 N N . THR B 1 8 ? -18.891 -25.281 7.84 1 91.75 8 THR B N 1
ATOM 2446 C CA . THR B 1 8 ? -20.172 -24.797 8.312 1 91.75 8 THR B CA 1
ATOM 2447 C C . THR B 1 8 ? -20.359 -23.312 7.984 1 91.75 8 THR B C 1
ATOM 2449 O O . THR B 1 8 ? -21.312 -22.672 8.445 1 91.75 8 THR B O 1
ATOM 2452 N N . THR B 1 9 ? -19.422 -22.812 7.254 1 96 9 THR B N 1
ATOM 2453 C CA . THR B 1 9 ? -19.5 -21.406 6.859 1 96 9 THR B CA 1
ATOM 2454 C C . THR B 1 9 ? -19.812 -21.281 5.371 1 96 9 THR B C 1
ATOM 2456 O O . THR B 1 9 ? -19.609 -22.234 4.605 1 96 9 THR B O 1
ATOM 2459 N N . LYS B 1 10 ? -20.391 -20.203 5.023 1 98.5 10 LYS B N 1
ATOM 2460 C CA . LYS B 1 10 ? -20.656 -19.922 3.613 1 98.5 10 LYS B CA 1
ATOM 2461 C C . LYS B 1 10 ? -19.484 -19.188 2.971 1 98.5 10 LYS B C 1
ATOM 2463 O O . LYS B 1 10 ? -19.094 -18.109 3.428 1 98.5 10 LYS B O 1
ATOM 2468 N N . ILE B 1 11 ? -18.922 -19.797 1.92 1 98.81 11 ILE B N 1
ATOM 2469 C CA . ILE B 1 11 ? -17.734 -19.281 1.255 1 98.81 11 ILE B CA 1
ATOM 2470 C C . ILE B 1 11 ? -18.141 -18.578 -0.041 1 98.81 11 ILE B C 1
ATOM 2472 O O . ILE B 1 11 ? -18.781 -19.172 -0.905 1 98.81 11 ILE B O 1
ATOM 2476 N N . GLY B 1 12 ? -17.844 -17.281 -0.163 1 98.88 12 GLY B N 1
ATOM 2477 C CA . GLY B 1 12 ? -18 -16.578 -1.424 1 98.88 12 GLY B CA 1
ATOM 2478 C C . GLY B 1 12 ? -16.75 -16.609 -2.277 1 98.88 12 GLY B C 1
ATOM 2479 O O . GLY B 1 12 ? -15.695 -16.109 -1.865 1 98.88 12 GLY B O 1
ATOM 2480 N N . VAL B 1 13 ? -16.828 -17.203 -3.418 1 98.94 13 VAL B N 1
ATOM 2481 C CA . VAL B 1 13 ? -15.734 -17.141 -4.379 1 98.94 13 VAL B CA 1
ATOM 2482 C C . VAL B 1 13 ? -15.859 -15.883 -5.23 1 98.94 13 VAL B C 1
ATOM 2484 O O . VAL B 1 13 ? -16.703 -15.82 -6.133 1 98.94 13 VAL B O 1
ATOM 2487 N N . LEU B 1 14 ? -15.062 -14.922 -4.926 1 98.94 14 LEU B N 1
ATOM 2488 C CA . LEU B 1 14 ? -15.109 -13.648 -5.633 1 98.94 14 LEU B CA 1
ATOM 2489 C C . LEU B 1 14 ? -14.43 -13.75 -6.992 1 98.94 14 LEU B C 1
ATOM 2491 O O . LEU B 1 14 ? -13.242 -14.07 -7.074 1 98.94 14 LEU B O 1
ATOM 2495 N N . MET B 1 15 ? -15.102 -13.453 -8.062 1 98.62 15 MET B N 1
ATOM 2496 C CA . MET B 1 15 ? -14.602 -13.602 -9.43 1 98.62 15 MET B CA 1
ATOM 2497 C C . MET B 1 15 ? -15.148 -12.508 -10.328 1 98.62 15 MET B C 1
ATOM 2499 O O . MET B 1 15 ? -15.953 -11.68 -9.891 1 98.62 15 MET B O 1
ATOM 2503 N N . GLY B 1 16 ? -14.648 -12.398 -11.602 1 97.5 16 GLY B N 1
ATOM 2504 C CA . GLY B 1 16 ? -15.016 -11.328 -12.523 1 97.5 16 GLY B CA 1
ATOM 2505 C C . GLY B 1 16 ? -14.305 -10.023 -12.242 1 97.5 16 GLY B C 1
ATOM 2506 O O . GLY B 1 16 ? -13.078 -9.938 -12.383 1 97.5 16 GLY B O 1
ATOM 2507 N N . GLY B 1 17 ? -15.141 -9.117 -11.695 1 94.69 17 GLY B N 1
ATOM 2508 C CA . GLY B 1 17 ? -14.547 -7.844 -11.32 1 94.69 17 GLY B CA 1
ATOM 2509 C C . GLY B 1 17 ? -14.617 -6.809 -12.43 1 94.69 17 GLY B C 1
ATOM 2510 O O . GLY B 1 17 ? -15.297 -7.02 -13.438 1 94.69 17 GLY B O 1
ATOM 2511 N N . LEU B 1 18 ? -13.922 -5.727 -12.289 1 91.06 18 LEU B N 1
ATOM 2512 C CA . LEU B 1 18 ? -14.07 -4.527 -13.109 1 91.06 18 LEU B CA 1
ATOM 2513 C C . LEU B 1 18 ? -12.844 -4.316 -13.984 1 91.06 18 LEU B C 1
ATOM 2515 O O . LEU B 1 18 ? -12.789 -3.365 -14.766 1 91.06 18 LEU B O 1
ATOM 2519 N N . SER B 1 19 ? -11.883 -5.207 -13.875 1 87.31 19 SER B N 1
ATOM 2520 C CA . SER B 1 19 ? -10.633 -5.02 -14.609 1 87.31 19 SER B CA 1
ATOM 2521 C C . SER B 1 19 ? -10.711 -5.645 -16 1 87.31 19 SER B C 1
ATOM 2523 O O . SER B 1 19 ? -11.664 -6.371 -16.297 1 87.31 19 SER B O 1
ATOM 2525 N N . ALA B 1 20 ? -9.688 -5.375 -16.812 1 82.94 20 ALA B N 1
ATOM 2526 C CA . ALA B 1 20 ? -9.586 -5.938 -18.156 1 82.94 20 ALA B CA 1
ATOM 2527 C C . ALA B 1 20 ? -9.344 -7.445 -18.109 1 82.94 20 ALA B C 1
ATOM 2529 O O . ALA B 1 20 ? -9.508 -8.141 -19.109 1 82.94 20 ALA B O 1
ATOM 2530 N N . GLU B 1 21 ? -9.055 -8.008 -16.969 1 87.31 21 GLU B N 1
ATOM 2531 C CA . GLU B 1 21 ? -8.734 -9.422 -16.812 1 87.31 21 GLU B CA 1
ATOM 2532 C C . GLU B 1 21 ? -9.922 -10.203 -16.25 1 87.31 21 GLU B C 1
ATOM 2534 O O . GLU B 1 21 ? -9.75 -11.266 -15.656 1 87.31 21 GLU B O 1
ATOM 2539 N N . ARG B 1 22 ? -11.062 -9.703 -16.469 1 92.75 22 ARG B N 1
ATOM 2540 C CA . ARG B 1 22 ? -12.305 -10.273 -15.953 1 92.75 22 ARG B CA 1
ATOM 2541 C C . ARG B 1 22 ? -12.469 -11.719 -16.406 1 92.75 22 ARG B C 1
ATOM 2543 O O . ARG B 1 22 ? -12.859 -12.586 -15.625 1 92.75 22 ARG B O 1
ATOM 2550 N N . GLU B 1 23 ? -12.141 -12.016 -17.641 1 91.88 23 GLU B N 1
ATOM 2551 C CA . GLU B 1 23 ? -12.359 -13.359 -18.188 1 91.88 23 GLU B CA 1
ATOM 2552 C C . GLU B 1 23 ? -11.445 -14.375 -17.516 1 91.88 23 GLU B C 1
ATOM 2554 O O . GLU B 1 23 ? -11.859 -15.5 -17.219 1 91.88 23 GLU B O 1
ATOM 2559 N N . VAL B 1 24 ? -10.195 -13.992 -17.297 1 90.44 24 VAL B N 1
ATOM 2560 C CA . VAL B 1 24 ? -9.258 -14.859 -16.594 1 90.44 24 VAL B CA 1
ATOM 2561 C C . VAL B 1 24 ? -9.75 -15.102 -15.164 1 90.44 24 VAL B C 1
ATOM 2563 O O . VAL B 1 24 ? -9.648 -16.219 -14.648 1 90.44 24 VAL B O 1
ATOM 2566 N N . SER B 1 25 ? -10.258 -14.094 -14.555 1 95.56 25 SER B N 1
ATOM 2567 C CA . SER B 1 25 ? -10.805 -14.18 -13.211 1 95.56 25 SER B CA 1
ATOM 2568 C C . SER B 1 25 ? -11.984 -15.141 -13.148 1 95.56 25 SER B C 1
ATOM 2570 O O . SER B 1 25 ? -12.055 -16 -12.266 1 95.56 25 SER B O 1
ATOM 2572 N N . LEU B 1 26 ? -12.891 -15.047 -14.117 1 97.19 26 LEU B N 1
ATOM 2573 C CA . LEU B 1 26 ? -14.062 -15.914 -14.156 1 97.19 26 LEU B CA 1
ATOM 2574 C C . LEU B 1 26 ? -13.641 -17.375 -14.312 1 97.19 26 LEU B C 1
ATOM 2576 O O . LEU B 1 26 ? -14.227 -18.266 -13.688 1 97.19 26 LEU B O 1
ATOM 2580 N N . ALA B 1 27 ? -12.633 -17.609 -15.117 1 96.12 27 ALA B N 1
ATOM 2581 C CA . ALA B 1 27 ? -12.125 -18.969 -15.305 1 96.12 27 ALA B CA 1
ATOM 2582 C C . ALA B 1 27 ? -11.531 -19.516 -14.016 1 96.12 27 ALA B C 1
ATOM 2584 O O . ALA B 1 27 ? -11.844 -20.641 -13.602 1 96.12 27 ALA B O 1
ATOM 2585 N N . SER B 1 28 ? -10.688 -18.703 -13.367 1 97.19 28 SER B N 1
ATOM 2586 C CA . SER B 1 28 ? -10.086 -19.094 -12.102 1 97.19 28 SER B CA 1
ATOM 2587 C C . SER B 1 28 ? -11.141 -19.344 -11.031 1 97.19 28 SER B C 1
ATOM 2589 O O . SER B 1 28 ? -11.094 -20.359 -10.328 1 97.19 28 SER B O 1
ATOM 2591 N N . GLY B 1 29 ? -12.078 -18.422 -10.938 1 98.38 29 GLY B N 1
ATOM 2592 C CA . GLY B 1 29 ? -13.141 -18.547 -9.953 1 98.38 29 GLY B CA 1
ATOM 2593 C C . GLY B 1 29 ? -13.992 -19.781 -10.164 1 98.38 29 GLY B C 1
ATOM 2594 O O . GLY B 1 29 ? -14.383 -20.453 -9.203 1 98.38 29 GLY B O 1
ATOM 2595 N N . GLY B 1 30 ? -14.32 -20.016 -11.445 1 98.12 30 GLY B N 1
ATOM 2596 C CA . GLY B 1 30 ? -15.078 -21.219 -11.758 1 98.12 30 GLY B CA 1
ATOM 2597 C C . GLY B 1 30 ? -14.375 -22.5 -11.336 1 98.12 30 GLY B C 1
ATOM 2598 O O . GLY B 1 30 ? -15 -23.406 -10.781 1 98.12 30 GLY B O 1
ATOM 2599 N N . ALA B 1 31 ? -13.094 -22.609 -11.617 1 98.19 31 ALA B N 1
ATOM 2600 C CA . ALA B 1 31 ? -12.305 -23.781 -11.242 1 98.19 31 ALA B CA 1
ATOM 2601 C C . ALA B 1 31 ? -12.25 -23.938 -9.727 1 98.19 31 ALA B C 1
ATOM 2603 O O . ALA B 1 31 ? -12.422 -25.047 -9.203 1 98.19 31 ALA B O 1
ATOM 2604 N N . VAL B 1 32 ? -12.047 -22.875 -9 1 98.75 32 VAL B N 1
ATOM 2605 C CA . VAL B 1 32 ? -11.969 -22.891 -7.543 1 98.75 32 VAL B CA 1
ATOM 2606 C C . VAL B 1 32 ? -13.32 -23.297 -6.957 1 98.75 32 VAL B C 1
ATOM 2608 O O . VAL B 1 32 ? -13.383 -24.109 -6.035 1 98.75 32 VAL B O 1
ATOM 2611 N N . LEU B 1 33 ? -14.375 -22.734 -7.508 1 98.69 33 LEU B N 1
ATOM 2612 C CA . LEU B 1 33 ? -15.719 -23.047 -7.047 1 98.69 33 LEU B CA 1
ATOM 2613 C C . LEU B 1 33 ? -16 -24.547 -7.145 1 98.69 33 LEU B C 1
ATOM 2615 O O . LEU B 1 33 ? -16.453 -25.156 -6.176 1 98.69 33 LEU B O 1
ATOM 2619 N N . LYS B 1 34 ? -15.742 -25.094 -8.281 1 98.44 34 LYS B N 1
ATOM 2620 C CA . LYS B 1 34 ? -15.961 -26.531 -8.5 1 98.44 34 LYS B CA 1
ATOM 2621 C C . LYS B 1 34 ? -15.148 -27.375 -7.527 1 98.44 34 LYS B C 1
ATOM 2623 O O . LYS B 1 34 ? -15.648 -28.359 -6.984 1 98.44 34 LYS B O 1
ATOM 2628 N N . ALA B 1 35 ? -13.906 -27 -7.328 1 98.31 35 ALA B N 1
ATOM 2629 C CA . ALA B 1 35 ? -13.023 -27.719 -6.41 1 98.31 35 ALA B CA 1
ATOM 2630 C C . ALA B 1 35 ? -13.578 -27.703 -4.988 1 98.31 35 ALA B C 1
ATOM 2632 O O . ALA B 1 35 ? -13.625 -28.734 -4.32 1 98.31 35 ALA B O 1
ATOM 2633 N N . LEU B 1 36 ? -14.008 -26.547 -4.527 1 98.38 36 LEU B N 1
ATOM 2634 C CA . LEU B 1 36 ? -14.547 -26.422 -3.176 1 98.38 36 LEU B CA 1
ATOM 2635 C C . LEU B 1 36 ? -15.82 -27.234 -3.016 1 98.38 36 LEU B C 1
ATOM 2637 O O . LEU B 1 36 ? -15.992 -27.938 -2.023 1 98.38 36 LEU B O 1
ATOM 2641 N N . GLN B 1 37 ? -16.672 -27.125 -3.982 1 98.25 37 GLN B N 1
ATOM 2642 C CA . GLN B 1 37 ? -17.938 -27.859 -3.926 1 98.25 37 GLN B CA 1
ATOM 2643 C C . GLN B 1 37 ? -17.688 -29.359 -3.947 1 98.25 37 GLN B C 1
ATOM 2645 O O . GLN B 1 37 ? -18.359 -30.125 -3.244 1 98.25 37 GLN B O 1
ATOM 2650 N N . SER B 1 38 ? -16.766 -29.797 -4.707 1 97.62 38 SER B N 1
ATOM 2651 C CA . SER B 1 38 ? -16.438 -31.219 -4.777 1 97.62 38 SER B CA 1
ATOM 2652 C C . SER B 1 38 ? -15.922 -31.734 -3.438 1 97.62 38 SER B C 1
ATOM 2654 O O . SER B 1 38 ? -16.016 -32.938 -3.156 1 97.62 38 SER B O 1
ATOM 2656 N N . ARG B 1 39 ? -15.383 -30.844 -2.66 1 96.62 39 ARG B N 1
ATOM 2657 C CA . ARG B 1 39 ? -14.859 -31.219 -1.352 1 96.62 39 ARG B CA 1
ATOM 2658 C C . ARG B 1 39 ? -15.898 -31 -0.259 1 96.62 39 ARG B C 1
ATOM 2660 O O . ARG B 1 39 ? -15.586 -31.094 0.93 1 96.62 39 ARG B O 1
ATOM 2667 N N . GLY B 1 40 ? -17.094 -30.547 -0.635 1 96.69 40 GLY B N 1
ATOM 2668 C CA . GLY B 1 40 ? -18.219 -30.484 0.287 1 96.69 40 GLY B CA 1
ATOM 2669 C C . GLY B 1 40 ? -18.375 -29.141 0.947 1 96.69 40 GLY B C 1
ATOM 2670 O O . GLY B 1 40 ? -19.156 -28.984 1.897 1 96.69 40 GLY B O 1
ATOM 2671 N N . TYR B 1 41 ? -17.688 -28.141 0.547 1 98.12 41 TYR B N 1
ATOM 2672 C CA . TYR B 1 41 ? -17.844 -26.812 1.118 1 98.12 41 TYR B CA 1
ATOM 2673 C C . TYR B 1 41 ? -19.078 -26.125 0.561 1 98.12 41 TYR B C 1
ATOM 2675 O O . TYR B 1 41 ? -19.469 -26.344 -0.59 1 98.12 41 TYR B O 1
ATOM 2683 N N . ASP B 1 42 ? -19.703 -25.297 1.407 1 98.38 42 ASP B N 1
ATOM 2684 C CA . ASP B 1 42 ? -20.781 -24.422 0.955 1 98.38 42 ASP B CA 1
ATOM 2685 C C . ASP B 1 42 ? -20.219 -23.172 0.271 1 98.38 42 ASP B C 1
ATOM 2687 O O . ASP B 1 42 ? -20.188 -22.094 0.868 1 98.38 42 ASP B O 1
ATOM 2691 N N . ALA B 1 43 ? -19.812 -23.375 -0.995 1 98.69 43 ALA B N 1
ATOM 2692 C CA . ALA B 1 43 ? -19.219 -22.297 -1.783 1 98.69 43 ALA B CA 1
ATOM 2693 C C . ALA B 1 43 ? -20.172 -21.781 -2.85 1 98.69 43 ALA B C 1
ATOM 2695 O O . ALA B 1 43 ? -20.844 -22.578 -3.52 1 98.69 43 ALA B O 1
ATOM 2696 N N . VAL B 1 44 ? -20.25 -20.469 -3.002 1 98.75 44 VAL B N 1
ATOM 2697 C CA . VAL B 1 44 ? -21.125 -19.859 -4.008 1 98.75 44 VAL B CA 1
ATOM 2698 C C . VAL B 1 44 ? -20.328 -18.859 -4.832 1 98.75 44 VAL B C 1
ATOM 2700 O O . VAL B 1 44 ? -19.375 -18.25 -4.336 1 98.75 44 VAL B O 1
ATOM 2703 N N . PRO B 1 45 ? -20.656 -18.734 -6.098 1 98.75 45 PRO B N 1
ATOM 2704 C CA . PRO B 1 45 ? -20 -17.719 -6.922 1 98.75 45 PRO B CA 1
ATOM 2705 C C . PRO B 1 45 ? -20.469 -16.297 -6.602 1 98.75 45 PRO B C 1
ATOM 2707 O O . PRO B 1 45 ? -21.641 -16.078 -6.332 1 98.75 45 PRO B O 1
ATOM 2710 N N . VAL B 1 46 ? -19.594 -15.383 -6.535 1 98.75 46 VAL B N 1
ATOM 2711 C CA . VAL B 1 46 ? -19.906 -13.969 -6.41 1 98.75 46 VAL B CA 1
ATOM 2712 C C . VAL B 1 46 ? -19.25 -13.195 -7.559 1 98.75 46 VAL B C 1
ATOM 2714 O O . VAL B 1 46 ? -18.031 -13.023 -7.59 1 98.75 46 VAL B O 1
ATOM 2717 N N . ASP B 1 47 ? -19.984 -12.758 -8.523 1 98.25 47 ASP B N 1
ATOM 2718 C CA . ASP B 1 47 ? -19.484 -11.906 -9.602 1 98.25 47 ASP B CA 1
ATOM 2719 C C . ASP B 1 47 ? -19.344 -10.461 -9.133 1 98.25 47 ASP B C 1
ATOM 2721 O O . ASP B 1 47 ? -20.344 -9.75 -8.977 1 98.25 47 ASP B O 1
ATOM 2725 N N . VAL B 1 48 ? -18.156 -10.031 -9.039 1 98.12 48 VAL B N 1
ATOM 2726 C CA . VAL B 1 48 ? -17.844 -8.805 -8.312 1 98.12 48 VAL B CA 1
ATOM 2727 C C . VAL B 1 48 ? -18.172 -7.594 -9.18 1 98.12 48 VAL B C 1
ATOM 2729 O O . VAL B 1 48 ? -17.719 -7.504 -10.328 1 98.12 48 VAL B O 1
ATOM 2732 N N . GLY B 1 49 ? -18.922 -6.723 -8.719 1 96.62 49 GLY B N 1
ATOM 2733 C CA . GLY B 1 49 ? -19.188 -5.387 -9.234 1 96.62 49 GLY B CA 1
ATOM 2734 C C . GLY B 1 49 ? -19.156 -4.32 -8.156 1 96.62 49 GLY B C 1
ATOM 2735 O O . GLY B 1 49 ? -18.656 -4.551 -7.055 1 96.62 49 GLY B O 1
ATOM 2736 N N . ARG B 1 50 ? -19.656 -3.172 -8.5 1 95.88 50 ARG B N 1
ATOM 2737 C CA . ARG B 1 50 ? -19.656 -2.059 -7.559 1 95.88 50 ARG B CA 1
ATOM 2738 C C . ARG B 1 50 ? -20.594 -2.338 -6.387 1 95.88 50 ARG B C 1
ATOM 2740 O O . ARG B 1 50 ? -20.484 -1.708 -5.332 1 95.88 50 ARG B O 1
ATOM 2747 N N . ASP B 1 51 ? -21.438 -3.307 -6.496 1 97.38 51 ASP B N 1
ATOM 2748 C CA . ASP B 1 51 ? -22.422 -3.641 -5.461 1 97.38 51 ASP B CA 1
ATOM 2749 C C . ASP B 1 51 ? -21.922 -4.797 -4.598 1 97.38 51 ASP B C 1
ATOM 2751 O O . ASP B 1 51 ? -22.703 -5.41 -3.869 1 97.38 51 ASP B O 1
ATOM 2755 N N . LEU B 1 52 ? -20.641 -5.117 -4.633 1 98.38 52 LEU B N 1
ATOM 2756 C CA . LEU B 1 52 ? -20.062 -6.262 -3.938 1 98.38 52 LEU B CA 1
ATOM 2757 C C . LEU B 1 52 ? -20.469 -6.258 -2.465 1 98.38 52 LEU B C 1
ATOM 2759 O O . LEU B 1 52 ? -20.875 -7.285 -1.923 1 98.38 52 LEU B O 1
ATOM 2763 N N . PRO B 1 53 ? -20.375 -5.121 -1.741 1 98.25 53 PRO B N 1
ATOM 2764 C CA . PRO B 1 53 ? -20.734 -5.18 -0.322 1 98.25 53 PRO B CA 1
ATOM 2765 C C . PRO B 1 53 ? -22.172 -5.645 -0.094 1 98.25 53 PRO B C 1
ATOM 2767 O O . PRO B 1 53 ? -22.438 -6.406 0.839 1 98.25 53 PRO B O 1
ATOM 2770 N N . GLN B 1 54 ? -23.094 -5.211 -0.884 1 97.31 54 GLN B N 1
ATOM 2771 C CA . GLN B 1 54 ? -24.484 -5.621 -0.771 1 97.31 54 GLN B CA 1
ATOM 2772 C C . GLN B 1 54 ? -24.641 -7.117 -1.028 1 97.31 54 GLN B C 1
ATOM 2774 O O . GLN B 1 54 ? -25.406 -7.797 -0.338 1 97.31 54 GLN B O 1
ATOM 2779 N N . VAL B 1 55 ? -23.953 -7.582 -2.031 1 98.38 55 VAL B N 1
ATOM 2780 C CA . VAL B 1 55 ? -24.031 -8.992 -2.395 1 98.38 55 VAL B CA 1
ATOM 2781 C C . VAL B 1 55 ? -23.5 -9.852 -1.251 1 98.38 55 VAL B C 1
ATOM 2783 O O . VAL B 1 55 ? -24.094 -10.883 -0.913 1 98.38 55 VAL B O 1
ATOM 2786 N N . LEU B 1 56 ? -22.375 -9.414 -0.623 1 98.62 56 LEU B N 1
ATOM 2787 C CA . LEU B 1 56 ? -21.781 -10.164 0.471 1 98.62 56 LEU B CA 1
ATOM 2788 C C . LEU B 1 56 ? -22.75 -10.305 1.64 1 98.62 56 LEU B C 1
ATOM 2790 O O . LEU B 1 56 ? -22.828 -11.359 2.262 1 98.62 56 LEU B O 1
ATOM 2794 N N . VAL B 1 57 ? -23.438 -9.219 1.922 1 97.81 57 VAL B N 1
ATOM 2795 C CA . VAL B 1 57 ? -24.391 -9.227 3.023 1 97.81 57 VAL B CA 1
ATOM 2796 C C . VAL B 1 57 ? -25.609 -10.07 2.65 1 97.81 57 VAL B C 1
ATOM 2798 O O . VAL B 1 57 ? -26.047 -10.906 3.434 1 97.81 57 VAL B O 1
ATOM 2801 N N . ARG B 1 58 ? -26.156 -9.781 1.454 1 97.31 58 ARG B N 1
ATOM 2802 C CA . ARG B 1 58 ? -27.359 -10.469 0.993 1 97.31 58 ARG B CA 1
ATOM 2803 C C . ARG B 1 58 ? -27.156 -11.984 0.97 1 97.31 58 ARG B C 1
ATOM 2805 O O . ARG B 1 58 ? -28.047 -12.742 1.318 1 97.31 58 ARG B O 1
ATOM 2812 N N . GLU B 1 59 ? -25.984 -12.438 0.628 1 98 59 GLU B N 1
ATOM 2813 C CA . GLU B 1 59 ? -25.688 -13.859 0.482 1 98 59 GLU B CA 1
ATOM 2814 C C . GLU B 1 59 ? -25.094 -14.438 1.764 1 98 59 GLU B C 1
ATOM 2816 O O . GLU B 1 59 ? -24.75 -15.617 1.814 1 98 59 GLU B O 1
ATOM 2821 N N . TRP B 1 60 ? -24.922 -13.648 2.811 1 97.62 60 TRP B N 1
ATOM 2822 C CA . TRP B 1 60 ? -24.438 -14.07 4.121 1 97.62 60 TRP B CA 1
ATOM 2823 C C . TRP B 1 60 ? -23.062 -14.727 4.016 1 97.62 60 TRP B C 1
ATOM 2825 O O . TRP B 1 60 ? -22.844 -15.82 4.555 1 97.62 60 TRP B O 1
ATOM 2835 N N . ILE B 1 61 ? -22.188 -14.141 3.271 1 98.62 61 ILE B N 1
ATOM 2836 C CA . ILE B 1 61 ? -20.859 -14.695 3.08 1 98.62 61 ILE B CA 1
ATOM 2837 C C . ILE B 1 61 ? -20.047 -14.57 4.371 1 98.62 61 ILE B C 1
ATOM 2839 O O . ILE B 1 61 ? -19.938 -13.477 4.934 1 98.62 61 ILE B O 1
ATOM 2843 N N . ASP B 1 62 ? -19.438 -15.656 4.777 1 98.25 62 ASP B N 1
ATOM 2844 C CA . ASP B 1 62 ? -18.641 -15.695 6.004 1 98.25 62 ASP B CA 1
ATOM 2845 C C . ASP B 1 62 ? -17.156 -15.578 5.703 1 98.25 62 ASP B C 1
ATOM 2847 O O . ASP B 1 62 ? -16.391 -15.078 6.531 1 98.25 62 ASP B O 1
ATOM 2851 N N . VAL B 1 63 ? -16.766 -16.125 4.621 1 98.62 63 VAL B N 1
ATOM 2852 C CA . VAL B 1 63 ? -15.375 -16.172 4.195 1 98.62 63 VAL B CA 1
ATOM 2853 C C . VAL B 1 63 ? -15.289 -15.922 2.693 1 98.62 63 VAL B C 1
ATOM 2855 O O . VAL B 1 63 ? -16.141 -16.375 1.93 1 98.62 63 VAL B O 1
ATOM 2858 N N . ALA B 1 64 ? -14.297 -15.203 2.318 1 98.88 64 ALA B N 1
ATOM 2859 C CA . ALA B 1 64 ? -14.148 -14.891 0.899 1 98.88 64 ALA B CA 1
ATOM 2860 C C . ALA B 1 64 ? -12.891 -15.539 0.325 1 98.88 64 ALA B C 1
ATOM 2862 O O . ALA B 1 64 ? -11.797 -15.398 0.882 1 98.88 64 ALA B O 1
ATOM 2863 N N . PHE B 1 65 ? -13.016 -16.312 -0.72 1 98.88 65 PHE B N 1
ATOM 2864 C CA . PHE B 1 65 ? -11.922 -16.75 -1.571 1 98.88 65 PHE B CA 1
ATOM 2865 C C . PHE B 1 65 ? -11.742 -15.82 -2.76 1 98.88 65 PHE B C 1
ATOM 2867 O O . PHE B 1 65 ? -12.586 -15.789 -3.662 1 98.88 65 PHE B O 1
ATOM 2874 N N . ILE B 1 66 ? -10.695 -15.117 -2.854 1 98.88 66 ILE B N 1
ATOM 2875 C CA . ILE B 1 66 ? -10.555 -14.055 -3.844 1 98.88 66 ILE B CA 1
ATOM 2876 C C . ILE B 1 66 ? -9.914 -14.617 -5.113 1 98.88 66 ILE B C 1
ATOM 2878 O O . ILE B 1 66 ? -8.766 -15.047 -5.094 1 98.88 66 ILE B O 1
ATOM 2882 N N . CYS B 1 67 ? -10.625 -14.594 -6.188 1 98.44 67 CYS B N 1
ATOM 2883 C CA . CYS B 1 67 ? -10.125 -14.961 -7.508 1 98.44 67 CYS B CA 1
ATOM 2884 C C . CYS B 1 67 ? -10.25 -13.789 -8.477 1 98.44 67 CYS B C 1
ATOM 2886 O O . CYS B 1 67 ? -10.789 -13.945 -9.578 1 98.44 67 CYS B O 1
ATOM 2888 N N . LEU B 1 68 ? -9.781 -12.656 -8.109 1 97.56 68 LEU B N 1
ATOM 2889 C CA . LEU B 1 68 ? -9.82 -11.445 -8.922 1 97.56 68 LEU B CA 1
ATOM 2890 C C . LEU B 1 68 ? -8.438 -11.117 -9.477 1 97.56 68 LEU B C 1
ATOM 2892 O O . LEU B 1 68 ? -7.426 -11.523 -8.906 1 97.56 68 LEU B O 1
ATOM 2896 N N . HIS B 1 69 ? -8.438 -10.344 -10.547 1 93.62 69 HIS B N 1
ATOM 2897 C CA . HIS B 1 69 ? -7.18 -9.93 -11.164 1 93.62 69 HIS B CA 1
ATOM 2898 C C . HIS B 1 69 ? -7.195 -8.438 -11.492 1 93.62 69 HIS B C 1
ATOM 2900 O O . HIS B 1 69 ? -8.25 -7.871 -11.773 1 93.62 69 HIS B O 1
ATOM 2906 N N . GLY B 1 70 ? -6 -7.863 -11.461 1 91.31 70 GLY B N 1
ATOM 2907 C CA . GLY B 1 70 ? -5.859 -6.469 -11.852 1 91.31 70 GLY B CA 1
ATOM 2908 C C . GLY B 1 70 ? -6.414 -5.504 -10.82 1 91.31 70 GLY B C 1
ATOM 2909 O O . GLY B 1 70 ? -6.453 -5.816 -9.625 1 91.31 70 GLY B O 1
ATOM 2910 N N . ARG B 1 71 ? -6.785 -4.355 -11.281 1 91.94 71 ARG B N 1
ATOM 2911 C CA . ARG B 1 71 ? -7.324 -3.297 -10.43 1 91.94 71 ARG B CA 1
ATOM 2912 C C . ARG B 1 71 ? -8.586 -3.76 -9.719 1 91.94 71 ARG B C 1
ATOM 2914 O O . ARG B 1 71 ? -9.375 -4.527 -10.273 1 91.94 71 ARG B O 1
ATOM 2921 N N . TYR B 1 72 ? -8.812 -3.332 -8.492 1 95.69 72 TYR B N 1
ATOM 2922 C CA . TYR B 1 72 ? -9.938 -3.641 -7.617 1 95.69 72 TYR B CA 1
ATOM 2923 C C . TYR B 1 72 ? -9.844 -5.062 -7.086 1 95.69 72 TYR B C 1
ATOM 2925 O O . TYR B 1 72 ? -10.633 -5.469 -6.23 1 95.69 72 TYR B O 1
ATOM 2933 N N . GLY B 1 73 ? -8.891 -5.809 -7.559 1 96.06 73 GLY B N 1
ATOM 2934 C CA . GLY B 1 73 ? -8.711 -7.176 -7.09 1 96.06 73 GLY B CA 1
ATOM 2935 C C . GLY B 1 73 ? -7.367 -7.402 -6.422 1 96.06 73 GLY B C 1
ATOM 2936 O O . GLY B 1 73 ? -7.309 -7.848 -5.273 1 96.06 73 GLY B O 1
ATOM 2937 N N . GLU B 1 74 ? -6.355 -7.012 -7.078 1 96.44 74 GLU B N 1
ATOM 2938 C CA . GLU B 1 74 ? -4.992 -7.285 -6.633 1 96.44 74 GLU B CA 1
ATOM 2939 C C . GLU B 1 74 ? -4.348 -6.047 -6.023 1 96.44 74 GLU B C 1
ATOM 2941 O O . GLU B 1 74 ? -3.158 -6.051 -5.699 1 96.44 74 GLU B O 1
ATOM 2946 N N . ASP B 1 75 ? -5.109 -4.988 -5.793 1 96.62 75 ASP B N 1
ATOM 2947 C CA . ASP B 1 75 ? -4.504 -3.697 -5.48 1 96.62 75 ASP B CA 1
ATOM 2948 C C . ASP B 1 75 ? -4.871 -3.25 -4.066 1 96.62 75 ASP B C 1
ATOM 2950 O O . ASP B 1 75 ? -4.676 -2.086 -3.707 1 96.62 75 ASP B O 1
ATOM 2954 N N . GLY B 1 76 ? -5.477 -4.082 -3.266 1 98.19 76 GLY B N 1
ATOM 2955 C CA . GLY B 1 76 ? -5.805 -3.766 -1.884 1 98.19 76 GLY B CA 1
ATOM 2956 C C . GLY B 1 76 ? -7.23 -3.281 -1.703 1 98.19 76 GLY B C 1
ATOM 2957 O O . GLY B 1 76 ? -7.711 -3.154 -0.575 1 98.19 76 GLY B O 1
ATOM 2958 N N . THR B 1 77 ? -8.016 -3.027 -2.812 1 98.12 77 THR B N 1
ATOM 2959 C CA . THR B 1 77 ? -9.359 -2.463 -2.729 1 98.12 77 THR B CA 1
ATOM 2960 C C . THR B 1 77 ? -10.328 -3.465 -2.111 1 98.12 77 THR B C 1
ATOM 2962 O O . THR B 1 77 ? -10.922 -3.201 -1.062 1 98.12 77 THR B O 1
ATOM 2965 N N . VAL B 1 78 ? -10.375 -4.645 -2.697 1 98.69 78 VAL B N 1
ATOM 2966 C CA . VAL B 1 78 ? -11.305 -5.641 -2.188 1 98.69 78 VAL B CA 1
ATOM 2967 C C . VAL B 1 78 ? -10.859 -6.109 -0.805 1 98.69 78 VAL B C 1
ATOM 2969 O O . VAL B 1 78 ? -11.695 -6.402 0.058 1 98.69 78 VAL B O 1
ATOM 2972 N N . GLN B 1 79 ? -9.555 -6.18 -0.588 1 98.75 79 GLN B N 1
ATOM 2973 C CA . GLN B 1 79 ? -9.031 -6.531 0.728 1 98.75 79 GLN B CA 1
ATOM 2974 C C . GLN B 1 79 ? -9.5 -5.543 1.79 1 98.75 79 GLN B C 1
ATOM 2976 O O . GLN B 1 79 ? -9.906 -5.941 2.883 1 98.75 79 GLN B O 1
ATOM 2981 N N . GLY B 1 80 ? -9.406 -4.258 1.411 1 98.56 80 GLY B N 1
ATOM 2982 C CA . GLY B 1 80 ? -9.867 -3.232 2.336 1 98.56 80 GLY B CA 1
ATOM 2983 C C . GLY B 1 80 ? -11.336 -3.363 2.686 1 98.56 80 GLY B C 1
ATOM 2984 O O . GLY B 1 80 ? -11.719 -3.225 3.85 1 98.56 80 GLY B O 1
ATOM 2985 N N . LEU B 1 81 ? -12.164 -3.604 1.699 1 98.5 81 LEU B N 1
ATOM 2986 C CA . LEU B 1 81 ? -13.594 -3.82 1.907 1 98.5 81 LEU B CA 1
ATOM 2987 C C . LEU B 1 81 ? -13.836 -4.977 2.873 1 98.5 81 LEU B C 1
ATOM 2989 O O . LEU B 1 81 ? -14.609 -4.852 3.818 1 98.5 81 LEU B O 1
ATOM 2993 N N . LEU B 1 82 ? -13.133 -6.082 2.654 1 98.75 82 LEU B N 1
ATOM 2994 C CA . LEU B 1 82 ? -13.336 -7.281 3.459 1 98.75 82 LEU B CA 1
ATOM 2995 C C . LEU B 1 82 ? -12.844 -7.066 4.887 1 98.75 82 LEU B C 1
ATOM 2997 O O . LEU B 1 82 ? -13.477 -7.531 5.84 1 98.75 82 LEU B O 1
ATOM 3001 N N . GLU B 1 83 ? -11.719 -6.363 5.023 1 98.25 83 GLU B N 1
ATOM 3002 C CA . GLU B 1 83 ? -11.242 -6.004 6.355 1 98.25 83 GLU B CA 1
ATOM 3003 C C . GLU B 1 83 ? -12.289 -5.195 7.113 1 98.25 83 GLU B C 1
ATOM 3005 O O . GLU B 1 83 ? -12.594 -5.492 8.273 1 98.25 83 GLU B O 1
ATOM 3010 N N . LEU B 1 84 ? -12.812 -4.219 6.473 1 97.56 84 LEU B N 1
ATOM 3011 C CA . LEU B 1 84 ? -13.766 -3.328 7.125 1 97.56 84 LEU B CA 1
ATOM 3012 C C . LEU B 1 84 ? -15.023 -4.082 7.523 1 97.56 84 LEU B C 1
ATOM 3014 O O . LEU B 1 84 ? -15.578 -3.852 8.602 1 97.56 84 LEU B O 1
ATOM 3018 N N . MET B 1 85 ? -15.445 -4.969 6.695 1 97.94 85 MET B N 1
ATOM 3019 C CA . MET B 1 85 ? -16.672 -5.711 6.945 1 97.94 85 MET B CA 1
ATOM 3020 C C . MET B 1 85 ? -16.422 -6.871 7.902 1 97.94 85 MET B C 1
ATOM 3022 O O . MET B 1 85 ? -17.375 -7.52 8.359 1 97.94 85 MET B O 1
ATOM 3026 N N . GLY B 1 86 ? -15.156 -7.188 8.188 1 97.25 86 GLY B N 1
ATOM 3027 C CA . GLY B 1 86 ? -14.812 -8.258 9.102 1 97.25 86 GLY B CA 1
ATOM 3028 C C . GLY B 1 86 ? -14.984 -9.641 8.5 1 97.25 86 GLY B C 1
ATOM 3029 O O . GLY B 1 86 ? -15.336 -10.594 9.195 1 97.25 86 GLY B O 1
ATOM 3030 N N . ILE B 1 87 ? -14.781 -9.758 7.203 1 98.19 87 ILE B N 1
ATOM 3031 C CA . ILE B 1 87 ? -14.906 -11.031 6.508 1 98.19 87 ILE B CA 1
ATOM 3032 C C . ILE B 1 87 ? -13.516 -11.594 6.207 1 98.19 87 ILE B C 1
ATOM 3034 O O . ILE B 1 87 ? -12.773 -11.023 5.402 1 98.19 87 ILE B O 1
ATOM 3038 N N . PRO B 1 88 ? -13.133 -12.695 6.855 1 98.06 88 PRO B N 1
ATOM 3039 C CA . PRO B 1 88 ? -11.844 -13.312 6.527 1 98.06 88 PRO B CA 1
ATOM 3040 C C . PRO B 1 88 ? -11.711 -13.648 5.043 1 98.06 88 PRO B C 1
ATOM 3042 O O . PRO B 1 88 ? -12.703 -13.961 4.387 1 98.06 88 PRO B O 1
ATOM 3045 N N . TYR B 1 89 ? -10.477 -13.625 4.535 1 98.69 89 TYR B N 1
ATOM 3046 C CA . TYR B 1 89 ? -10.297 -13.812 3.102 1 98.69 89 TYR B CA 1
ATOM 3047 C C . TYR B 1 89 ? -8.945 -14.453 2.803 1 98.69 89 TYR B C 1
ATOM 3049 O O . TYR B 1 89 ? -8.047 -14.445 3.648 1 98.69 89 TYR B O 1
ATOM 3057 N N . THR B 1 90 ? -8.828 -15.016 1.625 1 98.62 90 THR B N 1
ATOM 3058 C CA . THR B 1 90 ? -7.598 -15.664 1.19 1 98.62 90 THR B CA 1
ATOM 3059 C C . THR B 1 90 ? -6.609 -14.641 0.641 1 98.62 90 THR B C 1
ATOM 3061 O O . THR B 1 90 ? -7.016 -13.625 0.069 1 98.62 90 THR B O 1
ATOM 3064 N N . GLY B 1 91 ? -5.297 -14.961 0.782 1 98.25 91 GLY B N 1
ATOM 3065 C CA . GLY B 1 91 ? -4.254 -14.156 0.17 1 98.25 91 GLY B CA 1
ATOM 3066 C C . GLY B 1 91 ? -3.791 -13.008 1.053 1 98.25 91 GLY B C 1
ATOM 3067 O O . GLY B 1 91 ? -3.955 -13.055 2.273 1 98.25 91 GLY B O 1
ATOM 3068 N N . SER B 1 92 ? -3.207 -12.062 0.428 1 98.62 92 SER B N 1
ATOM 3069 C CA . SER B 1 92 ? -2.502 -10.992 1.128 1 98.62 92 SER B CA 1
ATOM 3070 C C . SER B 1 92 ? -3.438 -9.836 1.457 1 98.62 92 SER B C 1
ATOM 3072 O O . SER B 1 92 ? -4.504 -9.703 0.851 1 98.62 92 SER B O 1
ATOM 3074 N N . GLY B 1 93 ? -3.047 -9.008 2.41 1 98.25 93 GLY B N 1
ATOM 3075 C CA . GLY B 1 93 ? -3.842 -7.887 2.879 1 98.25 93 GLY B CA 1
ATOM 3076 C C . GLY B 1 93 ? -3.684 -6.645 2.02 1 98.25 93 GLY B C 1
ATOM 3077 O O . GLY B 1 93 ? -3.162 -6.719 0.905 1 98.25 93 GLY B O 1
ATOM 3078 N N . VAL B 1 94 ? -4.066 -5.523 2.525 1 98.56 94 VAL B N 1
ATOM 3079 C CA . VAL B 1 94 ? -4.191 -4.27 1.788 1 98.56 94 VAL B CA 1
ATOM 3080 C C . VAL B 1 94 ? -2.811 -3.787 1.352 1 98.56 94 VAL B C 1
ATOM 3082 O O . VAL B 1 94 ? -2.559 -3.605 0.158 1 98.56 94 VAL B O 1
ATOM 3085 N N . LEU B 1 95 ? -1.931 -3.619 2.244 1 98.25 95 LEU B N 1
ATOM 3086 C CA . LEU B 1 95 ? -0.621 -3.059 1.934 1 98.25 95 LEU B CA 1
ATOM 3087 C C . LEU B 1 95 ? 0.131 -3.945 0.947 1 98.25 95 LEU B C 1
ATOM 3089 O O . LEU B 1 95 ? 0.621 -3.465 -0.078 1 98.25 95 LEU B O 1
ATOM 3093 N N . ALA B 1 96 ? 0.207 -5.211 1.256 1 98.56 96 ALA B N 1
ATOM 3094 C CA . ALA B 1 96 ? 0.95 -6.133 0.401 1 98.56 96 ALA B CA 1
ATOM 3095 C C . ALA B 1 96 ? 0.387 -6.141 -1.018 1 98.56 96 ALA B C 1
ATOM 3097 O O . ALA B 1 96 ? 1.143 -6.117 -1.991 1 98.56 96 ALA B O 1
ATOM 3098 N N . SER B 1 97 ? -0.935 -6.184 -1.104 1 98.56 97 SER B N 1
ATOM 3099 C CA . SER B 1 97 ? -1.583 -6.172 -2.41 1 98.56 97 SER B CA 1
ATOM 3100 C C . SER B 1 97 ? -1.299 -4.871 -3.154 1 98.56 97 SER B C 1
ATOM 3102 O O . SER B 1 97 ? -0.94 -4.891 -4.336 1 98.56 97 SER B O 1
ATOM 3104 N N . ALA B 1 98 ? -1.416 -3.785 -2.469 1 98.19 98 ALA B N 1
ATOM 3105 C CA . ALA B 1 98 ? -1.188 -2.482 -3.086 1 98.19 98 ALA B CA 1
ATOM 3106 C C . ALA B 1 98 ? 0.262 -2.336 -3.539 1 98.19 98 ALA B C 1
ATOM 3108 O O . ALA B 1 98 ? 0.531 -1.802 -4.617 1 98.19 98 ALA B O 1
ATOM 3109 N N . LEU B 1 99 ? 1.182 -2.779 -2.721 1 98.38 99 LEU B N 1
ATOM 3110 C CA . LEU B 1 99 ? 2.598 -2.74 -3.066 1 98.38 99 LEU B CA 1
ATOM 3111 C C . LEU B 1 99 ? 2.877 -3.566 -4.316 1 98.38 99 LEU B C 1
ATOM 3113 O O . LEU B 1 99 ? 3.549 -3.1 -5.238 1 98.38 99 LEU B O 1
ATOM 3117 N N . ALA B 1 100 ? 2.334 -4.758 -4.301 1 98.12 100 ALA B N 1
ATOM 3118 C CA . ALA B 1 100 ? 2.629 -5.691 -5.387 1 98.12 100 ALA B CA 1
ATOM 3119 C C . ALA B 1 100 ? 2.094 -5.172 -6.719 1 98.12 100 ALA B C 1
ATOM 3121 O O . ALA B 1 100 ? 2.678 -5.434 -7.773 1 98.12 100 ALA B O 1
ATOM 3122 N N . MET B 1 101 ? 1.055 -4.41 -6.672 1 95.69 101 MET B N 1
ATOM 3123 C CA . MET B 1 101 ? 0.412 -3.902 -7.883 1 95.69 101 MET B CA 1
ATOM 3124 C C . MET B 1 101 ? 1.216 -2.754 -8.484 1 95.69 101 MET B C 1
ATOM 3126 O O . MET B 1 101 ? 1.099 -2.469 -9.68 1 95.69 101 MET B O 1
ATOM 3130 N N . ASN B 1 102 ? 1.975 -2.047 -7.727 1 96.19 102 ASN B N 1
ATOM 3131 C CA . ASN B 1 102 ? 2.773 -0.914 -8.18 1 96.19 102 ASN B CA 1
ATOM 3132 C C . ASN B 1 102 ? 4.238 -1.302 -8.375 1 96.19 102 ASN B C 1
ATOM 3134 O O . ASN B 1 102 ? 4.996 -1.385 -7.41 1 96.19 102 ASN B O 1
ATOM 3138 N N . LYS B 1 103 ? 4.66 -1.436 -9.617 1 96.19 103 LYS B N 1
ATOM 3139 C CA . LYS B 1 103 ? 5.977 -1.97 -9.953 1 96.19 103 LYS B CA 1
ATOM 3140 C C . LYS B 1 103 ? 7.086 -1.086 -9.391 1 96.19 103 LYS B C 1
ATOM 3142 O O . LYS B 1 103 ? 8.133 -1.585 -8.969 1 96.19 103 LYS B O 1
ATOM 3147 N N . ILE B 1 104 ? 6.852 0.172 -9.336 1 96.5 104 ILE B N 1
ATOM 3148 C CA . ILE B 1 104 ? 7.887 1.104 -8.898 1 96.5 104 ILE B CA 1
ATOM 3149 C C . ILE B 1 104 ? 8.094 0.972 -7.395 1 96.5 104 ILE B C 1
ATOM 3151 O O . ILE B 1 104 ? 9.211 0.745 -6.934 1 96.5 104 ILE B O 1
ATOM 3155 N N . VAL B 1 105 ? 7.039 1.021 -6.617 1 97.81 105 VAL B N 1
ATOM 3156 C CA . VAL B 1 105 ? 7.168 0.959 -5.168 1 97.81 105 VAL B CA 1
ATOM 3157 C C . VAL B 1 105 ? 7.633 -0.434 -4.75 1 97.81 105 VAL B C 1
ATOM 3159 O O . VAL B 1 105 ? 8.438 -0.577 -3.828 1 97.81 105 VAL B O 1
ATOM 3162 N N . ALA B 1 106 ? 7.133 -1.434 -5.41 1 98.19 106 ALA B N 1
ATOM 3163 C CA . ALA B 1 106 ? 7.605 -2.785 -5.125 1 98.19 106 ALA B CA 1
ATOM 3164 C C . ALA B 1 106 ? 9.117 -2.881 -5.289 1 98.19 106 ALA B C 1
ATOM 3166 O O . ALA B 1 106 ? 9.812 -3.428 -4.426 1 98.19 106 ALA B O 1
ATOM 3167 N N . LYS B 1 107 ? 9.641 -2.336 -6.359 1 98 107 LYS B N 1
ATOM 3168 C CA . LYS B 1 107 ? 11.078 -2.373 -6.625 1 98 107 LYS B CA 1
ATOM 3169 C C . LYS B 1 107 ? 11.852 -1.63 -5.543 1 98 107 LYS B C 1
ATOM 3171 O O . LYS B 1 107 ? 12.938 -2.062 -5.141 1 98 107 LYS B O 1
ATOM 3176 N N . GLU B 1 108 ? 11.305 -0.514 -5.125 1 97.88 108 GLU B N 1
ATOM 3177 C CA . GLU B 1 108 ? 11.945 0.238 -4.051 1 97.88 108 GLU B CA 1
ATOM 3178 C C . GLU B 1 108 ? 12.031 -0.59 -2.771 1 97.88 108 GLU B C 1
ATOM 3180 O O . GLU B 1 108 ? 13.07 -0.612 -2.109 1 97.88 108 GLU B O 1
ATOM 3185 N N . VAL B 1 109 ? 11 -1.298 -2.484 1 98.19 109 VAL B N 1
ATOM 3186 C CA . VAL B 1 109 ? 10.961 -2.141 -1.293 1 98.19 109 VAL B CA 1
ATOM 3187 C C . VAL B 1 109 ? 11.914 -3.32 -1.466 1 98.19 109 VAL B C 1
ATOM 3189 O O . VAL B 1 109 ? 12.672 -3.652 -0.553 1 98.19 109 VAL B O 1
ATOM 3192 N N . PHE B 1 110 ? 11.883 -3.965 -2.67 1 98.5 110 PHE B N 1
ATOM 3193 C CA . PHE B 1 110 ? 12.789 -5.07 -2.949 1 98.5 110 PHE B CA 1
ATOM 3194 C C . PHE B 1 110 ? 14.242 -4.648 -2.75 1 98.5 110 PHE B C 1
ATOM 3196 O O . PHE B 1 110 ? 15.008 -5.348 -2.088 1 98.5 110 PHE B O 1
ATOM 3203 N N . ALA B 1 111 ? 14.578 -3.518 -3.307 1 97.75 111 ALA B N 1
ATOM 3204 C CA . ALA B 1 111 ? 15.945 -3.016 -3.205 1 97.75 111 ALA B CA 1
ATOM 3205 C C . ALA B 1 111 ? 16.328 -2.76 -1.751 1 97.75 111 ALA B C 1
ATOM 3207 O O . ALA B 1 111 ? 17.422 -3.119 -1.319 1 97.75 111 ALA B O 1
ATOM 3208 N N . ALA B 1 112 ? 15.414 -2.188 -1.014 1 95.81 112 ALA B N 1
ATOM 3209 C CA . ALA B 1 112 ? 15.672 -1.88 0.392 1 95.81 112 ALA B CA 1
ATOM 3210 C C . ALA B 1 112 ? 15.898 -3.154 1.198 1 95.81 112 ALA B C 1
ATOM 3212 O O . ALA B 1 112 ? 16.594 -3.133 2.221 1 95.81 112 ALA B O 1
ATOM 3213 N N . ARG B 1 113 ? 15.344 -4.227 0.731 1 95.62 113 ARG B N 1
ATOM 3214 C CA . ARG B 1 113 ? 15.438 -5.496 1.443 1 95.62 113 ARG B CA 1
ATOM 3215 C C . ARG B 1 113 ? 16.578 -6.344 0.893 1 95.62 113 ARG B C 1
ATOM 3217 O O . ARG B 1 113 ? 16.703 -7.52 1.237 1 95.62 113 ARG B O 1
ATOM 3224 N N . GLY B 1 114 ? 17.344 -5.836 -0.014 1 96.19 114 GLY B N 1
ATOM 3225 C CA . GLY B 1 114 ? 18.562 -6.484 -0.488 1 96.19 114 GLY B CA 1
ATOM 3226 C C . GLY B 1 114 ? 18.312 -7.449 -1.63 1 96.19 114 GLY B C 1
ATOM 3227 O O . GLY B 1 114 ? 19.156 -8.289 -1.935 1 96.19 114 GLY B O 1
ATOM 3228 N N . LEU B 1 115 ? 17.156 -7.445 -2.234 1 98.06 115 LEU B N 1
ATOM 3229 C CA . LEU B 1 115 ? 16.844 -8.305 -3.375 1 98.06 115 LEU B CA 1
ATOM 3230 C C . LEU B 1 115 ? 17.312 -7.652 -4.68 1 98.06 115 LEU B C 1
ATOM 3232 O O . LEU B 1 115 ? 17.297 -6.426 -4.801 1 98.06 115 LEU B O 1
ATOM 3236 N N . THR B 1 116 ? 17.688 -8.414 -5.656 1 98.12 116 THR B N 1
ATOM 3237 C CA . THR B 1 116 ? 18.266 -7.922 -6.898 1 98.12 116 THR B CA 1
ATOM 3238 C C . THR B 1 116 ? 17.172 -7.527 -7.887 1 98.12 116 THR B C 1
ATOM 3240 O O . THR B 1 116 ? 16.312 -8.344 -8.219 1 98.12 116 THR B O 1
ATOM 3243 N N . ILE B 1 117 ? 17.188 -6.32 -8.352 1 97.94 117 ILE B N 1
ATOM 3244 C CA . ILE B 1 117 ? 16.266 -5.824 -9.367 1 97.94 117 ILE B CA 1
ATOM 3245 C C . ILE B 1 117 ? 17.047 -5.211 -10.523 1 97.94 117 ILE B C 1
ATOM 3247 O O . ILE B 1 117 ? 18.234 -4.871 -10.367 1 97.94 117 ILE B O 1
ATOM 3251 N N . ALA B 1 118 ? 16.453 -5.07 -11.648 1 97.44 118 ALA B N 1
ATOM 3252 C CA . ALA B 1 118 ? 17.094 -4.395 -12.773 1 97.44 118 ALA B CA 1
ATOM 3253 C C . ALA B 1 118 ? 17.25 -2.902 -12.492 1 97.44 118 ALA B C 1
ATOM 3255 O O . ALA B 1 118 ? 16.359 -2.27 -11.93 1 97.44 118 ALA B O 1
ATOM 3256 N N . PRO B 1 119 ? 18.406 -2.375 -12.891 1 97.19 119 PRO B N 1
ATOM 3257 C CA . PRO B 1 119 ? 18.516 -0.914 -12.836 1 97.19 119 PRO B CA 1
ATOM 3258 C C . PRO B 1 119 ? 17.391 -0.216 -13.609 1 97.19 119 PRO B C 1
ATOM 3260 O O . PRO B 1 119 ? 17 -0.684 -14.68 1 97.19 119 PRO B O 1
ATOM 3263 N N . TYR B 1 120 ? 16.922 0.869 -13.055 1 97.06 120 TYR B N 1
ATOM 3264 C CA . TYR B 1 120 ? 15.773 1.51 -13.695 1 97.06 120 TYR B CA 1
ATOM 3265 C C . TYR B 1 120 ? 15.758 3.006 -13.406 1 97.06 120 TYR B C 1
ATOM 3267 O O . TYR B 1 120 ? 16.531 3.494 -12.578 1 97.06 120 TYR B O 1
ATOM 3275 N N . ARG B 1 121 ? 14.938 3.688 -14.164 1 96.5 121 ARG B N 1
ATOM 3276 C CA . ARG B 1 121 ? 14.57 5.082 -13.961 1 96.5 121 ARG B CA 1
ATOM 3277 C C . ARG B 1 121 ? 13.062 5.285 -14.125 1 96.5 121 ARG B C 1
ATOM 3279 O O . ARG B 1 121 ? 12.453 4.711 -15.023 1 96.5 121 ARG B O 1
ATOM 3286 N N . VAL B 1 122 ? 12.523 6.043 -13.188 1 95.88 122 VAL B N 1
ATOM 3287 C CA . VAL B 1 122 ? 11.117 6.418 -13.305 1 95.88 122 VAL B CA 1
ATOM 3288 C C . VAL B 1 122 ? 10.992 7.73 -14.078 1 95.88 122 VAL B C 1
ATOM 3290 O O . VAL B 1 122 ? 11.75 8.672 -13.828 1 95.88 122 VAL B O 1
ATOM 3293 N N . VAL B 1 123 ? 10.086 7.719 -14.984 1 95.5 123 VAL B N 1
ATOM 3294 C CA . VAL B 1 123 ? 9.914 8.898 -15.828 1 95.5 123 VAL B CA 1
ATOM 3295 C C . VAL B 1 123 ? 8.453 9.359 -15.781 1 95.5 123 VAL B C 1
ATOM 3297 O O . VAL B 1 123 ? 7.535 8.547 -15.906 1 95.5 123 VAL B O 1
ATOM 3300 N N . ARG B 1 124 ? 8.281 10.656 -15.547 1 92.38 124 ARG B N 1
ATOM 3301 C CA . ARG B 1 124 ? 6.965 11.281 -15.641 1 92.38 124 ARG B CA 1
ATOM 3302 C C . ARG B 1 124 ? 6.855 12.148 -16.891 1 92.38 124 ARG B C 1
ATOM 3304 O O . ARG B 1 124 ? 7.863 12.43 -17.547 1 92.38 124 ARG B O 1
ATOM 3311 N N . ARG B 1 125 ? 5.57 12.5 -17.172 1 90.38 125 ARG B N 1
ATOM 3312 C CA . ARG B 1 125 ? 5.371 13.312 -18.359 1 90.38 125 ARG B CA 1
ATOM 3313 C C . ARG B 1 125 ? 6.199 14.594 -18.297 1 90.38 125 ARG B C 1
ATOM 3315 O O . ARG B 1 125 ? 6.219 15.273 -17.266 1 90.38 125 ARG B O 1
ATOM 3322 N N . GLY B 1 126 ? 6.898 14.898 -19.359 1 90.06 126 GLY B N 1
ATOM 3323 C CA . GLY B 1 126 ? 7.719 16.094 -19.438 1 90.06 126 GLY B CA 1
ATOM 3324 C C . GLY B 1 126 ? 9.164 15.859 -19.031 1 90.06 126 GLY B C 1
ATOM 3325 O O . GLY B 1 126 ? 10.031 16.688 -19.297 1 90.06 126 GLY B O 1
ATOM 3326 N N . GLU B 1 127 ? 9.383 14.727 -18.375 1 91.94 127 GLU B N 1
ATOM 3327 C CA . GLU B 1 127 ? 10.75 14.391 -18.016 1 91.94 127 GLU B CA 1
ATOM 3328 C C . GLU B 1 127 ? 11.445 13.633 -19.141 1 91.94 127 GLU B C 1
ATOM 3330 O O . GLU B 1 127 ? 10.789 13.055 -20.016 1 91.94 127 GLU B O 1
ATOM 3335 N N . THR B 1 128 ? 12.727 13.781 -19.141 1 90.62 128 THR B N 1
ATOM 3336 C CA . THR B 1 128 ? 13.539 13.055 -20.109 1 90.62 128 THR B CA 1
ATOM 3337 C C . THR B 1 128 ? 14.383 11.992 -19.422 1 90.62 128 THR B C 1
ATOM 3339 O O . THR B 1 128 ? 14.641 12.086 -18.219 1 90.62 128 THR B O 1
ATOM 3342 N N . VAL B 1 129 ? 14.664 11.008 -20.219 1 94.25 129 VAL B N 1
ATOM 3343 C CA . VAL B 1 129 ? 15.531 9.953 -19.703 1 94.25 129 VAL B CA 1
ATOM 3344 C C . VAL B 1 129 ? 16.516 9.523 -20.781 1 94.25 129 VAL B C 1
ATOM 3346 O O . VAL B 1 129 ? 16.156 9.453 -21.969 1 94.25 129 VAL B O 1
ATOM 3349 N N . ASP B 1 130 ? 17.75 9.383 -20.391 1 95.75 130 ASP B N 1
ATOM 3350 C CA . ASP B 1 130 ? 18.812 8.82 -21.234 1 95.75 130 ASP B CA 1
ATOM 3351 C C . ASP B 1 130 ? 19.453 7.609 -20.562 1 95.75 130 ASP B C 1
ATOM 3353 O O . ASP B 1 130 ? 20.328 7.758 -19.703 1 95.75 130 ASP B O 1
ATOM 3357 N N . PRO B 1 131 ? 19.062 6.492 -21.016 1 95.56 131 PRO B N 1
ATOM 3358 C CA . PRO B 1 131 ? 19.578 5.266 -20.406 1 95.56 131 PRO B CA 1
ATOM 3359 C C . PRO B 1 131 ? 21.094 5.199 -20.391 1 95.56 131 PRO B C 1
ATOM 3361 O O . PRO B 1 131 ? 21.688 4.613 -19.484 1 95.56 131 PRO B O 1
ATOM 3364 N N . VAL B 1 132 ? 21.766 5.695 -21.359 1 95.38 132 VAL B N 1
ATOM 3365 C CA . VAL B 1 132 ? 23.219 5.707 -21.406 1 95.38 132 VAL B CA 1
ATOM 3366 C C . VAL B 1 132 ? 23.766 6.566 -20.266 1 95.38 132 VAL B C 1
ATOM 3368 O O . VAL B 1 132 ? 24.672 6.145 -19.531 1 95.38 132 VAL B O 1
ATOM 3371 N N . ALA B 1 133 ? 23.219 7.711 -20.141 1 93.44 133 ALA B N 1
ATOM 3372 C CA . ALA B 1 133 ? 23.641 8.617 -19.078 1 93.44 133 ALA B CA 1
ATOM 3373 C C . ALA B 1 133 ? 23.328 8.023 -17.703 1 93.44 133 ALA B C 1
ATOM 3375 O O . ALA B 1 133 ? 24.031 8.312 -16.734 1 93.44 133 ALA B O 1
ATOM 3376 N N . GLU B 1 134 ? 22.25 7.203 -17.656 1 92.56 134 GLU B N 1
ATOM 3377 C CA . GLU B 1 134 ? 21.859 6.574 -16.406 1 92.56 134 GLU B CA 1
ATOM 3378 C C . GLU B 1 134 ? 22.781 5.414 -16.047 1 92.56 134 GLU B C 1
ATOM 3380 O O . GLU B 1 134 ? 22.75 4.91 -14.922 1 92.56 134 GLU B O 1
ATOM 3385 N N . GLY B 1 135 ? 23.516 4.898 -17.078 1 92.62 135 GLY B N 1
ATOM 3386 C CA . GLY B 1 135 ? 24.531 3.898 -16.797 1 92.62 135 GLY B CA 1
ATOM 3387 C C . GLY B 1 135 ? 24.125 2.502 -17.234 1 92.62 135 GLY B C 1
ATOM 3388 O O . GLY B 1 135 ? 24.922 1.562 -17.125 1 92.62 135 GLY B O 1
ATOM 3389 N N . PHE B 1 136 ? 22.859 2.285 -17.734 1 89.44 136 PHE B N 1
ATOM 3390 C CA . PHE B 1 136 ? 22.516 0.917 -18.094 1 89.44 136 PHE B CA 1
ATOM 3391 C C . PHE B 1 136 ? 22.312 0.788 -19.594 1 89.44 136 PHE B C 1
ATOM 3393 O O . PHE B 1 136 ? 22.297 -0.321 -20.141 1 89.44 136 PHE B O 1
ATOM 3400 N N . GLY B 1 137 ? 22.219 1.876 -20.312 1 94.06 137 GLY B N 1
ATOM 3401 C CA . GLY B 1 137 ? 22.219 1.851 -21.766 1 94.06 137 GLY B CA 1
ATOM 3402 C C . GLY B 1 137 ? 21.047 1.091 -22.344 1 94.06 137 GLY B C 1
ATOM 3403 O O . GLY B 1 137 ? 20.047 0.883 -21.672 1 94.06 137 GLY B O 1
ATOM 3404 N N . TYR B 1 138 ? 21.203 0.79 -23.672 1 96 138 TYR B N 1
ATOM 3405 C CA . TYR B 1 138 ? 20.188 0.032 -24.406 1 96 138 TYR B CA 1
ATOM 3406 C C . TYR B 1 138 ? 20.609 -1.424 -24.562 1 96 138 TYR B C 1
ATOM 3408 O O . TYR B 1 138 ? 21.812 -1.732 -24.594 1 96 138 TYR B O 1
ATOM 3416 N N . PRO B 1 139 ? 19.656 -2.412 -24.672 1 97 139 PRO B N 1
ATOM 3417 C CA . PRO B 1 139 ? 18.203 -2.23 -24.734 1 97 139 PRO B CA 1
ATOM 3418 C C . PRO B 1 139 ? 17.578 -1.976 -23.359 1 97 139 PRO B C 1
ATOM 3420 O O . PRO B 1 139 ? 18.172 -2.334 -22.344 1 97 139 PRO B O 1
ATOM 3423 N N . VAL B 1 140 ? 16.375 -1.335 -23.359 1 97.5 140 VAL B N 1
ATOM 3424 C CA . VAL B 1 140 ? 15.633 -1.09 -22.141 1 97.5 140 VAL B CA 1
ATOM 3425 C C . VAL B 1 140 ? 14.188 -1.565 -22.312 1 97.5 140 VAL B C 1
ATOM 3427 O O . VAL B 1 140 ? 13.727 -1.762 -23.438 1 97.5 140 VAL B O 1
ATOM 3430 N N . VAL B 1 141 ? 13.586 -1.854 -21.234 1 96.56 141 VAL B N 1
ATOM 3431 C CA . VAL B 1 141 ? 12.156 -2.135 -21.188 1 96.56 141 VAL B CA 1
ATOM 3432 C C . VAL B 1 141 ? 11.398 -0.917 -20.656 1 96.56 141 VAL B C 1
ATOM 3434 O O . VAL B 1 141 ? 11.758 -0.373 -19.609 1 96.56 141 VAL B O 1
ATOM 3437 N N . VAL B 1 142 ? 10.43 -0.459 -21.422 1 96.62 142 VAL B N 1
ATOM 3438 C CA . VAL B 1 142 ? 9.57 0.646 -21.016 1 96.62 142 VAL B CA 1
ATOM 3439 C C . VAL B 1 142 ? 8.18 0.116 -20.656 1 96.62 142 VAL B C 1
ATOM 3441 O O . VAL B 1 142 ? 7.539 -0.556 -21.469 1 96.62 142 VAL B O 1
ATOM 3444 N N . LYS B 1 143 ? 7.754 0.388 -19.438 1 94.81 143 LYS B N 1
ATOM 3445 C CA . LYS B 1 143 ? 6.465 -0.175 -19.062 1 94.81 143 LYS B CA 1
ATOM 3446 C C . LYS B 1 143 ? 5.742 0.73 -18.062 1 94.81 143 LYS B C 1
ATOM 3448 O O . LYS B 1 143 ? 6.379 1.377 -17.234 1 94.81 143 LYS B O 1
ATOM 3453 N N . PRO B 1 144 ? 4.379 0.755 -18.188 1 92.5 144 PRO B N 1
ATOM 3454 C CA . PRO B 1 144 ? 3.609 1.44 -17.156 1 92.5 144 PRO B CA 1
ATOM 3455 C C . PRO B 1 144 ? 3.762 0.791 -15.773 1 92.5 144 PRO B C 1
ATOM 3457 O O . PRO B 1 144 ? 3.986 -0.418 -15.68 1 92.5 144 PRO B O 1
ATOM 3460 N N . SER B 1 145 ? 3.562 1.529 -14.719 1 91.25 145 SER B N 1
ATOM 3461 C CA . SER B 1 145 ? 3.861 1.067 -13.367 1 91.25 145 SER B CA 1
ATOM 3462 C C . SER B 1 145 ? 2.762 0.153 -12.844 1 91.25 145 SER B C 1
ATOM 3464 O O . SER B 1 145 ? 3.018 -0.717 -12.008 1 91.25 145 SER B O 1
ATOM 3466 N N . GLN B 1 146 ? 1.508 0.314 -13.305 1 86 146 GLN B N 1
ATOM 3467 C CA . GLN B 1 146 ? 0.411 -0.373 -12.633 1 86 146 GLN B CA 1
ATOM 3468 C C . GLN B 1 146 ? -0.381 -1.237 -13.609 1 86 146 GLN B C 1
ATOM 3470 O O . GLN B 1 146 ? -1.525 -1.603 -13.336 1 86 146 GLN B O 1
ATOM 3475 N N . GLU B 1 147 ? 0.15 -1.471 -14.711 1 78.5 147 GLU B N 1
ATOM 3476 C CA . GLU B 1 147 ? -0.562 -2.307 -15.672 1 78.5 147 GLU B CA 1
ATOM 3477 C C . GLU B 1 147 ? -0.016 -3.732 -15.672 1 78.5 147 GLU B C 1
ATOM 3479 O O . GLU B 1 147 ? 1.126 -3.965 -15.273 1 78.5 147 GLU B O 1
ATOM 3484 N N . GLY B 1 148 ? -0.954 -4.574 -15.977 1 73.94 148 GLY B N 1
ATOM 3485 C CA . GLY B 1 148 ? -0.583 -5.973 -16.125 1 73.94 148 GLY B CA 1
ATOM 3486 C C . GLY B 1 148 ? -0.644 -6.449 -17.562 1 73.94 148 GLY B C 1
ATOM 3487 O O . GLY B 1 148 ? -0.875 -5.656 -18.484 1 73.94 148 GLY B O 1
ATOM 3488 N N . SER B 1 149 ? -0.195 -7.59 -17.75 1 69.62 149 SER B N 1
ATOM 3489 C CA . SER B 1 149 ? -0.332 -8.312 -19.016 1 69.62 149 SER B CA 1
ATOM 3490 C C . SER B 1 149 ? 0.382 -7.586 -20.141 1 69.62 149 SER B C 1
ATOM 3492 O O . SER B 1 149 ? -0.147 -7.484 -21.25 1 69.62 149 SER B O 1
ATOM 3494 N N . SER B 1 150 ? 1.369 -6.992 -19.891 1 73.06 150 SER B N 1
ATOM 3495 C CA . SER B 1 150 ? 2.289 -6.383 -20.844 1 73.06 150 SER B CA 1
ATOM 3496 C C . SER B 1 150 ? 1.613 -5.258 -21.625 1 73.06 150 SER B C 1
ATOM 3498 O O . SER B 1 150 ? 2.043 -4.914 -22.734 1 73.06 150 SER B O 1
ATOM 3500 N N . VAL B 1 151 ? 0.604 -4.773 -21.062 1 77.06 151 VAL B N 1
ATOM 3501 C CA . VAL B 1 151 ? -0.04 -3.621 -21.688 1 77.06 151 VAL B CA 1
ATOM 3502 C C . VAL B 1 151 ? 0.874 -2.402 -21.594 1 77.06 151 VAL B C 1
ATOM 3504 O O . VAL B 1 151 ? 1.367 -2.076 -20.5 1 77.06 151 VAL B O 1
ATOM 3507 N N . GLY B 1 152 ? 1.175 -1.843 -22.672 1 85.38 152 GLY B N 1
ATOM 3508 C CA . GLY B 1 152 ? 1.961 -0.62 -22.719 1 85.38 152 GLY B CA 1
ATOM 3509 C C . GLY B 1 152 ? 3.451 -0.863 -22.562 1 85.38 152 GLY B C 1
ATOM 3510 O O . GLY B 1 152 ? 4.211 0.066 -22.281 1 85.38 152 GLY B O 1
ATOM 3511 N N . VAL B 1 153 ? 3.799 -2.098 -22.719 1 91 153 VAL B N 1
ATOM 3512 C CA . VAL B 1 153 ? 5.199 -2.465 -22.531 1 91 153 VAL B CA 1
ATOM 3513 C C . VAL B 1 153 ? 5.918 -2.471 -23.875 1 91 153 VAL B C 1
ATOM 3515 O O . VAL B 1 153 ? 5.359 -2.918 -24.875 1 91 153 VAL B O 1
ATOM 3518 N N . SER B 1 154 ? 7.117 -1.972 -23.922 1 94.06 154 SER B N 1
ATOM 3519 C CA . SER B 1 154 ? 7.953 -1.967 -25.109 1 94.06 154 SER B CA 1
ATOM 3520 C C . SER B 1 154 ? 9.398 -2.314 -24.781 1 94.06 154 SER B C 1
ATOM 3522 O O . SER B 1 154 ? 9.922 -1.895 -23.734 1 94.06 154 SER B O 1
ATOM 3524 N N . ILE B 1 155 ? 9.977 -3.082 -25.625 1 94.44 155 ILE B N 1
ATOM 3525 C CA . ILE B 1 155 ? 11.43 -3.227 -25.609 1 94.44 155 ILE B CA 1
ATOM 3526 C C . ILE B 1 155 ? 12.062 -2.234 -26.578 1 94.44 155 ILE B C 1
ATOM 3528 O O . ILE B 1 155 ? 11.734 -2.225 -27.781 1 94.44 155 ILE B O 1
ATOM 3532 N N . VAL B 1 156 ? 12.898 -1.431 -26.078 1 96.12 156 VAL B N 1
ATOM 3533 C CA . VAL B 1 156 ? 13.508 -0.354 -26.859 1 96.12 156 VAL B CA 1
ATOM 3534 C C . VAL B 1 156 ? 14.992 -0.636 -27.047 1 96.12 156 VAL B C 1
ATOM 3536 O O . VAL B 1 156 ? 15.742 -0.76 -26.078 1 96.12 156 VAL B O 1
ATOM 3539 N N . LYS B 1 157 ? 15.43 -0.609 -28.266 1 95.94 157 LYS B N 1
ATOM 3540 C CA . LYS B 1 157 ? 16.797 -1.034 -28.562 1 95.94 157 LYS B CA 1
ATOM 3541 C C . LYS B 1 157 ? 17.672 0.16 -28.906 1 95.94 157 LYS B C 1
ATOM 3543 O O . LYS B 1 157 ? 18.906 0.04 -28.953 1 95.94 157 LYS B O 1
ATOM 3548 N N . SER B 1 158 ? 17 1.317 -29.234 1 95.88 158 SER B N 1
ATOM 3549 C CA . SER B 1 158 ? 17.766 2.502 -29.609 1 95.88 158 SER B CA 1
ATOM 3550 C C . SER B 1 158 ? 17.094 3.775 -29.109 1 95.88 158 SER B C 1
ATOM 3552 O O . SER B 1 158 ? 15.898 3.775 -28.797 1 95.88 158 SER B O 1
ATOM 3554 N N . PRO B 1 159 ? 17.891 4.836 -29.016 1 96.06 159 PRO B N 1
ATOM 3555 C CA . PRO B 1 159 ? 17.344 6.105 -28.531 1 96.06 159 PRO B CA 1
ATOM 3556 C C . PRO B 1 159 ? 16.188 6.605 -29.375 1 96.06 159 PRO B C 1
ATOM 3558 O O . PRO B 1 159 ? 15.266 7.254 -28.859 1 96.06 159 PRO B O 1
ATOM 3561 N N . GLU B 1 160 ? 16.203 6.328 -30.609 1 96.25 160 GLU B N 1
ATOM 3562 C CA . GLU B 1 160 ? 15.203 6.84 -31.531 1 96.25 160 GLU B CA 1
ATOM 3563 C C . GLU B 1 160 ? 13.82 6.254 -31.234 1 96.25 160 GLU B C 1
ATOM 3565 O O . GLU B 1 160 ? 12.797 6.871 -31.531 1 96.25 160 GLU B O 1
ATOM 3570 N N . GLU B 1 161 ? 13.852 5.109 -30.594 1 96.56 161 GLU B N 1
ATOM 3571 C CA . GLU B 1 161 ? 12.602 4.406 -30.312 1 96.56 161 GLU B CA 1
ATOM 3572 C C . GLU B 1 161 ? 12 4.848 -28.984 1 96.56 161 GLU B C 1
ATOM 3574 O O . GLU B 1 161 ? 10.82 4.598 -28.719 1 96.56 161 GLU B O 1
ATOM 3579 N N . LEU B 1 162 ? 12.742 5.465 -28.172 1 96.25 162 LEU B N 1
ATOM 3580 C CA . LEU B 1 162 ? 12.398 5.703 -26.781 1 96.25 162 LEU B CA 1
ATOM 3581 C C . LEU B 1 162 ? 11.211 6.652 -26.672 1 96.25 162 LEU B C 1
ATOM 3583 O O . LEU B 1 162 ? 10.266 6.383 -25.922 1 96.25 162 LEU B O 1
ATOM 3587 N N . PRO B 1 163 ? 11.156 7.742 -27.438 1 95.94 163 PRO B N 1
ATOM 3588 C CA . PRO B 1 163 ? 10.031 8.664 -27.297 1 95.94 163 PRO B CA 1
ATOM 3589 C C . PRO B 1 163 ? 8.688 8.008 -27.594 1 95.94 163 PRO B C 1
ATOM 3591 O O . PRO B 1 163 ? 7.715 8.219 -26.875 1 95.94 163 PRO B O 1
ATOM 3594 N N . SER B 1 164 ? 8.656 7.238 -28.609 1 96.25 164 SER B N 1
ATOM 3595 C CA . SER B 1 164 ? 7.414 6.566 -28.969 1 96.25 164 SER B CA 1
ATOM 3596 C C . SER B 1 164 ? 6.996 5.562 -27.891 1 96.25 164 SER B C 1
ATOM 3598 O O . SER B 1 164 ? 5.805 5.418 -27.609 1 96.25 164 SER B O 1
ATOM 3600 N N . ALA B 1 165 ? 7.953 4.84 -27.391 1 96.12 165 ALA B N 1
ATOM 3601 C CA . ALA B 1 165 ? 7.68 3.881 -26.328 1 96.12 165 ALA B CA 1
ATOM 3602 C C . ALA B 1 165 ? 7.129 4.582 -25.078 1 96.12 165 ALA B C 1
ATOM 3604 O O . ALA B 1 165 ? 6.195 4.086 -24.453 1 96.12 165 ALA B O 1
ATOM 3605 N N . LEU B 1 166 ? 7.703 5.672 -24.734 1 96.44 166 LEU B N 1
ATOM 3606 C CA . LEU B 1 166 ? 7.238 6.453 -23.594 1 96.44 166 LEU B CA 1
ATOM 3607 C C . LEU B 1 166 ? 5.816 6.961 -23.828 1 96.44 166 LEU B C 1
ATOM 3609 O O . LEU B 1 166 ? 4.977 6.879 -22.922 1 96.44 166 LEU B O 1
ATOM 3613 N N . GLU B 1 167 ? 5.574 7.48 -24.984 1 95.38 167 GLU B N 1
ATOM 3614 C CA . GLU B 1 167 ? 4.234 7.965 -25.312 1 95.38 167 GLU B CA 1
ATOM 3615 C C . GLU B 1 167 ? 3.195 6.859 -25.172 1 95.38 167 GLU B C 1
ATOM 3617 O O . GLU B 1 167 ? 2.111 7.082 -24.625 1 95.38 167 GLU B O 1
ATOM 3622 N N . LEU B 1 168 ? 3.572 5.719 -25.672 1 93.94 168 LEU B N 1
ATOM 3623 C CA . LEU B 1 168 ? 2.672 4.578 -25.547 1 93.94 168 LEU B CA 1
ATOM 3624 C C . LEU B 1 168 ? 2.4 4.262 -24.078 1 93.94 168 LEU B C 1
ATOM 3626 O O . LEU B 1 168 ? 1.248 4.078 -23.688 1 93.94 168 LEU B O 1
ATOM 3630 N N . ALA B 1 169 ? 3.432 4.145 -23.312 1 93.69 169 ALA B N 1
ATOM 3631 C CA . ALA B 1 169 ? 3.297 3.803 -21.891 1 93.69 169 ALA B CA 1
ATOM 3632 C C . ALA B 1 169 ? 2.477 4.855 -21.156 1 93.69 169 ALA B C 1
ATOM 3634 O O . ALA B 1 169 ? 1.654 4.523 -20.297 1 93.69 169 ALA B O 1
ATOM 3635 N N . PHE B 1 170 ? 2.613 6.121 -21.5 1 93.56 170 PHE B N 1
ATOM 3636 C CA . PHE B 1 170 ? 1.946 7.234 -20.828 1 93.56 170 PHE B CA 1
ATOM 3637 C C . PHE B 1 170 ? 0.446 7.203 -21.094 1 93.56 170 PHE B C 1
ATOM 3639 O O . PHE B 1 170 ? -0.327 7.867 -20.406 1 93.56 170 PHE B O 1
ATOM 3646 N N . ARG B 1 171 ? 0.045 6.469 -22.078 1 89.94 171 ARG B N 1
ATOM 3647 C CA . ARG B 1 171 ? -1.383 6.301 -22.344 1 89.94 171 ARG B CA 1
ATOM 3648 C C . ARG B 1 171 ? -2.053 5.527 -21.203 1 89.94 171 ARG B C 1
ATOM 3650 O O . ARG B 1 171 ? -3.27 5.613 -21.031 1 89.94 171 ARG B O 1
ATOM 3657 N N . TYR B 1 172 ? -1.184 4.863 -20.453 1 86.31 172 TYR B N 1
ATOM 3658 C CA . TYR B 1 172 ? -1.774 3.943 -19.5 1 86.31 172 TYR B CA 1
ATOM 3659 C C . TYR B 1 172 ? -1.434 4.355 -18.062 1 86.31 172 TYR B C 1
ATOM 3661 O O . TYR B 1 172 ? -2.08 3.91 -17.109 1 86.31 172 TYR B O 1
ATOM 3669 N N . ASP B 1 173 ? -0.45 5.102 -17.922 1 88.44 173 ASP B N 1
ATOM 3670 C CA . ASP B 1 173 ? -0.019 5.465 -16.578 1 88.44 173 ASP B CA 1
ATOM 3671 C C . ASP B 1 173 ? 0.746 6.789 -16.594 1 88.44 173 ASP B C 1
ATOM 3673 O O . ASP B 1 173 ? 1.269 7.203 -17.625 1 88.44 173 ASP B O 1
ATOM 3677 N N . ASP B 1 174 ? 0.812 7.406 -15.477 1 88.31 174 ASP B N 1
ATOM 3678 C CA . ASP B 1 174 ? 1.54 8.664 -15.359 1 88.31 174 ASP B CA 1
ATOM 3679 C C . ASP B 1 174 ? 2.998 8.422 -14.977 1 88.31 174 ASP B C 1
ATOM 3681 O O . ASP B 1 174 ? 3.863 9.258 -15.242 1 88.31 174 ASP B O 1
ATOM 3685 N N . ASP B 1 175 ? 3.283 7.363 -14.305 1 92.62 175 ASP B N 1
ATOM 3686 C CA . ASP B 1 175 ? 4.633 6.969 -13.914 1 92.62 175 ASP B CA 1
ATOM 3687 C C . ASP B 1 175 ? 5.125 5.789 -14.75 1 92.62 175 ASP B C 1
ATOM 3689 O O . ASP B 1 175 ? 4.547 4.699 -14.695 1 92.62 175 ASP B O 1
ATOM 3693 N N . ILE B 1 176 ? 6.211 6.039 -15.477 1 95.69 176 ILE B N 1
ATOM 3694 C CA . ILE B 1 176 ? 6.707 5.027 -16.406 1 95.69 176 ILE B CA 1
ATOM 3695 C C . ILE B 1 176 ? 8.055 4.5 -15.914 1 95.69 176 ILE B C 1
ATOM 3697 O O . ILE B 1 176 ? 8.906 5.277 -15.477 1 95.69 176 ILE B O 1
ATOM 3701 N N . LEU B 1 177 ? 8.164 3.232 -15.93 1 95.94 177 LEU B N 1
ATOM 3702 C CA . LEU B 1 177 ? 9.414 2.555 -15.586 1 95.94 177 LEU B CA 1
ATOM 3703 C C . LEU B 1 177 ? 10.242 2.293 -16.844 1 95.94 177 LEU B C 1
ATOM 3705 O O . LEU B 1 177 ? 9.781 1.646 -17.781 1 95.94 177 LEU B O 1
ATOM 3709 N N . VAL B 1 178 ? 11.438 2.818 -16.875 1 97 178 VAL B N 1
ATOM 3710 C CA . VAL B 1 178 ? 12.445 2.496 -17.875 1 97 178 VAL B CA 1
ATOM 3711 C C . VAL B 1 178 ? 13.57 1.685 -17.234 1 97 178 VAL B C 1
ATOM 3713 O O . VAL B 1 178 ? 14.336 2.207 -16.422 1 97 178 VAL B O 1
ATOM 3716 N N . GLU B 1 179 ? 13.656 0.431 -17.625 1 97.25 179 GLU B N 1
ATOM 3717 C CA . GLU B 1 179 ? 14.625 -0.422 -16.938 1 97.25 179 GLU B CA 1
ATOM 3718 C C . GLU B 1 179 ? 15.523 -1.154 -17.922 1 97.25 179 GLU B C 1
ATOM 3720 O O . GLU B 1 179 ? 15.125 -1.405 -19.062 1 97.25 179 GLU B O 1
ATOM 3725 N N . ARG B 1 180 ? 16.688 -1.489 -17.469 1 97.44 180 ARG B N 1
ATOM 3726 C CA . ARG B 1 180 ? 17.625 -2.287 -18.266 1 97.44 180 ARG B CA 1
ATOM 3727 C C . ARG B 1 180 ? 16.984 -3.609 -18.688 1 97.44 180 ARG B C 1
ATOM 3729 O O . ARG B 1 180 ? 16.344 -4.277 -17.875 1 97.44 180 ARG B O 1
ATOM 3736 N N . PHE B 1 181 ? 17.141 -3.893 -19.969 1 96.31 181 PHE B N 1
ATOM 3737 C CA . PHE B 1 181 ? 16.734 -5.219 -20.422 1 96.31 181 PHE B CA 1
ATOM 3738 C C . PHE B 1 181 ? 17.688 -6.285 -19.891 1 96.31 181 PHE B C 1
ATOM 3740 O O . PHE B 1 181 ? 18.906 -6.191 -20.078 1 96.31 181 PHE B O 1
ATOM 3747 N N . ILE B 1 182 ? 17.156 -7.266 -19.234 1 96.06 182 ILE B N 1
ATOM 3748 C CA . ILE B 1 182 ? 17.938 -8.391 -18.734 1 96.06 182 ILE B CA 1
ATOM 3749 C C . ILE B 1 182 ? 17.672 -9.633 -19.578 1 96.06 182 ILE B C 1
ATOM 3751 O O . ILE B 1 182 ? 16.547 -10.125 -19.625 1 96.06 182 ILE B O 1
ATOM 3755 N N . LYS B 1 183 ? 18.656 -10.078 -20.219 1 93.62 183 LYS B N 1
ATOM 3756 C CA . LYS B 1 183 ? 18.531 -11.352 -20.922 1 93.62 183 LYS B CA 1
ATOM 3757 C C . LYS B 1 183 ? 18.656 -12.523 -19.953 1 93.62 183 LYS B C 1
ATOM 3759 O O . LYS B 1 183 ? 19.656 -12.648 -19.234 1 93.62 183 LYS B O 1
ATOM 3764 N N . GLY B 1 184 ? 17.656 -13.312 -19.906 1 94.94 184 GLY B N 1
ATOM 3765 C CA . GLY B 1 184 ? 17.672 -14.438 -19 1 94.94 184 GLY B CA 1
ATOM 3766 C C . GLY B 1 184 ? 16.469 -15.344 -19.141 1 94.94 184 GLY B C 1
ATOM 3767 O O . GLY B 1 184 ? 15.602 -15.109 -19.984 1 94.94 184 GLY B O 1
ATOM 3768 N N . ARG B 1 185 ? 16.484 -16.422 -18.375 1 95.62 185 ARG B N 1
ATOM 3769 C CA . ARG B 1 185 ? 15.391 -17.375 -18.297 1 95.62 185 ARG B CA 1
ATOM 3770 C C . ARG B 1 185 ? 14.297 -16.891 -17.359 1 95.62 185 ARG B C 1
ATOM 3772 O O . ARG B 1 185 ? 14.578 -16.438 -16.25 1 95.62 185 ARG B O 1
ATOM 3779 N N . GLU B 1 186 ? 13.062 -16.984 -17.828 1 96.38 186 GLU B N 1
ATOM 3780 C CA . GLU B 1 186 ? 11.945 -16.641 -16.953 1 96.38 186 GLU B CA 1
ATOM 3781 C C . GLU B 1 186 ? 11.586 -17.812 -16.047 1 96.38 186 GLU B C 1
ATOM 3783 O O . GLU B 1 186 ? 11.164 -18.859 -16.516 1 96.38 186 GLU B O 1
ATOM 3788 N N . ILE B 1 187 ? 11.75 -17.594 -14.781 1 98.12 187 ILE B N 1
ATOM 3789 C CA . ILE B 1 187 ? 11.461 -18.625 -13.781 1 98.12 187 ILE B CA 1
ATOM 3790 C C . ILE B 1 187 ? 10.484 -18.062 -12.742 1 98.12 187 ILE B C 1
ATOM 3792 O O . ILE B 1 187 ? 10.68 -16.969 -12.227 1 98.12 187 ILE B O 1
ATOM 3796 N N . GLN B 1 188 ? 9.453 -18.828 -12.453 1 98.19 188 GLN B N 1
ATOM 3797 C CA . GLN B 1 188 ? 8.43 -18.422 -11.5 1 98.19 188 GLN B CA 1
ATOM 3798 C C . GLN B 1 188 ? 8.375 -19.359 -10.305 1 98.19 188 GLN B C 1
ATOM 3800 O O . GLN B 1 188 ? 8.438 -20.578 -10.469 1 98.19 188 GLN B O 1
ATOM 3805 N N . ILE B 1 189 ? 8.367 -18.812 -9.141 1 98.81 189 ILE B N 1
ATOM 3806 C CA . ILE B 1 189 ? 8.344 -19.578 -7.895 1 98.81 189 ILE B CA 1
ATOM 3807 C C . ILE B 1 189 ? 6.934 -19.562 -7.309 1 98.81 189 ILE B C 1
ATOM 3809 O O . ILE B 1 189 ? 6.324 -18.5 -7.164 1 98.81 189 ILE B O 1
ATOM 3813 N N . GLY B 1 190 ? 6.41 -20.75 -6.996 1 98.75 190 GLY B N 1
ATOM 3814 C CA . GLY B 1 190 ? 5.137 -20.844 -6.305 1 98.75 190 GLY B CA 1
ATOM 3815 C C . GLY B 1 190 ? 5.277 -20.844 -4.793 1 98.75 190 GLY B C 1
ATOM 3816 O O . GLY B 1 190 ? 6.066 -21.609 -4.238 1 98.75 190 GLY B O 1
ATOM 3817 N N . ILE B 1 191 ? 4.559 -19.953 -4.133 1 98.88 191 ILE B N 1
ATOM 3818 C CA . ILE B 1 191 ? 4.531 -19.859 -2.676 1 98.88 191 ILE B CA 1
ATOM 3819 C C . ILE B 1 191 ? 3.201 -20.391 -2.15 1 98.88 191 ILE B C 1
ATOM 3821 O O . ILE B 1 191 ? 2.141 -20.078 -2.693 1 98.88 191 ILE B O 1
ATOM 3825 N N . LEU B 1 192 ? 3.18 -21.203 -1.171 1 98.62 192 LEU B N 1
ATOM 3826 C CA . LEU B 1 192 ? 2.027 -21.688 -0.425 1 98.62 192 LEU B CA 1
ATOM 3827 C C . LEU B 1 192 ? 2.348 -21.797 1.062 1 98.62 192 LEU B C 1
ATOM 3829 O O . LEU B 1 192 ? 3.424 -22.281 1.437 1 98.62 192 LEU B O 1
ATOM 3833 N N . ASP B 1 193 ? 1.427 -21.375 1.911 1 97.69 193 ASP B N 1
ATOM 3834 C CA . ASP B 1 193 ? 1.665 -21.359 3.352 1 97.69 193 ASP B CA 1
ATOM 3835 C C . ASP B 1 193 ? 2.943 -20.594 3.684 1 97.69 193 ASP B C 1
ATOM 3837 O O . ASP B 1 193 ? 3.73 -21.031 4.527 1 97.69 193 ASP B O 1
ATOM 3841 N N . ASP B 1 194 ? 3.252 -19.609 2.861 1 97.88 194 ASP B N 1
ATOM 3842 C CA . ASP B 1 194 ? 4.352 -18.672 3.035 1 97.88 194 ASP B CA 1
ATOM 3843 C C . ASP B 1 194 ? 5.699 -19.344 2.781 1 97.88 194 ASP B C 1
ATOM 3845 O O . ASP B 1 194 ? 6.738 -18.859 3.221 1 97.88 194 ASP B O 1
ATOM 3849 N N . ARG B 1 195 ? 5.637 -20.453 2.062 1 98.31 195 ARG B N 1
ATOM 3850 C CA . ARG B 1 195 ? 6.852 -21.188 1.719 1 98.31 195 ARG B CA 1
ATOM 3851 C C . ARG B 1 195 ? 6.898 -21.5 0.228 1 98.31 195 ARG B C 1
ATOM 3853 O O . ARG B 1 195 ? 5.859 -21.734 -0.394 1 98.31 195 ARG B O 1
ATOM 3860 N N . ALA B 1 196 ? 8.102 -21.578 -0.255 1 98.62 196 ALA B N 1
ATOM 3861 C CA . ALA B 1 196 ? 8.25 -21.938 -1.664 1 98.62 196 ALA B CA 1
ATOM 3862 C C . ALA B 1 196 ? 7.93 -23.406 -1.897 1 98.62 196 ALA B C 1
ATOM 3864 O O . ALA B 1 196 ? 8.453 -24.281 -1.201 1 98.62 196 ALA B O 1
ATOM 3865 N N . MET B 1 197 ? 7.113 -23.656 -2.879 1 97.75 197 MET B N 1
ATOM 3866 C CA . MET B 1 197 ? 6.73 -25.031 -3.205 1 97.75 197 MET B CA 1
ATOM 3867 C C . MET B 1 197 ? 7.613 -25.594 -4.316 1 97.75 197 MET B C 1
ATOM 3869 O O . MET B 1 197 ? 7.766 -26.812 -4.438 1 97.75 197 MET B O 1
ATOM 3873 N N . GLY B 1 198 ? 8.023 -24.672 -5.141 1 98.06 198 GLY B N 1
ATOM 3874 C CA . GLY B 1 198 ? 8.75 -25.078 -6.336 1 98.06 198 GLY B CA 1
ATOM 3875 C C . GLY B 1 198 ? 8.852 -23.969 -7.371 1 98.06 198 GLY B C 1
ATOM 3876 O O . GLY B 1 198 ? 8.406 -22.844 -7.129 1 98.06 198 GLY B O 1
ATOM 3877 N N . ALA B 1 199 ? 9.492 -24.375 -8.484 1 98.38 199 ALA B N 1
ATOM 3878 C CA . ALA B 1 199 ? 9.758 -23.406 -9.547 1 98.38 199 ALA B CA 1
ATOM 3879 C C . ALA B 1 199 ? 9.383 -23.969 -10.914 1 98.38 199 ALA B C 1
ATOM 3881 O O . ALA B 1 199 ? 9.359 -25.188 -11.102 1 98.38 199 ALA B O 1
ATOM 3882 N N . ILE B 1 200 ? 9.07 -23.062 -11.82 1 97.81 200 ILE B N 1
ATOM 3883 C CA . ILE B 1 200 ? 8.758 -23.422 -13.195 1 97.81 200 ILE B CA 1
ATOM 3884 C C . ILE B 1 200 ? 9.414 -22.422 -14.148 1 97.81 200 ILE B C 1
ATOM 3886 O O . ILE B 1 200 ? 9.508 -21.234 -13.844 1 97.81 200 ILE B O 1
ATOM 3890 N N . GLU B 1 201 ? 9.891 -22.938 -15.25 1 97.31 201 GLU B N 1
ATOM 3891 C CA . GLU B 1 201 ? 10.453 -22.094 -16.297 1 97.31 201 GLU B CA 1
ATOM 3892 C C . GLU B 1 201 ? 9.492 -21.922 -17.453 1 97.31 201 GLU B C 1
ATOM 3894 O O . GLU B 1 201 ? 8.891 -22.906 -17.906 1 97.31 201 GLU B O 1
ATOM 3899 N N . ILE B 1 202 ? 9.312 -20.734 -17.891 1 93.81 202 ILE B N 1
ATOM 3900 C CA . ILE B 1 202 ? 8.523 -20.438 -19.078 1 93.81 202 ILE B CA 1
ATOM 3901 C C . ILE B 1 202 ? 9.445 -20.188 -20.266 1 93.81 202 ILE B C 1
ATOM 3903 O O . ILE B 1 202 ? 10.242 -19.25 -20.25 1 93.81 202 ILE B O 1
ATOM 3907 N N . VAL B 1 203 ? 9.297 -21 -21.297 1 90.19 203 VAL B N 1
ATOM 3908 C CA . VAL B 1 203 ? 10.133 -20.906 -22.484 1 90.19 203 VAL B CA 1
ATOM 3909 C C . VAL B 1 203 ? 9.289 -20.453 -23.672 1 90.19 203 VAL B C 1
ATOM 3911 O O . VAL B 1 203 ? 8.375 -21.172 -24.109 1 90.19 203 VAL B O 1
ATOM 3914 N N . PRO B 1 204 ? 9.539 -19.328 -24.125 1 79.44 204 PRO B N 1
ATOM 3915 C CA . PRO B 1 204 ? 8.766 -18.891 -25.281 1 79.44 204 PRO B CA 1
ATOM 3916 C C . PRO B 1 204 ? 9.031 -19.734 -26.516 1 79.44 204 PRO B C 1
ATOM 3918 O O . PRO B 1 204 ? 10.164 -20.172 -26.75 1 79.44 204 PRO B O 1
ATOM 3921 N N . VAL B 1 205 ? 8.055 -20.516 -27.188 1 66.5 205 VAL B N 1
ATOM 3922 C CA . VAL B 1 205 ? 8.227 -21.344 -28.375 1 66.5 205 VAL B CA 1
ATOM 3923 C C . VAL B 1 205 ? 8.742 -20.5 -29.531 1 66.5 205 VAL B C 1
ATOM 3925 O O . VAL B 1 205 ? 9.594 -20.938 -30.312 1 66.5 205 VAL B O 1
ATOM 3928 N N . ASN B 1 206 ? 8.023 -19.672 -30.016 1 54.88 206 ASN B N 1
ATOM 3929 C CA . ASN B 1 206 ? 8.539 -18.938 -31.156 1 54.88 206 ASN B CA 1
ATOM 3930 C C . ASN B 1 206 ? 9.719 -18.047 -30.781 1 54.88 206 ASN B C 1
ATOM 3932 O O . ASN B 1 206 ? 9.625 -17.25 -29.844 1 54.88 206 ASN B O 1
ATOM 3936 N N . GLU B 1 207 ? 10.859 -18.797 -30.875 1 45.72 207 GLU B N 1
ATOM 3937 C CA . GLU B 1 207 ? 12.188 -18.219 -30.641 1 45.72 207 GLU B CA 1
ATOM 3938 C C . GLU B 1 207 ? 12.211 -16.734 -30.969 1 45.72 207 GLU B C 1
ATOM 3940 O O . GLU B 1 207 ? 13.164 -16.031 -30.625 1 45.72 207 GLU B O 1
ATOM 3945 N N . PHE B 1 208 ? 11.805 -16.5 -32.312 1 38.28 208 PHE B N 1
ATOM 3946 C CA . PHE B 1 208 ? 12.125 -15.109 -32.656 1 38.28 208 PHE B CA 1
ATOM 3947 C C . PHE B 1 208 ? 11.602 -14.18 -31.562 1 38.28 208 PHE B C 1
ATOM 3949 O O . PHE B 1 208 ? 10.391 -13.969 -31.438 1 38.28 208 PHE B O 1
ATOM 3956 N N . TYR B 1 209 ? 12.039 -14.383 -30.453 1 41.47 209 TYR B N 1
ATOM 3957 C CA . TYR B 1 209 ? 11.875 -13.492 -29.312 1 41.47 209 TYR B CA 1
ATOM 3958 C C . TYR B 1 209 ? 11.805 -12.039 -29.766 1 41.47 209 TYR B C 1
ATOM 3960 O O . TYR B 1 209 ? 12.836 -11.352 -29.828 1 41.47 209 TYR B O 1
ATOM 3968 N N . ASP B 1 210 ? 11.398 -11.922 -30.906 1 38.38 210 ASP B N 1
ATOM 3969 C CA . ASP B 1 210 ? 11.266 -10.484 -31.109 1 38.38 210 ASP B CA 1
ATOM 3970 C C . ASP B 1 210 ? 10.609 -9.82 -29.906 1 38.38 210 ASP B C 1
ATOM 3972 O O . ASP B 1 210 ? 9.852 -10.461 -29.172 1 38.38 210 ASP B O 1
ATOM 3976 N N . PHE B 1 211 ? 11.266 -8.883 -29.5 1 41.41 211 PHE B N 1
ATOM 3977 C CA . PHE B 1 211 ? 10.82 -7.988 -28.438 1 41.41 211 PHE B CA 1
ATOM 3978 C C . PHE B 1 211 ? 9.305 -8.047 -28.281 1 41.41 211 PHE B C 1
ATOM 3980 O O . PHE B 1 211 ? 8.789 -7.93 -27.172 1 41.41 211 PHE B O 1
ATOM 3987 N N . GLU B 1 212 ? 8.672 -8.422 -29.359 1 40.94 212 GLU B N 1
ATOM 3988 C CA . GLU B 1 212 ? 7.211 -8.375 -29.406 1 40.94 212 GLU B CA 1
ATOM 3989 C C . GLU B 1 212 ? 6.598 -9.664 -28.875 1 40.94 212 GLU B C 1
ATOM 3991 O O . GLU B 1 212 ? 5.461 -9.664 -28.391 1 40.94 212 GLU B O 1
ATOM 3996 N N . ALA B 1 213 ? 7.25 -10.734 -28.953 1 43.47 213 ALA B N 1
ATOM 3997 C CA . ALA B 1 213 ? 6.637 -12.039 -28.703 1 43.47 213 ALA B CA 1
ATOM 3998 C C . ALA B 1 213 ? 6.324 -12.234 -27.219 1 43.47 213 ALA B C 1
ATOM 4000 O O . ALA B 1 213 ? 5.371 -12.93 -26.875 1 43.47 213 ALA B O 1
ATOM 4001 N N . LYS B 1 214 ? 7.27 -11.852 -26.422 1 42.72 214 LYS B N 1
ATOM 4002 C CA . LYS B 1 214 ? 7.066 -12.125 -25 1 42.72 214 LYS B CA 1
ATOM 4003 C C . LYS B 1 214 ? 5.645 -11.773 -24.578 1 42.72 214 LYS B C 1
ATOM 4005 O O . LYS B 1 214 ? 5.094 -12.391 -23.656 1 42.72 214 LYS B O 1
ATOM 4010 N N . TYR B 1 215 ? 5.066 -10.844 -25.234 1 40.38 215 TYR B N 1
ATOM 4011 C CA . TYR B 1 215 ? 3.764 -10.375 -24.766 1 40.38 215 TYR B CA 1
ATOM 4012 C C . TYR B 1 215 ? 2.643 -10.914 -25.641 1 40.38 215 TYR B C 1
ATOM 4014 O O . TYR B 1 215 ? 1.477 -10.555 -25.469 1 40.38 215 TYR B O 1
ATOM 4022 N N . THR B 1 216 ? 3.062 -11.664 -26.688 1 40.81 216 THR B N 1
ATOM 4023 C CA . THR B 1 216 ? 1.97 -12.273 -27.438 1 40.81 216 THR B CA 1
ATOM 4024 C C . THR B 1 216 ? 1.611 -13.641 -26.859 1 40.81 216 THR B C 1
ATOM 4026 O O . THR B 1 216 ? 2.496 -14.414 -26.5 1 40.81 216 THR B O 1
ATOM 4029 N N . ALA B 1 217 ? 0.412 -13.859 -26.484 1 46.91 217 ALA B N 1
ATOM 4030 C CA . ALA B 1 217 ? -0.208 -15.086 -26 1 46.91 217 ALA B CA 1
ATOM 4031 C C . ALA B 1 217 ? 0.26 -16.297 -26.812 1 46.91 217 ALA B C 1
ATOM 4033 O O . ALA B 1 217 ? -0.28 -16.578 -27.891 1 46.91 217 ALA B O 1
ATOM 4034 N N . GLY B 1 218 ? 1.502 -16.312 -27.297 1 50.66 218 GLY B N 1
ATOM 4035 C CA . GLY B 1 218 ? 1.825 -17.547 -27.969 1 50.66 218 GLY B CA 1
ATOM 4036 C C . GLY B 1 218 ? 2.076 -18.703 -27.016 1 50.66 218 GLY B C 1
ATOM 4037 O O . GLY B 1 218 ? 2.043 -18.531 -25.797 1 50.66 218 GLY B O 1
ATOM 4038 N N . LYS B 1 219 ? 2.234 -20.016 -27.594 1 62.94 219 LYS B N 1
ATOM 4039 C CA . LYS B 1 219 ? 2.467 -21.312 -26.938 1 62.94 219 LYS B CA 1
ATOM 4040 C C . LYS B 1 219 ? 3.795 -21.312 -26.188 1 62.94 219 LYS B C 1
ATOM 4042 O O . LYS B 1 219 ? 4.812 -20.859 -26.719 1 62.94 219 LYS B O 1
ATOM 4047 N N . ALA B 1 220 ? 3.781 -21.125 -24.891 1 75.5 220 ALA B N 1
ATOM 4048 C CA . ALA B 1 220 ? 4.98 -21.297 -24.078 1 75.5 220 ALA B CA 1
ATOM 4049 C C . ALA B 1 220 ? 5.105 -22.719 -23.562 1 75.5 220 ALA B C 1
ATOM 4051 O O . ALA B 1 220 ? 4.102 -23.391 -23.297 1 75.5 220 ALA B O 1
ATOM 4052 N N . GLU B 1 221 ? 6.285 -23.141 -23.781 1 86.5 221 GLU B N 1
ATOM 4053 C CA . GLU B 1 221 ? 6.609 -24.406 -23.141 1 86.5 221 GLU B CA 1
ATOM 4054 C C . GLU B 1 221 ? 6.977 -24.203 -21.672 1 86.5 221 GLU B C 1
ATOM 4056 O O . GLU B 1 221 ? 7.637 -23.234 -21.312 1 86.5 221 GLU B O 1
ATOM 4061 N N . HIS B 1 222 ? 6.508 -25.109 -20.828 1 92.81 222 HIS B N 1
ATOM 4062 C CA . HIS B 1 222 ? 6.812 -25.078 -19.406 1 92.81 222 HIS B CA 1
ATOM 4063 C C . HIS B 1 222 ? 7.777 -26.203 -19.031 1 92.81 222 HIS B C 1
ATOM 4065 O O . HIS B 1 222 ? 7.602 -27.344 -19.438 1 92.81 222 HIS B O 1
ATOM 4071 N N . ILE B 1 223 ? 8.766 -25.859 -18.344 1 96 223 ILE B N 1
ATOM 4072 C CA . ILE B 1 223 ? 9.688 -26.828 -17.781 1 96 223 ILE B CA 1
ATOM 4073 C C . ILE B 1 223 ? 9.602 -26.781 -16.25 1 96 223 ILE B C 1
ATOM 4075 O O . ILE B 1 223 ? 10.016 -25.797 -15.633 1 96 223 ILE B O 1
ATOM 4079 N N . CYS B 1 224 ? 9.141 -27.859 -15.688 1 96 224 CYS B N 1
ATOM 4080 C CA . CYS B 1 224 ? 8.891 -27.906 -14.25 1 96 224 CYS B CA 1
ATOM 4081 C C . CYS B 1 224 ? 9.328 -29.25 -13.664 1 96 224 CYS B C 1
ATOM 4083 O O . CYS B 1 224 ? 8.734 -30.281 -13.977 1 96 224 CYS B O 1
ATOM 4085 N N . PRO B 1 225 ? 10.336 -29.312 -12.875 1 96.44 225 PRO B N 1
ATOM 4086 C CA . PRO B 1 225 ? 11.125 -28.172 -12.43 1 96.44 225 PRO B CA 1
ATOM 4087 C C . PRO B 1 225 ? 12.07 -27.641 -13.516 1 96.44 225 PRO B C 1
ATOM 4089 O O . PRO B 1 225 ? 12.383 -28.359 -14.461 1 96.44 225 PRO B O 1
ATOM 4092 N N . PRO B 1 226 ? 12.492 -26.375 -13.32 1 97.5 226 PRO B N 1
ATOM 4093 C CA . PRO B 1 226 ? 13.492 -25.875 -14.266 1 97.5 226 PRO B CA 1
ATOM 4094 C C . PRO B 1 226 ? 14.82 -26.625 -14.172 1 97.5 226 PRO B C 1
ATOM 4096 O O . PRO B 1 226 ? 15.156 -27.156 -13.102 1 97.5 226 PRO B O 1
ATOM 4099 N N . VAL B 1 227 ? 15.555 -26.672 -15.273 1 96.62 227 VAL B N 1
ATOM 4100 C CA . VAL B 1 227 ? 16.875 -27.312 -15.289 1 96.62 227 VAL B CA 1
ATOM 4101 C C . VAL B 1 227 ? 17.938 -26.312 -14.82 1 96.62 227 VAL B C 1
ATOM 4103 O O . VAL B 1 227 ? 18.453 -25.531 -15.617 1 96.62 227 VAL B O 1
ATOM 4106 N N . LEU B 1 228 ? 18.266 -26.391 -13.562 1 96.5 228 LEU B N 1
ATOM 4107 C CA . LEU B 1 228 ? 19.219 -25.516 -12.898 1 96.5 228 LEU B CA 1
ATOM 4108 C C . LEU B 1 228 ? 20.141 -26.312 -11.984 1 96.5 228 LEU B C 1
ATOM 4110 O O . LEU B 1 228 ? 19.75 -27.375 -11.469 1 96.5 228 LEU B O 1
ATOM 4114 N N . PRO B 1 229 ? 21.406 -25.766 -11.797 1 96.69 229 PRO B N 1
ATOM 4115 C CA . PRO B 1 229 ? 22.188 -26.344 -10.695 1 96.69 229 PRO B CA 1
ATOM 4116 C C . PRO B 1 229 ? 21.453 -26.312 -9.367 1 96.69 229 PRO B C 1
ATOM 4118 O O . PRO B 1 229 ? 20.719 -25.344 -9.078 1 96.69 229 PRO B O 1
ATOM 4121 N N . ALA B 1 230 ? 21.703 -27.297 -8.547 1 96.38 230 ALA B N 1
ATOM 4122 C CA . ALA B 1 230 ? 20.984 -27.484 -7.293 1 96.38 230 ALA B CA 1
ATOM 4123 C C . ALA B 1 230 ? 21.109 -26.25 -6.398 1 96.38 230 ALA B C 1
ATOM 4125 O O . ALA B 1 230 ? 20.125 -25.812 -5.793 1 96.38 230 ALA B O 1
ATOM 4126 N N . GLU B 1 231 ? 22.266 -25.734 -6.379 1 97.31 231 GLU B N 1
ATOM 4127 C CA . GLU B 1 231 ? 22.516 -24.578 -5.52 1 97.31 231 GLU B CA 1
ATOM 4128 C C . GLU B 1 231 ? 21.719 -23.359 -5.992 1 97.31 231 GLU B C 1
ATOM 4130 O O . GLU B 1 231 ? 21.172 -22.625 -5.18 1 97.31 231 GLU B O 1
ATOM 4135 N N . LEU B 1 232 ? 21.672 -23.172 -7.277 1 97.69 232 LEU B N 1
ATOM 4136 C CA . LEU B 1 232 ? 20.938 -22.047 -7.844 1 97.69 232 LEU B CA 1
ATOM 4137 C C . LEU B 1 232 ? 19.438 -22.219 -7.609 1 97.69 232 LEU B C 1
ATOM 4139 O O . LEU B 1 232 ? 18.734 -21.25 -7.297 1 97.69 232 LEU B O 1
ATOM 4143 N N . HIS B 1 233 ? 18.953 -23.375 -7.762 1 97.44 233 HIS B N 1
ATOM 4144 C CA . HIS B 1 233 ? 17.547 -23.672 -7.512 1 97.44 233 HIS B CA 1
ATOM 4145 C C . HIS B 1 233 ? 17.172 -23.359 -6.074 1 97.44 233 HIS B C 1
ATOM 4147 O O . HIS B 1 233 ? 16.156 -22.703 -5.828 1 97.44 233 HIS B O 1
ATOM 4153 N N . ARG B 1 234 ? 17.984 -23.797 -5.16 1 97.5 234 ARG B N 1
ATOM 4154 C CA . ARG B 1 234 ? 17.734 -23.531 -3.746 1 97.5 234 ARG B CA 1
ATOM 4155 C C . ARG B 1 234 ? 17.734 -22.031 -3.457 1 97.5 234 ARG B C 1
ATOM 4157 O O . ARG B 1 234 ? 16.891 -21.531 -2.711 1 97.5 234 ARG B O 1
ATOM 4164 N N . ARG B 1 235 ? 18.656 -21.391 -4.012 1 97.69 235 ARG B N 1
ATOM 4165 C CA . ARG B 1 235 ? 18.766 -19.953 -3.822 1 97.69 235 ARG B CA 1
ATOM 4166 C C . ARG B 1 235 ? 17.531 -19.234 -4.375 1 97.69 235 ARG B C 1
ATOM 4168 O O . ARG B 1 235 ? 17.016 -18.297 -3.754 1 97.69 235 ARG B O 1
ATOM 4175 N N . LEU B 1 236 ? 17.078 -19.672 -5.48 1 98 236 LEU B N 1
ATOM 4176 C CA . LEU B 1 236 ? 15.906 -19.078 -6.109 1 98 236 LEU B CA 1
ATOM 4177 C C . LEU B 1 236 ? 14.672 -19.25 -5.234 1 98 236 LEU B C 1
ATOM 4179 O O . LEU B 1 236 ? 13.867 -18.312 -5.09 1 98 236 LEU B O 1
ATOM 4183 N N . LEU B 1 237 ? 14.508 -20.422 -4.703 1 98.56 237 LEU B N 1
ATOM 4184 C CA . LEU B 1 237 ? 13.383 -20.672 -3.809 1 98.56 237 LEU B CA 1
ATOM 4185 C C . LEU B 1 237 ? 13.453 -19.75 -2.59 1 98.56 237 LEU B C 1
ATOM 4187 O O . LEU B 1 237 ? 12.445 -19.156 -2.201 1 98.56 237 LEU B O 1
ATOM 4191 N N . ALA B 1 238 ? 14.617 -19.609 -2.053 1 98.44 238 ALA B N 1
ATOM 4192 C CA . ALA B 1 238 ? 14.82 -18.75 -0.888 1 98.44 238 ALA B CA 1
ATOM 4193 C C . ALA B 1 238 ? 14.531 -17.297 -1.226 1 98.44 238 ALA B C 1
ATOM 4195 O O . ALA B 1 238 ? 13.922 -16.578 -0.429 1 98.44 238 ALA B O 1
ATOM 4196 N N . GLU B 1 239 ? 14.945 -16.844 -2.393 1 98.38 239 GLU B N 1
ATOM 4197 C CA . GLU B 1 239 ? 14.695 -15.477 -2.83 1 98.38 239 GLU B CA 1
ATOM 4198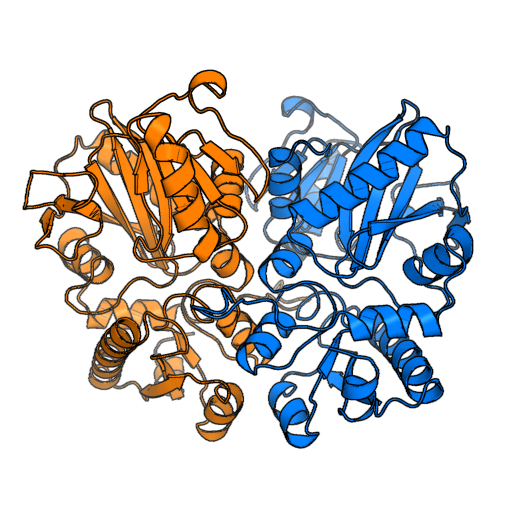 C C . GLU B 1 239 ? 13.211 -15.234 -3.086 1 98.38 239 GLU B C 1
ATOM 4200 O O . GLU B 1 239 ? 12.711 -14.141 -2.855 1 98.38 239 GLU B O 1
ATOM 4205 N N . GLY B 1 240 ? 12.578 -16.266 -3.604 1 98.69 240 GLY B N 1
ATOM 4206 C CA . GLY B 1 240 ? 11.133 -16.172 -3.752 1 98.69 240 GLY B CA 1
ATOM 4207 C C . GLY B 1 240 ? 10.414 -15.93 -2.438 1 98.69 240 GLY B C 1
ATOM 4208 O O . GLY B 1 240 ? 9.539 -15.07 -2.352 1 98.69 240 GLY B O 1
ATOM 4209 N N . GLU B 1 241 ? 10.789 -16.672 -1.41 1 98.62 241 GLU B N 1
ATOM 4210 C CA . GLU B 1 241 ? 10.219 -16.484 -0.079 1 98.62 241 GLU B CA 1
ATOM 4211 C C . GLU B 1 241 ? 10.531 -15.086 0.466 1 98.62 241 GLU B C 1
ATOM 4213 O O . GLU B 1 241 ? 9.672 -14.445 1.07 1 98.62 241 GLU B O 1
ATOM 4218 N N . ALA B 1 242 ? 11.766 -14.672 0.208 1 98.25 242 ALA B N 1
ATOM 4219 C CA . ALA B 1 242 ? 12.188 -13.352 0.682 1 98.25 242 ALA B CA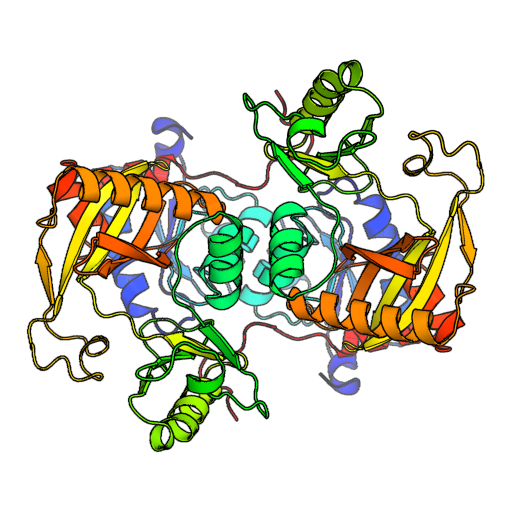 1
ATOM 4220 C C . ALA B 1 242 ? 11.367 -12.242 0.023 1 98.25 242 ALA B C 1
ATOM 4222 O O . ALA B 1 242 ? 10.977 -11.281 0.681 1 98.25 242 ALA B O 1
ATOM 4223 N N . ALA B 1 243 ? 11.109 -12.383 -1.256 1 98.81 243 ALA B N 1
ATOM 4224 C CA . ALA B 1 243 ? 10.312 -11.398 -1.979 1 98.81 243 ALA B CA 1
ATOM 4225 C C . ALA B 1 243 ? 8.875 -11.359 -1.458 1 98.81 243 ALA B C 1
ATOM 4227 O O . ALA B 1 243 ? 8.312 -10.281 -1.254 1 98.81 243 ALA B O 1
ATOM 4228 N N . HIS B 1 244 ? 8.312 -12.547 -1.261 1 98.75 244 HIS B N 1
ATOM 4229 C CA . HIS B 1 244 ? 6.984 -12.695 -0.67 1 98.75 244 HIS B CA 1
ATOM 4230 C C . HIS B 1 244 ? 6.898 -11.992 0.679 1 98.75 244 HIS B C 1
ATOM 4232 O O . HIS B 1 244 ? 5.957 -11.234 0.929 1 98.75 244 HIS B O 1
ATOM 4238 N N . ARG B 1 245 ? 7.879 -12.125 1.476 1 97 245 ARG B N 1
ATOM 4239 C CA . ARG B 1 245 ? 7.922 -11.523 2.807 1 97 245 ARG B CA 1
ATOM 4240 C C . ARG B 1 245 ? 8.188 -10.023 2.73 1 97 245 ARG B C 1
ATOM 4242 O O . ARG B 1 245 ? 7.648 -9.25 3.521 1 97 245 ARG B O 1
ATOM 4249 N N . ALA B 1 246 ? 8.992 -9.656 1.811 1 97.25 246 ALA B N 1
ATOM 4250 C CA . ALA B 1 246 ? 9.391 -8.25 1.688 1 97.25 246 ALA B CA 1
ATOM 4251 C C . ALA B 1 246 ? 8.172 -7.355 1.484 1 97.25 246 ALA B C 1
ATOM 4253 O O . ALA B 1 246 ? 8.109 -6.258 2.043 1 97.25 246 ALA B O 1
ATOM 4254 N N . LEU B 1 247 ? 7.238 -7.867 0.745 1 98.19 247 LEU B N 1
ATOM 4255 C CA . LEU B 1 247 ? 6.062 -7.051 0.47 1 98.19 247 LEU B CA 1
ATOM 4256 C C . LEU B 1 247 ? 5 -7.246 1.55 1 98.19 247 LEU B C 1
ATOM 4258 O O . LEU B 1 247 ? 3.969 -6.57 1.541 1 98.19 247 LEU B O 1
ATOM 4262 N N . GLY B 1 248 ? 5.234 -8.125 2.459 1 96.5 248 GLY B N 1
ATOM 4263 C CA . GLY B 1 248 ? 4.266 -8.414 3.504 1 96.5 248 GLY B CA 1
ATOM 4264 C C . GLY B 1 248 ? 3.16 -9.344 3.049 1 96.5 248 GLY B C 1
ATOM 4265 O O . GLY B 1 248 ? 2.047 -9.297 3.574 1 96.5 248 GLY B O 1
ATOM 4266 N N . CYS B 1 249 ? 3.416 -10.141 2.045 1 98.31 249 CYS B N 1
ATOM 4267 C CA . CYS B 1 249 ? 2.418 -11.078 1.542 1 98.31 249 CYS B CA 1
ATOM 4268 C C . CYS B 1 249 ? 2.154 -12.188 2.553 1 98.31 249 CYS B C 1
ATOM 4270 O O . CYS B 1 249 ? 2.979 -12.445 3.434 1 98.31 249 CYS B O 1
ATOM 4272 N N . SER B 1 250 ? 1.001 -12.812 2.395 1 97.25 250 SER B N 1
ATOM 4273 C CA . SER B 1 250 ? 0.603 -13.898 3.281 1 97.25 250 SER B CA 1
ATOM 4274 C C . SER B 1 250 ? -0.146 -14.984 2.518 1 97.25 250 SER B C 1
ATOM 4276 O O . SER B 1 250 ? -0.937 -14.688 1.62 1 97.25 250 SER B O 1
ATOM 4278 N N . GLY B 1 251 ? 0.11 -16.234 2.9 1 97.56 251 GLY B N 1
ATOM 4279 C CA . GLY B 1 251 ? -0.623 -17.359 2.363 1 97.56 251 GLY B CA 1
ATOM 4280 C C . GLY B 1 251 ? 0.007 -17.938 1.109 1 97.56 251 GLY B C 1
ATOM 4281 O O . GLY B 1 251 ? 0.742 -18.938 1.176 1 97.56 251 GLY B O 1
ATOM 4282 N N . TYR B 1 252 ? -0.211 -17.203 0.018 1 98.62 252 TYR B N 1
ATOM 4283 C CA . TYR B 1 252 ? 0.299 -17.719 -1.251 1 98.62 252 TYR B CA 1
ATOM 4284 C C . TYR B 1 252 ? 0.577 -16.578 -2.221 1 98.62 252 TYR B C 1
ATOM 4286 O O . TYR B 1 252 ? 0.052 -15.469 -2.059 1 98.62 252 TYR B O 1
ATOM 4294 N N . SER B 1 253 ? 1.427 -16.781 -3.105 1 98.81 253 SER B N 1
ATOM 4295 C CA . SER B 1 253 ? 1.758 -15.891 -4.207 1 98.81 253 SER B CA 1
ATOM 4296 C C . SER B 1 253 ? 2.611 -16.594 -5.258 1 98.81 253 SER B C 1
ATOM 4298 O O . SER B 1 253 ? 2.945 -17.766 -5.105 1 98.81 253 SER B O 1
ATOM 4300 N N . ARG B 1 254 ? 2.811 -15.977 -6.332 1 98.62 254 ARG B N 1
ATOM 4301 C CA . ARG B 1 254 ? 3.773 -16.391 -7.344 1 98.62 254 ARG B CA 1
ATOM 4302 C C . ARG B 1 254 ? 4.809 -15.305 -7.602 1 98.62 254 ARG B C 1
ATOM 4304 O O . ARG B 1 254 ? 4.453 -14.148 -7.84 1 98.62 254 ARG B O 1
ATOM 4311 N N . VAL B 1 255 ? 6.039 -15.648 -7.57 1 98.81 255 VAL B N 1
ATOM 4312 C CA . VAL B 1 255 ? 7.129 -14.695 -7.699 1 98.81 255 VAL B CA 1
ATOM 4313 C C . VAL B 1 255 ? 7.887 -14.938 -9 1 98.81 255 VAL B C 1
ATOM 4315 O O . VAL B 1 255 ? 8.344 -16.047 -9.258 1 98.81 255 VAL B O 1
ATOM 4318 N N . ASP B 1 256 ? 8.031 -13.906 -9.797 1 97.56 256 ASP B N 1
ATOM 4319 C CA . ASP B 1 256 ? 8.633 -14.023 -11.125 1 97.56 256 ASP B CA 1
ATOM 4320 C C . ASP B 1 256 ? 10.055 -13.477 -11.133 1 97.56 256 ASP B C 1
ATOM 4322 O O . ASP B 1 256 ? 10.305 -12.375 -10.633 1 97.56 256 ASP B O 1
ATOM 4326 N N . PHE B 1 257 ? 10.953 -14.266 -11.781 1 98.44 257 PHE B N 1
ATOM 4327 C CA . PHE B 1 257 ? 12.359 -13.891 -11.898 1 98.44 257 PHE B CA 1
ATOM 4328 C C . PHE B 1 257 ? 12.836 -14 -13.344 1 98.44 257 PHE B C 1
ATOM 4330 O O . PHE B 1 257 ? 12.258 -14.75 -14.133 1 98.44 257 PHE B O 1
ATOM 4337 N N . LEU B 1 258 ? 13.836 -13.258 -13.609 1 97.62 258 LEU B N 1
ATOM 4338 C CA . LEU B 1 258 ? 14.75 -13.547 -14.711 1 97.62 258 LEU B CA 1
ATOM 4339 C C . LEU B 1 258 ? 16.094 -14.055 -14.188 1 97.62 258 LEU B C 1
ATOM 4341 O O . LEU B 1 258 ? 16.703 -13.422 -13.328 1 97.62 258 LEU B O 1
ATOM 4345 N N . VAL B 1 259 ? 16.5 -15.172 -14.695 1 98.12 259 VAL B N 1
ATOM 4346 C CA . VAL B 1 259 ? 17.766 -15.75 -14.281 1 98.12 259 VAL B CA 1
ATOM 4347 C C . VAL B 1 259 ? 18.766 -15.695 -15.438 1 98.12 259 VAL B C 1
ATOM 4349 O O . VAL B 1 259 ? 18.531 -16.281 -16.5 1 98.12 259 VAL B O 1
ATOM 4352 N N . THR B 1 260 ? 19.859 -15.031 -15.211 1 97.56 260 THR B N 1
ATOM 4353 C CA . THR B 1 260 ? 20.859 -14.867 -16.266 1 97.56 260 THR B CA 1
ATOM 4354 C C . THR B 1 260 ? 21.719 -16.125 -16.406 1 97.56 260 THR B C 1
ATOM 4356 O O . THR B 1 260 ? 21.672 -17.016 -15.555 1 97.56 260 THR B O 1
ATOM 4359 N N . GLU B 1 261 ? 22.438 -16.141 -17.453 1 95.44 261 GLU B N 1
ATOM 4360 C CA . GLU B 1 261 ? 23.359 -17.25 -17.672 1 95.44 261 GLU B CA 1
ATOM 4361 C C . GLU B 1 261 ? 24.391 -17.359 -16.547 1 95.44 261 GLU B C 1
ATOM 4363 O O . GLU B 1 261 ? 24.812 -18.469 -16.188 1 95.44 261 GLU B O 1
ATOM 4368 N N . GLY B 1 262 ? 24.734 -16.266 -15.961 1 95.25 262 GLY B N 1
ATOM 4369 C CA . GLY B 1 262 ? 25.688 -16.234 -14.875 1 95.25 262 GLY B CA 1
ATOM 4370 C C . GLY B 1 262 ? 25.094 -16.594 -13.531 1 95.25 262 GLY B C 1
ATOM 4371 O O . GLY B 1 262 ? 25.812 -16.719 -12.531 1 95.25 262 GLY B O 1
ATOM 4372 N N . GLY B 1 263 ? 23.828 -16.75 -13.508 1 96.25 263 GLY B N 1
ATOM 4373 C CA . GLY B 1 263 ? 23.188 -17.219 -12.289 1 96.25 263 GLY B CA 1
ATOM 4374 C C . GLY B 1 263 ? 22.609 -16.078 -11.453 1 96.25 263 GLY B C 1
ATOM 4375 O O . GLY B 1 263 ? 22.188 -16.297 -10.32 1 96.25 263 GLY B O 1
ATOM 4376 N N . GLU B 1 264 ? 22.641 -14.883 -11.93 1 96.88 264 GLU B N 1
ATOM 4377 C CA . GLU B 1 264 ? 22.016 -13.781 -11.211 1 96.88 264 GLU B CA 1
ATOM 4378 C C . GLU B 1 264 ? 20.484 -13.852 -11.312 1 96.88 264 GLU B C 1
ATOM 4380 O O . GLU B 1 264 ? 19.953 -14.133 -12.383 1 96.88 264 GLU B O 1
ATOM 4385 N N . CYS B 1 265 ? 19.844 -13.68 -10.188 1 98 265 CYS B N 1
ATOM 4386 C CA . CYS B 1 265 ? 18.375 -13.734 -10.117 1 98 265 CYS B CA 1
ATOM 4387 C C . CYS B 1 265 ? 17.781 -12.344 -10 1 98 265 CYS B C 1
ATOM 4389 O O . CYS B 1 265 ? 17.859 -11.719 -8.938 1 98 265 CYS B O 1
ATOM 4391 N N . TYR B 1 266 ? 17.188 -11.859 -11.078 1 98.44 266 TYR B N 1
ATOM 4392 C CA . TYR B 1 266 ? 16.531 -10.555 -11.07 1 98.44 266 TYR B CA 1
ATOM 4393 C C . TYR B 1 266 ? 15.039 -10.688 -10.781 1 98.44 266 TYR B C 1
ATOM 4395 O O . TYR B 1 266 ? 14.312 -11.336 -11.539 1 98.44 266 TYR B O 1
ATOM 4403 N N . LEU B 1 267 ? 14.617 -10.148 -9.703 1 98.56 267 LEU B N 1
ATOM 4404 C CA . LEU B 1 267 ? 13.219 -10.18 -9.289 1 98.56 267 LEU B CA 1
ATOM 4405 C C . LEU B 1 267 ? 12.375 -9.266 -10.164 1 98.56 267 LEU B C 1
ATOM 4407 O O . LEU B 1 267 ? 12.719 -8.094 -10.359 1 98.56 267 LEU B O 1
ATOM 4411 N N . LEU B 1 268 ? 11.312 -9.781 -10.703 1 96.25 268 LEU B N 1
ATOM 4412 C CA . LEU B 1 268 ? 10.422 -9.008 -11.57 1 96.25 268 LEU B CA 1
ATOM 4413 C C . LEU B 1 268 ? 9.203 -8.508 -10.797 1 96.25 268 LEU B C 1
ATOM 4415 O O . LEU B 1 268 ? 9.008 -7.301 -10.656 1 96.25 268 LEU B O 1
ATOM 4419 N N . GLU B 1 269 ? 8.422 -9.414 -10.273 1 96.31 269 GLU B N 1
ATOM 4420 C CA . GLU B 1 269 ? 7.188 -9.039 -9.578 1 96.31 269 GLU B CA 1
ATOM 4421 C C . GLU B 1 269 ? 6.691 -10.18 -8.695 1 96.31 269 GLU B C 1
ATOM 4423 O O . GLU B 1 269 ? 7.141 -11.32 -8.828 1 96.31 269 GLU B O 1
ATOM 4428 N N . VAL B 1 270 ? 5.871 -9.852 -7.758 1 98.31 270 VAL B N 1
ATOM 4429 C CA . VAL B 1 270 ? 5.102 -10.797 -6.953 1 98.31 270 VAL B CA 1
ATOM 4430 C C . VAL B 1 270 ? 3.625 -10.711 -7.324 1 98.31 270 VAL B C 1
ATOM 4432 O O . VAL B 1 270 ? 3.033 -9.625 -7.297 1 98.31 270 VAL B O 1
ATOM 4435 N N . ASN B 1 271 ? 3.08 -11.789 -7.746 1 97.19 271 ASN B N 1
ATOM 4436 C CA . ASN B 1 271 ? 1.652 -11.883 -8.023 1 97.19 271 ASN B CA 1
ATOM 4437 C C . ASN B 1 271 ? 0.881 -12.422 -6.82 1 97.19 271 ASN B C 1
ATOM 4439 O O . ASN B 1 271 ? 0.98 -13.602 -6.488 1 97.19 271 ASN B O 1
ATOM 4443 N N . THR B 1 272 ? 0.062 -11.594 -6.234 1 98.25 272 THR B N 1
ATOM 4444 C CA . THR B 1 272 ? -0.561 -11.93 -4.961 1 98.25 272 THR B CA 1
ATOM 4445 C C . THR B 1 272 ? -1.794 -12.797 -5.172 1 98.25 272 THR B C 1
ATOM 4447 O O . THR B 1 272 ? -2.279 -13.438 -4.234 1 98.25 272 THR B O 1
ATOM 4450 N N . LEU B 1 273 ? -2.352 -12.773 -6.379 1 97.75 273 LEU B N 1
ATOM 4451 C CA . LEU B 1 273 ? -3.494 -13.609 -6.746 1 97.75 273 LEU B CA 1
ATOM 4452 C C . LEU B 1 273 ? -3.264 -14.289 -8.086 1 97.75 273 LEU B C 1
ATOM 4454 O O . LEU B 1 273 ? -3.955 -13.992 -9.07 1 97.75 273 LEU B O 1
ATOM 4458 N N . PRO B 1 274 ? -2.34 -15.18 -8.109 1 97.06 274 PRO B N 1
ATOM 4459 C CA . PRO B 1 274 ? -2.053 -15.852 -9.383 1 97.06 274 PRO B CA 1
ATOM 4460 C C . PRO B 1 274 ? -3.252 -16.625 -9.922 1 97.06 274 PRO B C 1
ATOM 4462 O O . PRO B 1 274 ? -4.168 -16.969 -9.172 1 97.06 274 PRO B O 1
ATOM 4465 N N . GLY B 1 275 ? -3.188 -16.891 -11.188 1 94.75 275 GLY B N 1
ATOM 4466 C CA . GLY B 1 275 ? -4.23 -17.672 -11.82 1 94.75 275 GLY B CA 1
ATOM 4467 C C . GLY B 1 275 ? -4.449 -19.016 -11.156 1 94.75 275 GLY B C 1
ATOM 4468 O O . GLY B 1 275 ? -3.49 -19.672 -10.727 1 94.75 275 GLY B O 1
ATOM 4469 N N . MET B 1 276 ? -5.73 -19.453 -11.18 1 96.12 276 MET B N 1
ATOM 4470 C CA . MET B 1 276 ? -6.113 -20.656 -10.445 1 96.12 276 MET B CA 1
ATOM 4471 C C . MET B 1 276 ? -6.984 -21.562 -11.312 1 96.12 276 MET B C 1
ATOM 4473 O O . MET B 1 276 ? -8.039 -22.016 -10.875 1 96.12 276 MET B O 1
ATOM 4477 N N . THR B 1 277 ? -6.516 -21.766 -12.453 1 89.56 277 THR B N 1
ATOM 4478 C CA . THR B 1 277 ? -7.055 -22.859 -13.258 1 89.56 277 THR B CA 1
ATOM 4479 C C . THR B 1 277 ? -6.09 -24.047 -13.273 1 89.56 277 THR B C 1
ATOM 4481 O O . THR B 1 277 ? -4.93 -23.922 -12.875 1 89.56 277 THR B O 1
ATOM 4484 N N . ALA B 1 278 ? -6.602 -25.125 -13.766 1 80.5 278 ALA B N 1
ATOM 4485 C CA . ALA B 1 278 ? -5.742 -26.297 -13.82 1 80.5 278 ALA B CA 1
ATOM 4486 C C . ALA B 1 278 ? -4.547 -26.078 -14.734 1 80.5 278 ALA B C 1
ATOM 4488 O O . ALA B 1 278 ? -3.508 -26.719 -14.586 1 80.5 278 ALA B O 1
ATOM 4489 N N . LEU B 1 279 ? -4.594 -25.062 -15.594 1 83.06 279 LEU B N 1
ATOM 4490 C CA . LEU B 1 279 ? -3.531 -24.797 -16.562 1 83.06 279 LEU B CA 1
ATOM 4491 C C . LEU B 1 279 ? -2.676 -23.625 -16.109 1 83.06 279 LEU B C 1
ATOM 4493 O O . LEU B 1 279 ? -1.708 -23.266 -16.781 1 83.06 279 LEU B O 1
ATOM 4497 N N . SER B 1 280 ? -3.035 -23.141 -14.977 1 92.38 280 SER B N 1
ATOM 4498 C CA . SER B 1 280 ? -2.277 -22.016 -14.469 1 92.38 280 SER B CA 1
ATOM 4499 C C . SER B 1 280 ? -0.943 -22.453 -13.883 1 92.38 280 SER B C 1
ATOM 4501 O O . SER B 1 280 ? -0.761 -23.625 -13.555 1 92.38 280 SER B O 1
ATOM 4503 N N . LEU B 1 281 ? -0.111 -21.531 -13.711 1 94.75 281 LEU B N 1
ATOM 4504 C CA . LEU B 1 281 ? 1.27 -21.828 -13.336 1 94.75 281 LEU B CA 1
ATOM 4505 C C . LEU B 1 281 ? 1.357 -22.25 -11.875 1 94.75 281 LEU B C 1
ATOM 4507 O O . LEU B 1 281 ? 2.061 -23.203 -11.547 1 94.75 281 LEU B O 1
ATOM 4511 N N . LEU B 1 282 ? 0.634 -21.656 -10.992 1 97.5 282 LEU B N 1
ATOM 4512 C CA . LEU B 1 282 ? 0.743 -22 -9.578 1 97.5 282 LEU B CA 1
ATOM 4513 C C . LEU B 1 282 ? 0.24 -23.422 -9.32 1 97.5 282 LEU B C 1
ATOM 4515 O O . LEU B 1 282 ? 0.935 -24.219 -8.695 1 97.5 282 LEU B O 1
ATOM 4519 N N . PRO B 1 283 ? -0.904 -23.828 -9.852 1 97.62 283 PRO B N 1
ATOM 4520 C CA . PRO B 1 283 ? -1.345 -25.219 -9.688 1 97.62 283 PRO B CA 1
ATOM 4521 C C . PRO B 1 283 ? -0.379 -26.219 -10.32 1 97.62 283 PRO B C 1
ATOM 4523 O O . PRO B 1 283 ? -0.154 -27.297 -9.766 1 97.62 283 PRO B O 1
ATOM 4526 N N . GLU B 1 284 ? 0.208 -25.828 -11.477 1 96.88 284 GLU B N 1
ATOM 4527 C CA . GLU B 1 284 ? 1.169 -26.719 -12.125 1 96.88 284 GLU B CA 1
ATOM 4528 C C . GLU B 1 284 ? 2.404 -26.922 -11.25 1 96.88 284 GLU B C 1
ATOM 4530 O O . GLU B 1 284 ? 2.881 -28.047 -11.102 1 96.88 284 GLU B O 1
ATOM 4535 N N . ILE B 1 285 ? 2.863 -25.875 -10.625 1 97.88 285 ILE B N 1
ATOM 4536 C CA . ILE B 1 285 ? 4.008 -25.953 -9.727 1 97.88 285 ILE B CA 1
ATOM 4537 C C . ILE B 1 285 ? 3.658 -26.844 -8.531 1 97.88 285 ILE B C 1
ATOM 4539 O O . ILE B 1 285 ? 4.438 -27.719 -8.156 1 97.88 285 ILE B O 1
ATOM 4543 N N . ALA B 1 286 ? 2.504 -26.625 -7.984 1 97.81 286 ALA B N 1
ATOM 4544 C CA . ALA B 1 286 ? 2.066 -27.391 -6.824 1 97.81 286 ALA B CA 1
ATOM 4545 C C . ALA B 1 286 ? 2.031 -28.891 -7.137 1 97.81 286 ALA B C 1
ATOM 4547 O O . ALA B 1 286 ? 2.551 -29.703 -6.367 1 97.81 286 ALA B O 1
ATOM 4548 N N . LEU B 1 287 ? 1.473 -29.234 -8.273 1 97 287 LEU B N 1
ATOM 4549 C CA . LEU B 1 287 ? 1.312 -30.625 -8.656 1 97 287 LEU B CA 1
ATOM 4550 C C . LEU B 1 287 ? 2.662 -31.266 -8.977 1 97 287 LEU B C 1
ATOM 4552 O O . LEU B 1 287 ? 3.012 -32.312 -8.422 1 97 287 LEU B O 1
ATOM 4556 N N . LYS B 1 288 ? 3.473 -30.641 -9.773 1 96.38 288 LYS B N 1
ATOM 4557 C CA . LYS B 1 288 ? 4.672 -31.25 -10.336 1 96.38 288 LYS B CA 1
ATOM 4558 C C . LYS B 1 288 ? 5.828 -31.219 -9.336 1 96.38 288 LYS B C 1
ATOM 4560 O O . LYS B 1 288 ? 6.672 -32.125 -9.328 1 96.38 288 LYS B O 1
ATOM 4565 N N . GLU B 1 289 ? 5.852 -30.172 -8.508 1 96.06 289 GLU B N 1
ATOM 4566 C CA . GLU B 1 289 ? 7 -30 -7.621 1 96.06 289 GLU B CA 1
ATOM 4567 C C . GLU B 1 289 ? 6.691 -30.516 -6.215 1 96.06 289 GLU B C 1
ATOM 4569 O O . GLU B 1 289 ? 7.602 -30.906 -5.484 1 96.06 289 GLU B O 1
ATOM 4574 N N . SER B 1 290 ? 5.422 -30.562 -5.852 1 95.69 290 SER B N 1
ATOM 4575 C CA . SER B 1 290 ? 5.125 -30.891 -4.461 1 95.69 290 SER B CA 1
ATOM 4576 C C . SER B 1 290 ? 4.043 -31.953 -4.359 1 95.69 290 SER B C 1
ATOM 4578 O O . SER B 1 290 ? 3.646 -32.344 -3.26 1 95.69 290 SER B O 1
ATOM 4580 N N . GLY B 1 291 ? 3.461 -32.406 -5.488 1 96.81 291 GLY B N 1
ATOM 4581 C CA . GLY B 1 291 ? 2.449 -33.469 -5.484 1 96.81 291 GLY B CA 1
ATOM 4582 C C . GLY B 1 291 ? 1.118 -33 -4.918 1 96.81 291 GLY B C 1
ATOM 4583 O O . GLY B 1 291 ? 0.312 -33.812 -4.469 1 96.81 291 GLY B O 1
ATOM 4584 N N . ILE B 1 292 ? 0.885 -31.734 -4.883 1 97.5 292 ILE B N 1
ATOM 4585 C CA . ILE B 1 292 ? -0.365 -31.172 -4.375 1 97.5 292 ILE B CA 1
ATOM 4586 C C . ILE B 1 292 ? -1.352 -31 -5.527 1 97.5 292 ILE B C 1
ATOM 4588 O O . ILE B 1 292 ? -1.138 -30.156 -6.41 1 97.5 292 ILE B O 1
ATOM 4592 N N . GLY B 1 293 ? -2.393 -31.75 -5.5 1 97.31 293 GLY B N 1
ATOM 4593 C CA . GLY B 1 293 ? -3.42 -31.609 -6.52 1 97.31 293 GLY B CA 1
ATOM 4594 C C . GLY B 1 293 ? -4.199 -30.312 -6.414 1 97.31 293 GLY B C 1
ATOM 4595 O O . GLY B 1 293 ? -4.125 -29.625 -5.398 1 97.31 293 GLY B O 1
ATOM 4596 N N . PHE B 1 294 ? -4.965 -30.078 -7.426 1 97.69 294 PHE B N 1
ATOM 4597 C CA . PHE B 1 294 ? -5.652 -28.797 -7.52 1 97.69 294 PHE B CA 1
ATOM 4598 C C . PHE B 1 294 ? -6.625 -28.625 -6.359 1 97.69 294 PHE B C 1
ATOM 4600 O O . PHE B 1 294 ? -6.641 -27.578 -5.707 1 97.69 294 PHE B O 1
ATOM 4607 N N . GLU B 1 295 ? -7.453 -29.609 -6.078 1 97.75 295 GLU B N 1
ATOM 4608 C CA . GLU B 1 295 ? -8.43 -29.516 -5 1 97.75 295 GLU B CA 1
ATOM 4609 C C . GLU B 1 295 ? -7.75 -29.328 -3.65 1 97.75 295 GLU B C 1
ATOM 4611 O O . GLU B 1 295 ? -8.227 -28.562 -2.809 1 97.75 295 GLU B O 1
ATOM 4616 N N . ASP B 1 296 ? -6.691 -30.031 -3.479 1 97.38 296 ASP B N 1
ATOM 4617 C CA . ASP B 1 296 ? -5.93 -29.875 -2.242 1 97.38 296 ASP B CA 1
ATOM 4618 C C . ASP B 1 296 ? -5.344 -28.469 -2.121 1 97.38 296 ASP B C 1
ATOM 4620 O O . ASP B 1 296 ? -5.328 -27.891 -1.033 1 97.38 296 ASP B O 1
ATOM 4624 N N . LEU B 1 297 ? -4.789 -27.969 -3.213 1 98.12 297 LEU B N 1
ATOM 4625 C CA . LEU B 1 297 ? -4.238 -26.625 -3.252 1 98.12 297 LEU B CA 1
ATOM 4626 C C . LEU B 1 297 ? -5.293 -25.594 -2.863 1 98.12 297 LEU B C 1
ATOM 4628 O O . LEU B 1 297 ? -5.055 -24.75 -1.998 1 98.12 297 LEU B O 1
ATOM 4632 N N . VAL B 1 298 ? -6.438 -25.688 -3.443 1 98.25 298 VAL B N 1
ATOM 4633 C CA . VAL B 1 298 ? -7.539 -24.766 -3.199 1 98.25 298 VAL B CA 1
ATOM 4634 C C . VAL B 1 298 ? -7.945 -24.828 -1.728 1 98.25 298 VAL B C 1
ATOM 4636 O O . VAL B 1 298 ? -8.133 -23.797 -1.089 1 98.25 298 VAL B O 1
ATOM 4639 N N . GLU B 1 299 ? -8.07 -26 -1.243 1 97.56 299 GLU B N 1
ATOM 4640 C CA . GLU B 1 299 ? -8.477 -26.172 0.149 1 97.56 299 GLU B CA 1
ATOM 4641 C C . GLU B 1 299 ? -7.445 -25.562 1.1 1 97.56 299 GLU B C 1
ATOM 4643 O O . GLU B 1 299 ? -7.809 -24.938 2.092 1 97.56 299 GLU B O 1
ATOM 4648 N N . ARG B 1 300 ? -6.199 -25.781 0.825 1 97.19 300 ARG B N 1
ATOM 4649 C CA . ARG B 1 300 ? -5.145 -25.234 1.671 1 97.19 300 ARG B CA 1
ATOM 4650 C C . ARG B 1 300 ? -5.172 -23.719 1.667 1 97.19 300 ARG B C 1
ATOM 4652 O O . ARG B 1 300 ? -4.957 -23.078 2.703 1 97.19 300 ARG B O 1
ATOM 4659 N N . ILE B 1 301 ? -5.359 -23.156 0.533 1 98.38 301 ILE B N 1
ATOM 4660 C CA . ILE B 1 301 ? -5.477 -21.703 0.43 1 98.38 301 ILE B CA 1
ATOM 4661 C C . ILE B 1 301 ? -6.672 -21.219 1.247 1 98.38 301 ILE B C 1
ATOM 4663 O O . ILE B 1 301 ? -6.57 -20.234 1.992 1 98.38 301 ILE B O 1
ATOM 4667 N N . LEU B 1 302 ? -7.781 -21.922 1.15 1 98.31 302 LEU B N 1
ATOM 4668 C CA . LEU B 1 302 ? -8.984 -21.547 1.892 1 98.31 302 LEU B CA 1
ATOM 4669 C C . LEU B 1 302 ? -8.727 -21.578 3.395 1 98.31 302 LEU B C 1
ATOM 4671 O O . LEU B 1 302 ? -9.156 -20.688 4.121 1 98.31 302 LEU B O 1
ATOM 4675 N N . ILE B 1 303 ? -8.055 -22.562 3.854 1 96.94 303 ILE B N 1
ATOM 4676 C CA . ILE B 1 303 ? -7.801 -22.766 5.273 1 96.94 303 ILE B CA 1
ATOM 4677 C C . ILE B 1 303 ? -6.98 -21.594 5.828 1 96.94 303 ILE B C 1
ATOM 4679 O O . ILE B 1 303 ? -7.125 -21.234 6.996 1 96.94 303 ILE B O 1
ATOM 4683 N N . SER B 1 304 ? -6.254 -20.953 4.957 1 96.44 304 SER B N 1
ATOM 4684 C C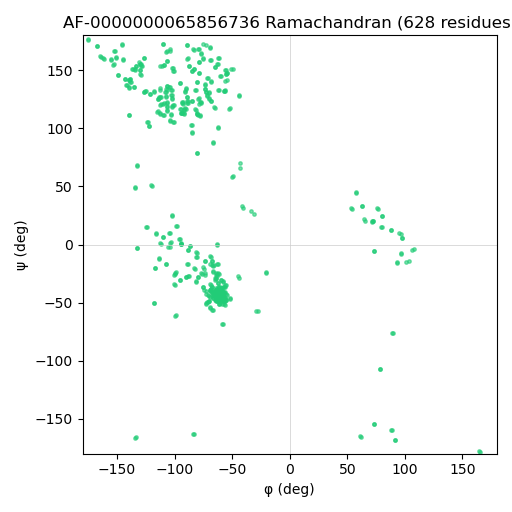A . SER B 1 304 ? -5.379 -19.875 5.395 1 96.44 304 SER B CA 1
ATOM 4685 C C . SER B 1 304 ? -6.129 -18.547 5.449 1 96.44 304 SER B C 1
ATOM 4687 O O . SER B 1 304 ? -5.57 -17.531 5.863 1 96.44 304 SER B O 1
ATOM 4689 N N . ALA B 1 305 ? -7.379 -18.516 5.105 1 97.69 305 ALA B N 1
ATOM 4690 C CA . ALA B 1 305 ? -8.164 -17.281 5.098 1 97.69 305 ALA B CA 1
ATOM 4691 C C . ALA B 1 305 ? -8.25 -16.688 6.5 1 97.69 305 ALA B C 1
ATOM 4693 O O . ALA B 1 305 ? -8.516 -17.391 7.469 1 97.69 305 ALA B O 1
ATOM 4694 N N . GLU B 1 306 ? -8.008 -15.398 6.621 1 97 306 GLU B N 1
ATOM 4695 C CA . GLU B 1 306 ? -8.078 -14.664 7.883 1 97 306 GLU B CA 1
ATOM 4696 C C . GLU B 1 306 ? -8.125 -13.156 7.648 1 97 306 GLU B C 1
ATOM 4698 O O . GLU B 1 306 ? -7.895 -12.695 6.531 1 97 306 GLU B O 1
ATOM 4703 N N . LEU B 1 307 ? -8.547 -12.438 8.648 1 96.62 307 LEU B N 1
ATOM 4704 C CA . LEU B 1 307 ? -8.32 -11 8.656 1 96.62 307 LEU B CA 1
ATOM 4705 C C . LEU B 1 307 ? -6.844 -10.688 8.906 1 96.62 307 LEU B C 1
ATOM 4707 O O . LEU B 1 307 ? -6.168 -11.406 9.641 1 96.62 307 LEU B O 1
ATOM 47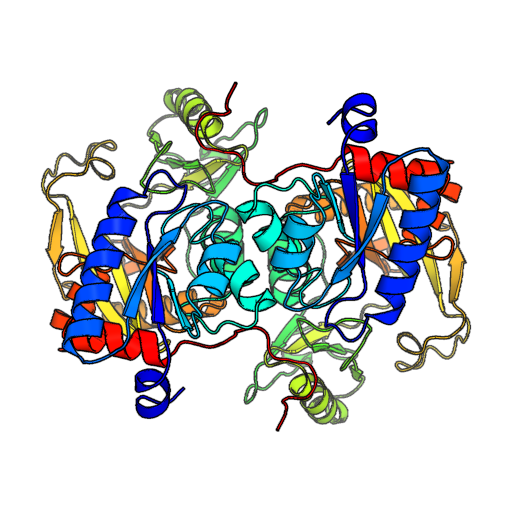11 N N . LYS B 1 308 ? -6.402 -9.68 8.25 1 95.19 308 LYS B N 1
ATOM 4712 C CA . LYS B 1 308 ? -4.973 -9.398 8.32 1 95.19 308 LYS B CA 1
ATOM 4713 C C . LYS B 1 308 ? -4.676 -8.273 9.312 1 95.19 308 LYS B C 1
ATOM 4715 O O . LYS B 1 308 ? -3.545 -8.133 9.773 1 95.19 308 LYS B O 1
ATOM 4720 N N . ILE B 1 309 ? -5.668 -7.402 9.539 1 91 309 ILE B N 1
ATOM 4721 C CA . ILE B 1 309 ? -5.484 -6.328 10.508 1 91 309 ILE B CA 1
ATOM 4722 C C . ILE B 1 309 ? -5.707 -6.867 11.922 1 91 309 ILE B C 1
ATOM 4724 O O . ILE B 1 309 ? -6.793 -7.363 12.242 1 91 309 ILE B O 1
ATOM 4728 N N . LYS B 1 310 ? -4.594 -6.902 12.711 1 76.5 310 LYS B N 1
ATOM 4729 C CA . LYS B 1 310 ? -4.676 -7.438 14.07 1 76.5 310 LYS B CA 1
ATOM 4730 C C . LYS B 1 310 ? -5.254 -6.406 15.031 1 76.5 310 LYS B C 1
ATOM 4732 O O . LYS B 1 310 ? -4.961 -5.211 14.922 1 76.5 310 LYS B O 1
ATOM 4737 N N . GLY B 1 311 ? -6.438 -6.68 15.5 1 61.34 311 GLY B N 1
ATOM 4738 C CA . GLY B 1 311 ? -7.105 -5.77 16.422 1 61.34 311 GLY B CA 1
ATOM 4739 C C . GLY B 1 311 ? -6.223 -5.336 17.578 1 61.34 311 GLY B C 1
ATOM 4740 O O . GLY B 1 311 ? -5.188 -5.949 17.828 1 61.34 311 GLY B O 1
ATOM 4741 N N . GLU B 1 312 ? -6.441 -4.211 18.078 1 51.69 312 GLU B N 1
ATOM 4742 C CA . GLU B 1 312 ? -5.852 -3.709 19.328 1 51.69 312 GLU B CA 1
ATOM 4743 C C . GLU B 1 312 ? -6.047 -4.699 20.469 1 51.69 312 GLU B C 1
ATOM 4745 O O . GLU B 1 312 ? -7.125 -5.281 20.609 1 51.69 312 GLU B O 1
ATOM 4750 N N . GLY B 1 313 ? -5 -5.367 21.203 1 42.16 313 GLY B N 1
ATOM 4751 C CA . GLY B 1 313 ? -5.012 -6.223 22.375 1 42.16 313 GLY B CA 1
ATOM 4752 C C . GLY B 1 313 ? -4.883 -7.695 22.047 1 42.16 313 GLY B C 1
ATOM 4753 O O . GLY B 1 313 ? -5.121 -8.555 22.891 1 42.16 313 GLY B O 1
ATOM 4754 N N . ALA B 1 314 ? -5.066 -8.102 20.875 1 36.03 314 ALA B N 1
ATOM 4755 C CA . ALA B 1 314 ? -5.008 -9.547 20.688 1 36.03 314 ALA B CA 1
ATOM 4756 C C . ALA B 1 314 ? -3.625 -10.094 21.031 1 36.03 314 ALA B C 1
ATOM 4758 O O . ALA B 1 314 ? -3.248 -11.18 20.594 1 36.03 314 ALA B O 1
ATOM 4759 N N . GLY B 1 315 ? -2.641 -9.445 21.422 1 31.25 315 GLY B N 1
ATOM 4760 C CA . GLY B 1 315 ? -1.622 -10.211 22.125 1 31.25 315 GLY B CA 1
ATOM 4761 C C . GLY B 1 315 ? -2.199 -11.195 23.125 1 31.25 315 GLY B C 1
ATOM 4762 O O . GLY B 1 315 ? -2.771 -10.789 24.141 1 31.25 315 GLY B O 1
ATOM 4763 N N . SER B 1 316 ? -2.85 -12.109 22.75 1 24.56 316 SER B N 1
ATOM 4764 C CA . SER B 1 316 ? -2.934 -13.172 23.75 1 24.56 316 SER B CA 1
ATOM 4765 C C . SER B 1 316 ? -1.548 -13.594 24.219 1 24.56 316 SER B C 1
ATOM 4767 O O . SER B 1 316 ? -0.599 -13.617 23.438 1 24.56 316 SER B O 1
#

Solvent-accessible surface area (backbone atoms only — not comparable to full-atom values): 32185 Å² total; per-residue (Å²): 96,53,71,70,58,51,50,74,34,35,33,28,31,32,13,24,46,85,28,95,40,19,68,62,10,38,50,17,23,50,45,46,46,52,37,41,42,74,71,63,34,49,56,42,84,36,78,36,53,57,56,39,67,59,50,41,58,75,67,55,47,50,32,37,44,67,28,29,30,55,61,61,38,38,35,12,19,46,40,9,36,28,55,51,55,68,34,25,25,36,43,36,38,32,51,21,18,20,36,46,41,28,50,62,60,35,48,36,46,37,49,69,70,72,46,50,59,65,61,66,48,78,40,42,90,91,57,83,83,52,46,58,82,72,69,62,30,70,40,25,35,34,28,27,31,69,59,61,8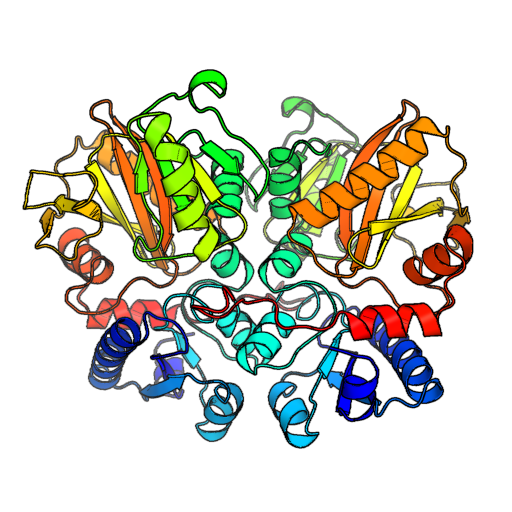8,59,51,46,50,38,65,31,70,47,78,84,46,42,62,60,42,49,54,50,14,50,62,75,28,68,48,30,37,41,25,41,56,76,76,51,47,40,37,36,30,24,32,48,82,67,33,58,49,32,41,33,24,59,39,71,57,69,64,75,59,42,76,65,41,83,68,43,93,60,72,58,46,75,37,67,62,52,96,60,59,68,68,57,49,53,49,49,41,53,49,37,36,49,53,42,51,72,51,54,47,35,40,36,35,34,30,36,30,35,35,29,93,88,64,52,63,31,53,71,49,50,34,58,53,57,60,46,31,86,85,22,66,49,41,43,25,32,34,70,58,62,68,36,46,64,51,56,48,52,50,54,47,55,43,61,26,43,67,73,78,77,64,92,75,68,63,118,96,52,71,71,59,49,51,74,33,35,31,29,32,32,13,24,46,86,27,97,41,20,66,62,9,39,50,18,23,51,45,47,44,53,38,40,42,74,71,62,34,47,55,43,85,35,77,36,54,58,58,40,67,58,51,40,59,76,67,56,47,52,32,37,42,66,28,31,30,54,59,62,38,36,36,13,19,47,41,8,37,29,55,51,54,68,35,25,25,36,44,37,38,34,49,20,18,21,37,46,42,29,51,60,62,34,48,35,46,38,47,69,70,71,46,50,59,66,60,67,46,79,41,42,88,93,57,83,85,53,47,58,82,72,69,62,29,69,41,26,35,34,27,26,28,69,57,62,88,60,50,43,49,39,66,32,70,48,78,86,46,41,63,60,42,48,54,51,13,50,62,76,27,67,50,31,39,40,24,41,57,74,76,52,47,41,37,36,30,25,31,48,82,67,32,58,50,33,40,32,25,58,40,69,57,68,65,74,59,42,75,65,40,83,66,44,93,61,71,58,46,74,36,67,64,51,95,61,59,68,68,58,49,53,50,49,41,53,49,37,37,48,54,43,51,70,51,53,46,36,40,35,34,34,29,36,30,34,34,29,92,87,65,50,63,30,53,72,50,52,36,56,52,59,60,45,31,86,85,20,66,48,41,43,26,32,34,70,56,61,67,35,45,64,54,57,48,52,50,54,47,56,44,59,27,43,68,74,77,77,63,91,76,66,64,118

Organism: Geobacter sulfurreducens (strain ATCC 51573 / DSM 12127 / PCA) (NCBI:txid243231)